Protein AF-A0A819BJD5-F1 (afdb_monomer_lite)

pLDDT: mean 83.32, std 15.78, range [32.0, 98.81]

Radius of gyration: 27.19 Å; chains: 1; bounding box: 68×78×70 Å

Structure (mmCIF, N/CA/C/O backbone):
data_AF-A0A819BJD5-F1
#
_entry.id   AF-A0A819BJD5-F1
#
loop_
_atom_site.group_PDB
_atom_site.id
_atom_site.type_symbol
_atom_site.label_atom_id
_atom_site.label_alt_id
_atom_site.label_comp_id
_atom_site.label_asym_id
_atom_site.label_entity_id
_atom_site.label_seq_id
_atom_site.pdbx_PDB_ins_code
_atom_site.Cartn_x
_atom_site.Cartn_y
_atom_site.Cartn_z
_atom_site.occupancy
_atom_site.B_iso_or_equiv
_atom_site.auth_seq_id
_atom_site.auth_comp_id
_atom_site.auth_asym_id
_atom_site.auth_atom_id
_atom_site.pdbx_PDB_model_num
ATOM 1 N N . MET A 1 1 ? -13.909 -29.939 -13.833 1.00 50.56 1 MET A N 1
ATOM 2 C CA . MET A 1 1 ? -13.548 -28.593 -14.316 1.00 50.56 1 MET A CA 1
ATOM 3 C C . MET A 1 1 ? -14.455 -27.613 -13.600 1.00 50.56 1 MET A C 1
ATOM 5 O O . MET A 1 1 ? -15.598 -27.983 -13.357 1.00 50.56 1 MET A O 1
ATOM 9 N N . VAL A 1 2 ? -13.935 -26.456 -13.192 1.00 56.41 2 VAL A N 1
ATOM 10 C CA . VAL A 1 2 ? -14.743 -25.381 -12.593 1.00 56.41 2 VAL A CA 1
ATOM 11 C C . VAL A 1 2 ? -15.746 -24.888 -13.643 1.00 56.41 2 VAL A C 1
ATOM 13 O O . VAL A 1 2 ? -15.393 -24.809 -14.820 1.00 56.41 2 VAL A O 1
ATOM 16 N N . SER A 1 3 ? -16.997 -24.640 -13.252 1.00 65.62 3 SER A N 1
ATOM 17 C CA . SER A 1 3 ? -18.040 -24.171 -14.176 1.00 65.62 3 SER A CA 1
ATOM 18 C C . SER A 1 3 ? -17.685 -22.806 -14.790 1.00 65.62 3 SER A C 1
ATOM 20 O O . SER A 1 3 ? -17.221 -21.911 -14.091 1.00 65.62 3 SER A O 1
ATOM 22 N N . ASN A 1 4 ? -17.943 -22.619 -16.091 1.00 54.97 4 ASN A N 1
ATOM 23 C CA . ASN A 1 4 ? -17.633 -21.371 -16.809 1.00 54.97 4 ASN A CA 1
ATOM 24 C C . ASN A 1 4 ? -18.598 -20.211 -16.488 1.00 54.97 4 ASN A C 1
ATOM 26 O O . ASN A 1 4 ? -18.321 -19.085 -16.882 1.00 54.97 4 ASN A O 1
ATOM 30 N N . ASN A 1 5 ? -19.714 -20.473 -15.793 1.00 66.56 5 ASN A N 1
ATOM 31 C CA . ASN A 1 5 ? -20.688 -19.469 -15.347 1.00 66.56 5 ASN A CA 1
ATOM 32 C C . ASN A 1 5 ? -21.156 -19.806 -13.924 1.00 66.56 5 ASN A C 1
ATOM 34 O O . ASN A 1 5 ? -22.139 -20.524 -13.738 1.00 66.56 5 ASN A O 1
ATOM 38 N N . ILE A 1 6 ? -20.436 -19.307 -12.919 1.00 82.38 6 ILE A N 1
ATOM 39 C CA . ILE A 1 6 ? -20.780 -19.506 -11.507 1.00 82.38 6 ILE A CA 1
ATOM 40 C C . ILE A 1 6 ? -21.779 -18.426 -11.085 1.00 82.38 6 ILE A C 1
ATOM 42 O O . ILE A 1 6 ? -21.514 -17.233 -11.238 1.00 82.38 6 ILE A O 1
ATOM 46 N N . LYS A 1 7 ? -22.929 -18.834 -10.540 1.00 89.44 7 LYS A N 1
ATOM 47 C CA . LYS A 1 7 ? -23.886 -17.900 -9.932 1.00 89.44 7 LYS A CA 1
ATOM 48 C C . LYS A 1 7 ? -23.416 -17.570 -8.516 1.00 89.44 7 LYS A C 1
ATOM 50 O O . LYS A 1 7 ? -23.157 -18.479 -7.732 1.00 89.44 7 LYS A O 1
ATOM 55 N N . ILE A 1 8 ? -23.338 -16.283 -8.198 1.00 90.69 8 ILE A N 1
ATOM 56 C CA . ILE A 1 8 ? -22.900 -15.783 -6.892 1.00 90.69 8 ILE A CA 1
ATOM 57 C C . ILE A 1 8 ? -24.101 -15.167 -6.172 1.00 90.69 8 ILE A C 1
ATOM 59 O O . ILE A 1 8 ? -24.811 -14.340 -6.744 1.00 90.69 8 ILE A O 1
ATOM 63 N N . GLU A 1 9 ? -24.329 -15.576 -4.929 1.00 91.94 9 GLU A N 1
ATOM 64 C CA . GLU A 1 9 ? -25.330 -15.007 -4.024 1.00 91.94 9 GLU A CA 1
ATOM 65 C C . GLU A 1 9 ? -24.626 -14.364 -2.829 1.00 91.94 9 GLU A C 1
ATOM 67 O O . GLU A 1 9 ? -23.659 -14.915 -2.305 1.00 91.94 9 GLU A O 1
ATOM 72 N N . THR A 1 10 ? -25.098 -13.196 -2.397 1.00 86.19 10 THR A N 1
ATOM 73 C CA . THR A 1 10 ? -24.519 -12.450 -1.274 1.00 86.19 10 THR A CA 1
ATOM 74 C C . THR A 1 10 ? -25.557 -12.232 -0.182 1.00 86.19 10 THR A C 1
ATOM 76 O O . THR A 1 10 ? -26.691 -11.825 -0.444 1.00 86.19 10 THR A O 1
ATOM 79 N N . PHE A 1 11 ? -25.167 -12.496 1.063 1.00 86.25 11 PHE A N 1
ATOM 80 C CA . PHE A 1 11 ? -26.022 -12.364 2.238 1.00 86.25 11 PHE A CA 1
ATOM 81 C C . PHE A 1 11 ? -25.348 -11.454 3.261 1.00 86.25 11 PHE A C 1
ATOM 83 O O . PHE A 1 11 ? -24.333 -11.808 3.858 1.00 86.25 11 PHE A O 1
ATOM 90 N N . PHE A 1 12 ? -25.922 -10.271 3.473 1.00 84.00 12 PHE A N 1
ATOM 91 C CA . PHE A 1 12 ? -25.528 -9.397 4.573 1.00 84.00 12 PHE A CA 1
ATOM 92 C C . PHE A 1 12 ? -26.233 -9.847 5.851 1.00 84.00 12 PHE A C 1
ATOM 94 O O . PHE A 1 12 ? -27.464 -9.953 5.888 1.00 84.00 12 PHE A O 1
ATOM 101 N N . VAL A 1 13 ? -25.433 -10.138 6.875 1.00 85.50 13 VAL A N 1
ATOM 102 C CA . VAL A 1 13 ? -25.892 -10.600 8.184 1.00 85.50 13 VAL A CA 1
ATOM 103 C C . VAL A 1 13 ? -25.481 -9.550 9.200 1.00 85.50 13 VAL A C 1
ATOM 105 O O . VAL A 1 13 ? -24.300 -9.398 9.504 1.00 85.50 13 VAL A O 1
ATOM 108 N N . HIS A 1 14 ? -26.466 -8.803 9.685 1.00 84.00 14 HIS A N 1
ATOM 109 C CA . HIS A 1 14 ? -26.224 -7.717 10.623 1.00 84.00 14 HIS A CA 1
ATOM 110 C C . HIS A 1 14 ? -26.006 -8.237 12.041 1.00 84.00 14 HIS A C 1
ATOM 112 O O . HIS A 1 14 ? -26.479 -9.316 12.406 1.00 84.00 14 HIS A O 1
ATOM 118 N N . ASP A 1 15 ? -25.298 -7.446 12.835 1.00 84.69 15 ASP A N 1
ATOM 119 C CA . ASP A 1 15 ? -25.156 -7.628 14.275 1.00 84.69 15 ASP A CA 1
ATOM 120 C C . ASP A 1 15 ? -26.517 -7.888 14.943 1.00 84.69 15 ASP A C 1
ATOM 122 O O . ASP A 1 15 ? -27.504 -7.198 14.675 1.00 84.69 15 ASP A O 1
ATOM 126 N N . ASP A 1 16 ? -26.577 -8.905 15.801 1.00 83.19 16 ASP A N 1
ATOM 127 C CA . ASP A 1 16 ? -27.804 -9.263 16.513 1.00 83.19 16 ASP A CA 1
ATOM 128 C C . ASP A 1 16 ? -28.069 -8.406 17.764 1.00 83.19 16 ASP A C 1
ATOM 130 O O . ASP A 1 16 ? -29.133 -8.526 18.374 1.00 83.19 16 ASP A O 1
ATOM 134 N N . GLY A 1 17 ? -27.113 -7.548 18.135 1.00 78.44 17 GLY A N 1
ATOM 135 C CA . GLY A 1 17 ? -27.157 -6.653 19.287 1.00 78.44 17 GLY A CA 1
ATOM 136 C C . GLY A 1 17 ? -26.978 -7.340 20.643 1.00 78.44 17 GLY A C 1
ATOM 137 O O . GLY A 1 17 ? -27.110 -6.675 21.671 1.00 78.44 17 GLY A O 1
ATOM 138 N N . GLN A 1 18 ? -26.702 -8.649 20.680 1.00 80.81 18 GLN A N 1
ATOM 139 C CA . GLN A 1 18 ? -26.704 -9.423 21.919 1.00 80.81 18 GLN A CA 1
ATOM 140 C C . GLN A 1 18 ? -25.548 -10.424 22.031 1.00 80.81 18 GLN A C 1
ATOM 142 O O . GLN A 1 18 ? -24.710 -10.282 22.922 1.00 80.81 18 GLN A O 1
ATOM 147 N N . TYR A 1 19 ? -25.482 -11.429 21.157 1.00 82.81 19 TYR A N 1
ATOM 148 C CA . TYR A 1 19 ? -24.595 -12.588 21.326 1.00 82.81 19 TYR A CA 1
ATOM 149 C C . TYR A 1 19 ? -23.618 -12.759 20.170 1.00 82.81 19 TYR A C 1
ATOM 151 O O . TYR A 1 19 ? -22.461 -13.114 20.396 1.00 82.81 19 TYR A O 1
ATOM 159 N N . PHE A 1 20 ? -24.060 -12.470 18.950 1.00 90.62 20 PHE A N 1
ATOM 160 C CA . PHE A 1 20 ? -23.298 -12.704 17.735 1.00 90.62 20 PHE A CA 1
ATOM 161 C C . PHE A 1 20 ? -22.984 -11.371 17.052 1.00 90.62 20 PHE A C 1
ATOM 163 O O . PHE A 1 20 ? -23.898 -10.715 16.546 1.00 90.62 20 PHE A O 1
ATOM 170 N N . PRO A 1 21 ? -21.701 -10.958 17.015 1.00 84.00 21 PRO A N 1
ATOM 171 C CA . PRO A 1 21 ? -21.326 -9.681 16.414 1.00 84.00 21 PRO A CA 1
ATOM 172 C C . PRO A 1 21 ? -21.642 -9.642 14.914 1.00 84.00 21 PRO A C 1
ATOM 174 O O . PRO A 1 21 ? -21.921 -8.573 14.375 1.00 84.00 21 PRO A O 1
ATOM 177 N N . ASN A 1 22 ? -21.636 -10.807 14.251 1.00 87.75 22 ASN A N 1
ATOM 178 C CA . ASN A 1 22 ? -21.737 -10.936 12.801 1.00 87.75 22 ASN A CA 1
ATOM 179 C C . ASN A 1 22 ? -20.709 -10.046 12.088 1.00 87.75 22 ASN A C 1
ATOM 181 O O . ASN A 1 22 ? -19.709 -9.634 12.683 1.00 87.75 22 ASN A O 1
ATOM 185 N N . ASN A 1 23 ? -20.895 -9.809 10.792 1.00 74.38 23 ASN A N 1
ATOM 186 C CA . ASN A 1 23 ? -20.025 -8.922 10.037 1.00 74.38 23 ASN A CA 1
ATOM 187 C C . ASN A 1 23 ? -20.874 -7.915 9.271 1.00 74.38 23 ASN A C 1
ATOM 189 O O . ASN A 1 23 ? -21.482 -8.232 8.251 1.00 74.38 23 ASN A O 1
ATOM 193 N N . ASN A 1 24 ? -20.909 -6.684 9.776 1.00 67.50 24 ASN A N 1
ATOM 194 C CA . ASN A 1 24 ? -21.681 -5.605 9.164 1.00 67.50 24 ASN A CA 1
ATOM 195 C C . ASN A 1 24 ? -21.049 -5.074 7.864 1.00 67.50 24 ASN A C 1
ATOM 197 O O . ASN A 1 24 ? -21.679 -4.266 7.185 1.00 67.50 24 ASN A O 1
ATOM 201 N N . HIS A 1 25 ? -19.826 -5.496 7.521 1.00 65.62 25 HIS A N 1
ATOM 202 C CA . HIS A 1 25 ? -19.046 -4.944 6.405 1.00 65.62 25 HIS A CA 1
ATOM 203 C C . HIS A 1 25 ? -18.894 -5.929 5.245 1.00 65.62 25 HIS A C 1
ATOM 205 O O . HIS A 1 25 ? -18.937 -5.531 4.084 1.00 65.62 25 HIS A O 1
ATOM 211 N N . LEU A 1 26 ? -18.732 -7.217 5.548 1.00 67.38 26 LEU A N 1
ATOM 212 C CA . LEU A 1 26 ? -18.540 -8.275 4.566 1.00 67.38 26 LEU A CA 1
ATOM 213 C C . LEU A 1 26 ? -19.775 -9.173 4.518 1.00 67.38 26 LEU A C 1
ATOM 215 O O . LEU A 1 26 ? -20.210 -9.713 5.533 1.00 67.38 26 LEU A O 1
ATOM 219 N N . SER A 1 27 ? -20.322 -9.367 3.320 1.00 81.00 27 SER A N 1
ATOM 220 C CA . SER A 1 27 ? -21.387 -10.341 3.098 1.00 81.00 27 SER A CA 1
ATOM 221 C C . SER A 1 27 ? -20.839 -11.764 3.108 1.00 81.00 27 SER A C 1
ATOM 223 O O . SER A 1 27 ? -19.762 -12.015 2.568 1.00 81.00 27 SER A O 1
ATOM 225 N N . VAL A 1 28 ? -21.634 -12.712 3.594 1.00 88.06 28 VAL A N 1
ATOM 226 C CA . VAL A 1 28 ? -21.446 -14.127 3.265 1.00 88.06 28 VAL A CA 1
ATOM 227 C C . VAL A 1 28 ? -21.664 -14.304 1.767 1.00 88.06 28 VAL A C 1
ATOM 229 O O . VAL A 1 28 ? -22.640 -13.786 1.220 1.00 88.06 28 VAL A O 1
ATOM 232 N N . ILE A 1 29 ? -20.761 -15.021 1.102 1.00 91.50 29 ILE A N 1
ATOM 233 C CA . ILE A 1 29 ? -20.824 -15.252 -0.344 1.00 91.50 29 ILE A CA 1
ATOM 234 C C . ILE A 1 29 ? -21.063 -16.734 -0.592 1.00 91.50 29 ILE A C 1
ATOM 236 O O . ILE A 1 29 ? -20.312 -17.569 -0.101 1.00 91.50 29 ILE A O 1
ATOM 240 N N . VAL A 1 30 ? -22.078 -17.060 -1.385 1.00 95.94 30 VAL A N 1
ATOM 241 C CA . VAL A 1 30 ? -22.347 -18.426 -1.837 1.00 95.94 30 VAL A CA 1
ATOM 242 C C . VAL A 1 30 ? -22.113 -18.507 -3.340 1.00 95.94 30 VAL A C 1
ATOM 244 O O . VAL A 1 30 ? -22.808 -17.873 -4.133 1.00 95.94 30 VAL A O 1
ATOM 247 N N . TYR A 1 31 ? -21.137 -19.315 -3.734 1.00 93.44 31 TYR A N 1
ATOM 248 C CA . TYR A 1 31 ? -20.880 -19.695 -5.114 1.00 93.44 31 TYR A CA 1
ATOM 249 C C . TYR A 1 31 ? -21.651 -20.974 -5.420 1.00 93.44 31 TYR A C 1
ATOM 251 O O . TYR A 1 31 ? -21.348 -22.044 -4.888 1.00 93.44 31 TYR A O 1
ATOM 259 N N . ARG A 1 32 ? -22.652 -20.873 -6.289 1.00 95.75 32 ARG A N 1
ATOM 260 C CA . ARG A 1 32 ? -23.489 -22.009 -6.672 1.00 95.75 32 ARG A CA 1
ATOM 261 C C . ARG A 1 32 ? -22.814 -22.838 -7.753 1.00 95.75 32 ARG A C 1
ATOM 263 O O . ARG A 1 32 ? -22.398 -22.289 -8.775 1.00 95.75 32 ARG A O 1
ATOM 270 N N . GLN A 1 33 ? -22.788 -24.154 -7.554 1.00 94.12 33 GLN A N 1
ATOM 271 C CA . GLN A 1 33 ? -22.354 -25.141 -8.545 1.00 94.12 33 GLN A CA 1
ATOM 272 C C . GLN A 1 33 ? -20.971 -24.825 -9.142 1.00 94.12 33 GLN A C 1
ATOM 274 O O . GLN A 1 33 ? -20.768 -24.855 -10.359 1.00 94.12 33 GLN A O 1
ATOM 279 N N . VAL A 1 34 ? -20.003 -24.514 -8.271 1.00 93.12 34 VAL A N 1
ATOM 280 C CA . VAL A 1 34 ? -18.584 -24.357 -8.643 1.00 93.12 34 VAL A CA 1
ATOM 281 C C . VAL A 1 34 ? -18.085 -25.633 -9.319 1.00 93.12 34 VAL A C 1
ATOM 283 O O . VAL A 1 34 ? -17.403 -25.582 -10.348 1.00 93.12 34 VAL A O 1
ATOM 286 N N . PHE A 1 35 ? -18.484 -26.778 -8.762 1.00 92.75 35 PHE A N 1
ATOM 287 C CA . PHE A 1 35 ? -18.320 -28.091 -9.362 1.00 92.75 35 PHE A CA 1
ATOM 288 C C . PHE A 1 35 ? -19.679 -28.722 -9.663 1.00 92.75 35 PHE A C 1
ATOM 290 O O . PHE A 1 35 ? -20.647 -28.522 -8.937 1.00 92.75 35 PHE A O 1
ATOM 297 N N . ASP A 1 36 ? -19.726 -29.531 -10.721 1.00 89.12 36 ASP A N 1
ATOM 298 C CA . ASP A 1 36 ? -20.869 -30.399 -11.006 1.00 89.12 36 ASP A CA 1
ATOM 299 C C . ASP A 1 36 ? -21.015 -31.438 -9.881 1.00 89.12 36 ASP A C 1
ATOM 301 O O . ASP A 1 36 ? -20.068 -32.192 -9.619 1.00 89.12 36 ASP A O 1
ATOM 305 N N . SER A 1 37 ? -22.199 -31.488 -9.260 1.00 85.19 37 SER A N 1
ATOM 306 C CA . SER A 1 37 ? -22.569 -32.404 -8.168 1.00 85.19 37 SER A CA 1
ATOM 307 C C . SER A 1 37 ? -22.276 -33.883 -8.452 1.00 85.19 37 SER A C 1
ATOM 309 O O . SER A 1 37 ? -22.005 -34.640 -7.527 1.00 85.19 37 SER A O 1
ATOM 311 N N . LYS A 1 38 ? -22.250 -34.317 -9.719 1.00 84.94 38 LYS A N 1
ATOM 312 C CA . LYS A 1 38 ? -21.917 -35.706 -10.092 1.00 84.94 38 LYS A CA 1
ATOM 313 C C . LYS A 1 38 ? -20.422 -36.000 -10.113 1.00 84.94 38 LYS A C 1
ATOM 315 O O . LYS A 1 38 ? -20.022 -37.158 -10.196 1.00 84.94 38 LYS A O 1
ATOM 320 N N . THR A 1 39 ? -19.590 -34.963 -10.143 1.00 87.12 39 THR A N 1
ATOM 321 C CA . THR A 1 39 ? -18.138 -35.100 -10.326 1.00 87.12 39 THR A CA 1
ATOM 322 C C . THR A 1 39 ? -17.326 -34.482 -9.199 1.00 87.12 39 THR A C 1
ATOM 324 O O . THR A 1 39 ? -16.100 -34.632 -9.193 1.00 87.12 39 THR A O 1
ATOM 327 N N . VAL A 1 40 ? -17.965 -33.744 -8.294 1.00 93.19 40 VAL A N 1
ATOM 328 C CA . VAL A 1 40 ? -17.304 -33.120 -7.152 1.00 93.19 40 VAL A CA 1
ATOM 329 C C . VAL A 1 40 ? -16.770 -34.187 -6.195 1.00 93.19 40 VAL A C 1
ATOM 331 O O . VAL A 1 40 ? -17.271 -35.305 -6.120 1.00 93.19 40 VAL A O 1
ATOM 334 N N . SER A 1 41 ? -15.682 -33.859 -5.511 1.00 95.19 41 SER A N 1
ATOM 335 C CA . SER A 1 41 ? -15.072 -34.706 -4.492 1.00 95.19 41 SER A CA 1
ATOM 336 C C . SER A 1 41 ? -14.363 -33.818 -3.482 1.00 95.19 41 SER A C 1
ATOM 338 O O . SER A 1 41 ? -13.907 -32.726 -3.830 1.00 95.19 41 SER A O 1
ATOM 340 N N . ALA A 1 42 ? -14.201 -34.300 -2.252 1.00 96.44 42 ALA A N 1
ATOM 341 C CA . ALA A 1 42 ? -13.492 -33.556 -1.216 1.00 96.44 42 ALA A CA 1
ATOM 342 C C . ALA A 1 42 ? -12.077 -33.117 -1.655 1.00 96.44 42 ALA A C 1
ATOM 344 O O . ALA A 1 42 ? -11.697 -31.966 -1.474 1.00 96.44 42 ALA A O 1
ATOM 345 N N . SER A 1 43 ? -11.330 -33.982 -2.351 1.00 96.50 43 SE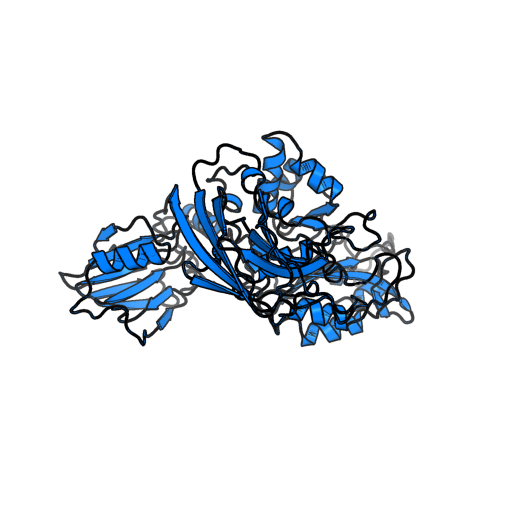R A N 1
ATOM 346 C CA . SER A 1 43 ? -9.989 -33.653 -2.863 1.00 96.50 43 SER A CA 1
ATOM 347 C C . SER A 1 43 ? -9.955 -32.475 -3.845 1.00 96.50 43 SER A C 1
ATOM 349 O O . SER A 1 43 ? -8.967 -31.747 -3.890 1.00 96.50 43 SER A O 1
ATOM 351 N N . LYS A 1 44 ? -11.023 -32.262 -4.628 1.00 95.38 44 LYS A N 1
ATOM 352 C CA . LYS A 1 44 ? -11.111 -31.120 -5.550 1.00 95.38 44 LYS A CA 1
ATOM 353 C C . LYS A 1 44 ? -11.309 -29.810 -4.796 1.00 95.38 44 LYS A C 1
ATOM 355 O O . LYS A 1 44 ? -10.740 -28.803 -5.204 1.00 95.38 44 LYS A O 1
ATOM 360 N N . TRP A 1 45 ? -12.071 -29.831 -3.703 1.00 96.94 45 TRP A N 1
ATOM 361 C CA . TRP A 1 45 ? -12.208 -28.672 -2.823 1.00 96.94 45 TRP A CA 1
ATOM 362 C C . TRP A 1 45 ? -10.914 -28.356 -2.090 1.00 96.94 45 TRP A C 1
ATOM 364 O O . TRP A 1 45 ? -10.500 -27.208 -2.095 1.00 96.94 45 TRP A O 1
ATOM 374 N N . GLU A 1 46 ? -10.233 -29.360 -1.536 1.00 95.75 46 GLU A N 1
ATOM 375 C CA . GLU A 1 46 ? -8.938 -29.163 -0.869 1.00 95.75 46 GLU A CA 1
ATOM 376 C C . GLU A 1 46 ? -7.904 -28.540 -1.812 1.00 95.75 46 GLU A C 1
ATOM 378 O O . GLU A 1 46 ? -7.189 -27.615 -1.427 1.00 95.75 46 GLU A O 1
ATOM 383 N N . GLN A 1 47 ? -7.847 -29.010 -3.064 1.00 90.81 47 GLN A N 1
ATOM 384 C CA . GLN A 1 47 ? -6.981 -28.425 -4.082 1.00 90.81 47 GLN A CA 1
ATOM 385 C C . GLN A 1 47 ? -7.388 -26.982 -4.409 1.00 90.81 47 GLN A C 1
ATOM 387 O O . GLN A 1 47 ? -6.529 -26.104 -4.396 1.00 90.81 47 GLN A O 1
ATOM 392 N N . LEU A 1 48 ? -8.677 -26.727 -4.664 1.00 90.50 48 LEU A N 1
ATOM 393 C CA . LEU A 1 48 ? -9.167 -25.387 -4.995 1.00 90.50 48 LEU A CA 1
ATOM 394 C C . LEU A 1 48 ? -8.916 -24.397 -3.850 1.00 90.50 48 LEU A C 1
ATOM 396 O O . LEU A 1 48 ? -8.453 -23.287 -4.091 1.00 90.50 48 LEU A O 1
ATOM 400 N N . PHE A 1 49 ? -9.178 -24.793 -2.606 1.00 90.44 49 PHE A N 1
ATOM 401 C CA . PHE A 1 49 ? -8.892 -23.981 -1.428 1.00 90.44 49 PHE A CA 1
ATOM 402 C C . PHE A 1 49 ? -7.402 -23.702 -1.295 1.00 90.44 49 PHE A C 1
ATOM 404 O O . PHE A 1 49 ? -7.022 -22.541 -1.174 1.00 90.44 49 PHE A O 1
ATOM 411 N N . LYS A 1 50 ? -6.547 -24.718 -1.448 1.00 84.62 50 LYS A N 1
ATOM 412 C CA . LYS A 1 50 ? -5.093 -24.530 -1.423 1.00 84.62 50 LYS A CA 1
ATOM 413 C C . LYS A 1 50 ? -4.608 -23.555 -2.503 1.00 84.62 50 LYS A C 1
ATOM 415 O O . LYS A 1 50 ? -3.769 -22.711 -2.213 1.00 84.62 50 LYS A O 1
ATOM 420 N N . GLU A 1 51 ? -5.137 -23.648 -3.723 1.00 81.75 51 GLU A N 1
ATOM 421 C CA . GLU A 1 51 ? -4.821 -22.734 -4.834 1.00 81.75 51 GLU A CA 1
ATOM 422 C C . GLU A 1 51 ? -5.294 -21.291 -4.580 1.00 81.75 51 GLU A C 1
ATOM 424 O O . GLU A 1 51 ? -4.740 -20.360 -5.159 1.00 81.75 51 GLU A O 1
ATOM 429 N N . ASN A 1 52 ? -6.279 -21.098 -3.697 1.00 75.50 52 ASN A N 1
ATOM 430 C CA . ASN A 1 52 ? -6.840 -19.796 -3.327 1.00 75.50 52 ASN A CA 1
ATOM 431 C C . ASN A 1 52 ? -6.443 -19.350 -1.907 1.00 75.50 52 ASN A C 1
ATOM 433 O O . ASN A 1 52 ? -7.126 -18.523 -1.312 1.00 75.50 52 ASN A O 1
ATOM 437 N N . ASN A 1 53 ? -5.341 -19.877 -1.360 1.00 77.06 53 ASN A N 1
ATOM 438 C CA . ASN A 1 53 ? -4.820 -19.524 -0.031 1.00 77.06 53 ASN A CA 1
ATOM 439 C C . ASN A 1 53 ? -5.788 -19.803 1.137 1.00 77.06 53 ASN A C 1
ATOM 441 O O . ASN A 1 53 ? -5.746 -19.126 2.161 1.00 77.06 53 ASN A O 1
ATOM 445 N N . PHE A 1 54 ? -6.621 -20.836 1.017 1.00 78.25 54 PHE A N 1
ATOM 446 C CA . PHE A 1 54 ? -7.363 -21.435 2.124 1.00 78.25 54 PHE A CA 1
ATOM 447 C C . PHE A 1 54 ? -6.698 -22.766 2.512 1.00 78.25 54 PHE A C 1
ATOM 449 O O . PHE A 1 54 ? -6.685 -23.734 1.750 1.00 78.25 54 PHE A O 1
ATOM 456 N N . GLY A 1 55 ? -6.080 -22.802 3.692 1.00 81.25 55 GLY A N 1
ATOM 457 C CA . GLY A 1 55 ? -5.312 -23.929 4.218 1.00 81.25 55 GLY A CA 1
ATOM 458 C C . GLY A 1 55 ? -5.991 -24.660 5.382 1.00 81.25 55 GLY A C 1
ATOM 459 O O . GLY A 1 55 ? -7.093 -24.320 5.805 1.00 81.25 55 GLY A O 1
ATOM 460 N N . LYS A 1 56 ? -5.293 -25.674 5.925 1.00 81.06 56 LYS A N 1
ATOM 461 C CA . LYS A 1 56 ? -5.741 -26.518 7.059 1.00 81.06 56 LYS A CA 1
ATOM 462 C C . LYS A 1 56 ? -7.110 -27.168 6.831 1.00 81.06 56 LYS A C 1
ATOM 464 O O . LYS A 1 56 ? -7.961 -27.169 7.718 1.00 81.06 56 LYS A O 1
ATOM 469 N N . SER A 1 57 ? -7.305 -27.715 5.636 1.00 89.94 57 SER A N 1
ATOM 470 C CA . SER A 1 57 ? -8.582 -28.299 5.261 1.00 89.94 57 SER A CA 1
ATOM 471 C C . SER A 1 57 ? -8.969 -29.482 6.150 1.00 89.94 57 SER A C 1
ATOM 473 O O . SER A 1 57 ? -8.134 -30.331 6.469 1.00 89.94 57 SER A O 1
ATOM 475 N N . TRP A 1 58 ? -10.247 -29.566 6.487 1.00 93.12 58 TRP A N 1
ATOM 476 C CA . TRP A 1 58 ? -10.868 -30.673 7.208 1.00 93.12 58 TRP A CA 1
ATOM 477 C C . TRP A 1 58 ? -12.116 -31.150 6.457 1.00 93.12 58 TRP A C 1
ATOM 479 O O . TRP A 1 58 ? -12.592 -30.475 5.548 1.00 93.12 58 TRP A O 1
ATOM 489 N N . ARG A 1 59 ? -12.629 -32.338 6.796 1.00 97.06 59 ARG A N 1
ATOM 490 C CA . ARG A 1 59 ? -13.818 -32.934 6.165 1.00 97.06 59 ARG A CA 1
ATOM 491 C C . ARG A 1 59 ? -14.802 -33.357 7.245 1.00 97.06 59 ARG A C 1
ATOM 493 O O . ARG A 1 59 ? -14.447 -34.214 8.047 1.00 97.06 59 ARG A O 1
ATOM 500 N N . ASP A 1 60 ? -15.992 -32.774 7.254 1.00 94.75 60 ASP A N 1
ATOM 501 C CA . ASP A 1 60 ? -17.071 -33.108 8.194 1.00 94.75 60 ASP A CA 1
ATOM 502 C C . ASP A 1 60 ? -18.396 -32.477 7.712 1.00 94.75 60 ASP A C 1
ATOM 504 O O . ASP A 1 60 ? -18.483 -32.023 6.573 1.00 94.75 60 ASP A O 1
ATOM 508 N N . GLY A 1 61 ? -19.431 -32.448 8.550 1.00 94.69 61 GLY A N 1
ATOM 509 C CA . GLY A 1 61 ? -20.618 -31.610 8.378 1.00 94.69 61 GLY A CA 1
ATOM 510 C C . GLY A 1 61 ? -20.476 -30.221 9.017 1.00 94.69 61 GLY A C 1
ATOM 511 O O . GLY A 1 61 ? -19.423 -29.835 9.516 1.00 94.69 61 GLY A O 1
ATOM 512 N N . ILE A 1 62 ? -21.576 -29.466 9.029 1.00 96.25 62 ILE A N 1
ATOM 513 C CA . ILE A 1 62 ? -21.684 -28.182 9.744 1.00 96.25 62 ILE A CA 1
ATOM 514 C C . ILE A 1 62 ? -22.321 -28.440 11.115 1.00 96.25 62 ILE A C 1
ATOM 516 O O . ILE A 1 62 ? -23.329 -29.148 11.195 1.00 96.25 62 ILE A O 1
ATOM 520 N N . PHE A 1 63 ? -21.777 -27.855 12.190 1.00 96.00 63 PHE A N 1
ATOM 521 C CA . PHE A 1 63 ? -22.312 -28.028 13.546 1.00 96.00 63 PHE A CA 1
ATOM 522 C C . PHE A 1 63 ? -23.774 -27.582 13.670 1.00 96.00 63 PHE A C 1
ATOM 524 O O . PHE A 1 63 ? -24.185 -26.566 13.115 1.00 96.00 63 PHE A O 1
ATOM 531 N N . SER A 1 64 ? -24.558 -28.302 14.477 1.00 95.94 64 SER A N 1
ATOM 532 C CA . SER A 1 64 ? -25.972 -27.992 14.746 1.00 95.94 64 SER A CA 1
ATOM 533 C C . SER A 1 64 ? -26.189 -26.880 15.784 1.00 95.94 64 SER A C 1
ATOM 535 O O . SER A 1 64 ? -27.327 -26.533 16.103 1.00 95.94 64 SER A O 1
ATOM 537 N N . PHE A 1 65 ? -25.113 -26.339 16.356 1.00 95.56 65 PHE A N 1
ATOM 538 C CA . PHE A 1 65 ? -25.134 -25.218 17.294 1.00 95.56 65 PHE A CA 1
ATOM 539 C C . PHE A 1 65 ? -24.464 -23.989 16.672 1.00 95.56 65 PHE A C 1
ATOM 541 O O . PHE A 1 65 ? -23.616 -24.111 15.789 1.00 95.56 65 PHE A O 1
ATOM 548 N N . HIS A 1 66 ? -24.848 -22.801 17.145 1.00 95.00 66 HIS A N 1
ATOM 549 C CA . HIS A 1 66 ? -24.260 -21.541 16.685 1.00 95.00 66 HIS A CA 1
ATOM 550 C C . HIS A 1 66 ? -22.780 -21.471 17.037 1.00 95.00 66 HIS A C 1
ATOM 552 O O . HIS A 1 66 ? -22.407 -21.643 18.200 1.00 95.00 66 HIS A O 1
ATOM 558 N N . HIS A 1 67 ? -21.964 -21.176 16.036 1.00 95.06 67 HIS A N 1
ATOM 559 C CA . HIS A 1 67 ? -20.551 -20.889 16.212 1.00 95.06 67 HIS A CA 1
ATOM 560 C C . HIS A 1 67 ? -20.075 -19.853 15.196 1.00 95.06 67 HIS A C 1
ATOM 562 O O . HIS A 1 67 ? -20.743 -19.602 14.192 1.00 95.06 67 HIS A O 1
ATOM 568 N N . TYR A 1 68 ? -18.941 -19.223 15.489 1.00 92.75 68 TYR A N 1
ATOM 569 C CA . TYR A 1 68 ? -18.245 -18.329 14.570 1.00 92.75 68 TYR A CA 1
ATOM 570 C C . TYR A 1 68 ? -16.759 -18.221 14.907 1.00 92.75 68 TYR A C 1
ATOM 572 O O . TYR A 1 68 ? -16.328 -18.461 16.040 1.00 92.75 68 TYR A O 1
ATOM 580 N N . HIS A 1 69 ? -15.999 -17.759 13.922 1.00 87.50 69 HIS A N 1
ATOM 581 C CA . HIS A 1 69 ? -14.581 -17.446 14.035 1.00 87.50 69 HIS A CA 1
ATOM 582 C C . HIS A 1 69 ? -14.410 -15.929 14.068 1.00 87.50 69 HIS A C 1
ATOM 584 O O . HIS A 1 69 ? -14.948 -15.235 13.211 1.00 87.50 69 HIS A O 1
ATOM 590 N N . SER A 1 70 ? -13.706 -15.383 15.058 1.00 79.12 70 SER A N 1
ATOM 591 C CA . SER A 1 70 ? -13.405 -13.945 15.130 1.00 79.12 70 SER A CA 1
ATOM 592 C C . SER A 1 70 ? -12.045 -13.590 14.528 1.00 79.12 70 SER A C 1
ATOM 594 O O . SER A 1 70 ? -11.774 -12.416 14.292 1.00 79.12 70 SER A O 1
ATOM 596 N N . THR A 1 71 ? -11.207 -14.597 14.256 1.00 73.69 71 THR A N 1
ATOM 597 C CA . THR A 1 71 ? -9.818 -14.420 13.804 1.00 73.69 71 THR A CA 1
ATOM 598 C C . THR A 1 71 ? -9.515 -14.955 12.403 1.00 73.69 71 THR A C 1
ATOM 600 O O . THR A 1 71 ? -8.395 -14.759 11.936 1.00 73.69 71 THR A O 1
ATOM 603 N N . ALA A 1 72 ? -10.456 -15.642 11.744 1.00 77.75 72 ALA A N 1
ATOM 604 C CA . ALA A 1 72 ? -10.249 -16.236 10.419 1.00 77.75 72 ALA A CA 1
ATOM 605 C C . ALA A 1 72 ? -11.534 -16.289 9.579 1.00 77.75 72 ALA A C 1
ATOM 607 O O . ALA A 1 72 ? -12.630 -16.486 10.113 1.00 77.75 72 ALA A O 1
ATOM 608 N N . HIS A 1 73 ? -11.384 -16.149 8.263 1.00 84.69 73 HIS A N 1
ATOM 609 C CA . HIS A 1 73 ? -12.453 -16.415 7.305 1.00 84.69 73 HIS A CA 1
ATOM 610 C C . HIS A 1 73 ? -12.587 -17.919 7.081 1.00 84.69 73 HIS A C 1
ATOM 612 O O . HIS A 1 73 ? -11.587 -18.634 7.033 1.00 84.69 73 HIS A O 1
ATOM 618 N N . GLU A 1 74 ? -13.813 -18.400 6.899 1.00 92.69 74 GLU A N 1
ATOM 619 C CA . GLU A 1 74 ? -14.073 -19.822 6.685 1.00 92.69 74 GLU A CA 1
ATOM 620 C C . GLU A 1 74 ? -14.667 -20.072 5.302 1.00 92.69 74 GLU A C 1
ATOM 622 O O . GLU A 1 74 ? -15.597 -19.392 4.869 1.00 92.69 74 GLU A O 1
ATOM 627 N N . ALA A 1 75 ? -14.121 -21.061 4.602 1.00 95.56 75 ALA A N 1
ATOM 628 C CA . ALA A 1 75 ? -14.637 -21.557 3.339 1.00 95.56 75 ALA A CA 1
ATOM 629 C C . ALA A 1 75 ? -15.162 -22.978 3.526 1.00 95.56 75 ALA A C 1
ATOM 631 O O . ALA A 1 75 ? -14.419 -23.838 3.999 1.00 95.56 75 ALA A O 1
ATOM 632 N N . LEU A 1 76 ? -16.402 -23.245 3.111 1.00 97.88 76 LEU A N 1
ATOM 633 C CA . LEU A 1 76 ? -16.982 -24.589 3.124 1.00 97.88 76 LEU A CA 1
ATOM 634 C C . LEU A 1 76 ? -17.389 -25.003 1.707 1.00 97.88 76 LEU A C 1
ATOM 636 O O . LEU A 1 76 ? -18.240 -24.374 1.078 1.00 97.88 76 LEU A O 1
ATOM 640 N N . GLY A 1 77 ? -16.777 -26.071 1.204 1.00 97.75 77 GLY A N 1
ATOM 641 C CA . GLY A 1 77 ? -17.052 -26.659 -0.102 1.00 97.75 77 GLY A CA 1
ATOM 642 C C . GLY A 1 77 ? -17.893 -27.918 0.047 1.00 97.75 77 GLY A C 1
ATOM 643 O O . GLY A 1 77 ? -17.410 -28.926 0.565 1.00 97.75 77 GLY A O 1
ATOM 644 N N . CYS A 1 78 ? -19.140 -27.884 -0.416 1.00 97.62 78 CYS A N 1
ATOM 645 C CA . CYS A 1 78 ? -20.063 -29.012 -0.320 1.00 97.62 78 CYS A CA 1
ATOM 646 C C . CYS A 1 78 ? -19.702 -30.060 -1.375 1.00 97.62 78 CYS A C 1
ATOM 648 O O . CYS A 1 78 ? -19.678 -29.759 -2.573 1.00 97.62 78 CYS A O 1
ATOM 650 N N . TYR A 1 79 ? -19.402 -31.289 -0.955 1.00 96.69 79 TYR A N 1
ATOM 651 C CA . TYR A 1 79 ? -19.106 -32.385 -1.887 1.00 96.69 79 TYR A CA 1
ATOM 652 C C . TYR A 1 79 ? -20.114 -33.524 -1.840 1.00 96.69 79 TYR A C 1
ATOM 654 O O . TYR A 1 79 ? -20.037 -34.397 -2.701 1.00 96.69 79 TYR A O 1
ATOM 662 N N . ASP A 1 80 ? -21.050 -33.513 -0.890 1.00 96.31 80 ASP A N 1
ATOM 663 C CA . ASP A 1 80 ? -22.117 -34.505 -0.831 1.00 96.31 80 ASP A CA 1
ATOM 664 C C . ASP A 1 80 ? -23.365 -33.966 -0.114 1.00 96.31 80 ASP A C 1
ATOM 666 O O . ASP A 1 80 ? -23.268 -33.038 0.696 1.00 96.31 80 ASP A O 1
ATOM 670 N N . GLY A 1 81 ? -24.530 -34.518 -0.456 1.00 96.12 81 GLY A N 1
ATOM 671 C CA . GLY A 1 81 ? -25.837 -34.181 0.114 1.00 96.12 81 GLY A CA 1
ATOM 672 C C . GLY A 1 81 ? -26.263 -32.706 0.005 1.00 96.12 81 GLY A C 1
ATOM 673 O O . GLY A 1 81 ? -25.848 -31.953 -0.887 1.00 96.12 81 GLY A O 1
ATOM 674 N N . ARG A 1 82 ? -27.133 -32.293 0.936 1.00 97.25 82 ARG A N 1
ATOM 675 C CA . ARG A 1 82 ? -27.582 -30.902 1.135 1.00 97.25 82 ARG A CA 1
ATOM 676 C C . ARG A 1 82 ? -27.814 -30.578 2.610 1.00 97.25 82 ARG A C 1
ATOM 678 O O . ARG A 1 82 ? -28.159 -31.467 3.391 1.00 97.25 82 ARG A O 1
ATOM 685 N N . ALA A 1 83 ? -27.719 -29.300 2.960 1.00 97.88 83 ALA A N 1
ATOM 686 C CA . ALA A 1 83 ? -28.060 -28.789 4.282 1.00 97.88 83 ALA A CA 1
ATOM 687 C C . ALA A 1 83 ? -28.744 -27.421 4.224 1.00 97.88 83 ALA A C 1
ATOM 689 O O . ALA A 1 83 ? -28.461 -26.590 3.366 1.00 97.88 83 ALA A O 1
ATOM 690 N N . GLN A 1 84 ? -29.620 -27.183 5.190 1.00 98.19 84 GLN A N 1
ATOM 691 C CA . GLN A 1 84 ? -30.158 -25.881 5.542 1.00 98.19 84 GLN A CA 1
ATOM 692 C C . GLN A 1 84 ? -29.250 -25.275 6.615 1.00 98.19 84 GLN A C 1
ATOM 694 O O . GLN A 1 84 ? -29.056 -25.852 7.689 1.00 98.19 84 GLN A O 1
ATOM 699 N N . VAL A 1 85 ? -28.680 -24.112 6.322 1.00 97.94 85 VAL A N 1
ATOM 700 C CA . VAL A 1 85 ? -27.725 -23.407 7.177 1.00 97.94 85 VAL A CA 1
ATOM 701 C C . VAL A 1 85 ? -28.319 -22.065 7.570 1.00 97.94 85 VAL A C 1
ATOM 703 O O . VAL A 1 85 ? -28.705 -21.266 6.719 1.00 97.94 85 VAL A O 1
ATOM 706 N N . ARG A 1 86 ? -28.376 -21.804 8.874 1.00 97.69 86 ARG A N 1
ATOM 707 C CA . ARG A 1 86 ? -28.692 -20.483 9.411 1.00 97.69 86 ARG A CA 1
ATOM 708 C C . ARG A 1 86 ? -27.419 -19.666 9.511 1.00 97.69 86 ARG A C 1
ATOM 710 O O . ARG A 1 86 ? -26.448 -20.142 10.087 1.00 97.69 86 ARG A O 1
ATOM 717 N N . LEU A 1 87 ? -27.469 -18.440 9.013 1.00 96.88 87 LEU A N 1
ATOM 718 C CA . LEU A 1 87 ? -26.471 -17.394 9.186 1.00 96.88 87 LEU A CA 1
ATOM 719 C C . LEU A 1 87 ? -27.016 -16.330 10.149 1.00 96.88 87 LEU A C 1
ATOM 721 O O . LEU A 1 87 ? -28.178 -15.923 10.050 1.00 96.88 87 LEU A O 1
ATOM 725 N N . GLY A 1 88 ? -26.167 -15.854 11.051 1.00 92.94 88 GLY A N 1
ATOM 726 C CA . GLY A 1 88 ? -26.515 -14.969 12.156 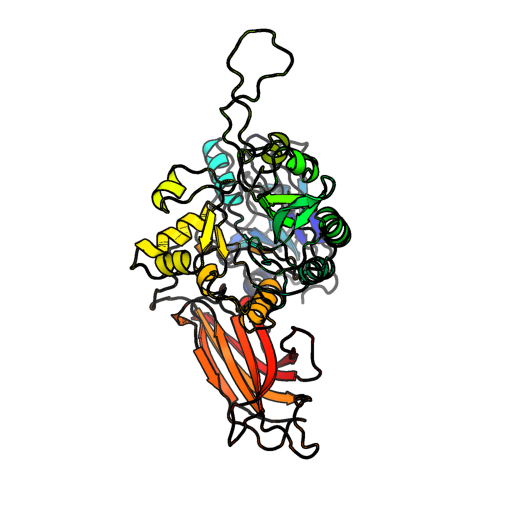1.00 92.94 88 GLY A CA 1
ATOM 727 C C . GLY A 1 88 ? -27.105 -15.699 13.363 1.00 92.94 88 GLY A C 1
ATOM 728 O O . GLY A 1 88 ? -27.198 -16.925 13.403 1.00 92.94 88 GLY A O 1
ATOM 729 N N . GLY A 1 89 ? -27.518 -14.915 14.362 1.00 88.75 89 GLY A N 1
ATOM 730 C CA . GLY A 1 89 ? -28.208 -15.412 15.552 1.00 88.75 89 GLY A CA 1
ATOM 731 C C . GLY A 1 89 ? -29.642 -15.878 15.277 1.00 88.75 89 GLY A C 1
ATOM 732 O O . GLY A 1 89 ? -30.095 -15.969 14.139 1.00 88.75 89 GLY A O 1
ATOM 733 N N . ASP A 1 90 ? -30.406 -16.161 16.334 1.00 88.50 90 ASP A N 1
ATOM 734 C CA . ASP A 1 90 ? -31.808 -16.588 16.183 1.00 88.50 90 ASP A CA 1
ATOM 735 C C . ASP A 1 90 ? -32.796 -15.424 15.970 1.00 88.50 90 ASP A C 1
ATOM 737 O O . ASP A 1 90 ? -33.966 -15.672 15.663 1.00 88.50 90 ASP A O 1
ATOM 741 N N . ASN A 1 91 ? -32.325 -14.173 16.056 1.00 86.75 91 ASN A N 1
ATOM 742 C CA . ASN A 1 91 ? -33.118 -12.972 15.793 1.00 86.75 91 ASN A CA 1
ATOM 743 C C . ASN A 1 91 ? -33.623 -12.954 14.337 1.00 86.75 91 ASN A C 1
ATOM 745 O O . ASN A 1 91 ? -32.853 -12.827 13.383 1.00 86.75 91 ASN A O 1
ATOM 749 N N . GLU A 1 92 ? -34.943 -13.053 14.176 1.00 84.75 92 GLU A N 1
ATOM 750 C CA . GLU A 1 92 ? -35.606 -13.204 12.875 1.00 84.75 92 GLU A CA 1
ATOM 751 C C . GLU A 1 92 ? -35.421 -12.000 11.946 1.00 84.75 92 GLU A C 1
ATOM 753 O O . GLU A 1 92 ? -35.550 -12.146 10.733 1.00 84.75 92 GLU A O 1
ATOM 758 N N . GLN A 1 93 ? -35.109 -10.822 12.494 1.00 80.44 93 GLN A N 1
ATOM 759 C CA . GLN A 1 93 ? -34.922 -9.604 11.704 1.00 80.44 93 GLN A CA 1
ATOM 760 C C . GLN A 1 93 ? -33.585 -9.587 10.955 1.00 80.44 93 GLN A C 1
ATOM 762 O O . GLN A 1 93 ? -33.479 -8.951 9.906 1.00 80.44 93 GLN A O 1
ATOM 767 N N . VAL A 1 94 ? -32.573 -10.282 11.481 1.00 81.81 94 VAL A N 1
ATOM 768 C CA . VAL A 1 94 ? -31.196 -10.233 10.959 1.00 81.81 94 VAL A CA 1
ATOM 769 C C . VAL A 1 94 ? -30.712 -11.570 10.406 1.00 81.81 94 VAL A C 1
ATOM 771 O O . VAL A 1 94 ? -29.842 -11.578 9.535 1.00 81.81 94 VAL A O 1
ATOM 774 N N . ARG A 1 95 ? -31.288 -12.695 10.853 1.00 91.44 95 ARG A N 1
ATOM 775 C CA . ARG A 1 95 ? -30.878 -14.030 10.402 1.00 91.44 95 ARG A CA 1
ATOM 776 C C . ARG A 1 95 ? -31.166 -14.257 8.918 1.00 91.44 95 ARG A C 1
ATOM 778 O O . ARG A 1 95 ? -32.128 -13.717 8.363 1.00 91.44 95 ARG A O 1
ATOM 785 N N . LYS A 1 96 ? -30.368 -15.117 8.287 1.00 95.06 96 LYS A N 1
ATOM 786 C CA . LYS A 1 96 ? -30.588 -15.611 6.921 1.00 95.06 96 LYS A CA 1
ATOM 787 C C . LYS A 1 96 ? -30.497 -17.128 6.925 1.00 95.06 96 LYS A C 1
ATOM 789 O O . LYS A 1 96 ? -29.456 -17.666 7.273 1.00 95.06 96 LYS A O 1
ATOM 794 N N . ASP A 1 97 ? -31.566 -17.801 6.522 1.00 96.75 97 ASP A N 1
ATOM 795 C CA . ASP A 1 97 ? -31.557 -19.252 6.341 1.00 96.75 97 ASP A CA 1
ATOM 796 C C . ASP A 1 97 ? -31.326 -19.538 4.848 1.00 96.75 97 ASP A C 1
ATOM 798 O O . ASP A 1 97 ? -32.022 -18.985 3.991 1.00 96.75 97 ASP A O 1
ATOM 802 N N . ILE A 1 98 ? -30.310 -20.342 4.539 1.00 97.25 98 ILE A N 1
ATOM 803 C CA . ILE A 1 98 ? -29.902 -20.687 3.174 1.00 97.25 98 ILE A CA 1
ATOM 804 C C . ILE A 1 98 ? -29.818 -22.202 3.006 1.00 97.25 98 ILE A C 1
ATOM 806 O O . ILE A 1 98 ? -29.489 -22.925 3.941 1.00 97.25 98 ILE A O 1
ATOM 810 N N . GLU A 1 99 ? -30.054 -22.683 1.791 1.00 97.75 99 GLU A N 1
ATOM 811 C CA . GLU A 1 99 ? -29.746 -24.065 1.422 1.00 97.75 99 GLU A CA 1
ATOM 812 C C . GLU A 1 99 ? -28.357 -24.126 0.785 1.00 97.75 99 GLU A C 1
ATOM 814 O O . GLU A 1 99 ? -28.036 -23.277 -0.047 1.00 97.75 99 GLU A O 1
ATOM 819 N N . LEU A 1 100 ? -27.559 -25.130 1.141 1.00 97.62 100 LEU A N 1
ATOM 820 C CA . LEU A 1 100 ? -26.327 -25.521 0.463 1.00 97.62 100 LEU A CA 1
ATOM 821 C C . LEU A 1 100 ? -26.492 -26.934 -0.091 1.00 97.62 100 LEU A C 1
ATOM 823 O O . LEU A 1 100 ? -26.973 -27.822 0.613 1.00 97.62 100 LEU A O 1
ATOM 827 N N . VAL A 1 101 ? -26.077 -27.148 -1.337 1.00 97.06 101 VAL A N 1
ATOM 828 C CA . VAL A 1 101 ? -26.119 -28.459 -2.000 1.00 97.06 101 VAL A CA 1
ATOM 829 C C . VAL A 1 101 ? -24.735 -28.850 -2.514 1.00 97.06 101 VAL A C 1
ATOM 831 O O . VAL A 1 101 ? -23.870 -27.994 -2.712 1.00 97.06 101 VAL A O 1
ATOM 834 N N . SER A 1 102 ? -24.521 -30.142 -2.767 1.00 97.19 102 SER A N 1
ATOM 835 C CA . SER A 1 102 ? -23.293 -30.644 -3.391 1.00 97.19 102 SER A CA 1
ATOM 836 C C . SER A 1 102 ? -22.902 -29.834 -4.642 1.00 97.19 102 SER A C 1
ATOM 838 O O . SER A 1 102 ? -23.723 -29.583 -5.531 1.00 97.19 102 SER A O 1
ATOM 840 N N . GLY A 1 103 ? -21.639 -29.399 -4.689 1.00 95.75 103 GLY A N 1
ATOM 841 C CA . GLY A 1 103 ? -21.091 -28.517 -5.723 1.00 95.75 103 GLY A CA 1
ATOM 842 C C . GLY A 1 103 ? -21.044 -27.029 -5.354 1.00 95.75 103 GLY A C 1
ATOM 843 O O . GLY A 1 103 ? -20.336 -26.273 -6.025 1.00 95.75 103 GLY A O 1
ATOM 844 N N . ASP A 1 104 ? -21.730 -26.600 -4.292 1.00 97.81 104 ASP A N 1
ATOM 845 C CA . ASP A 1 104 ? -21.702 -25.213 -3.812 1.00 97.81 104 ASP A CA 1
ATOM 846 C C . ASP A 1 104 ? -20.495 -24.933 -2.897 1.00 97.81 104 ASP A C 1
ATOM 848 O O . ASP A 1 104 ? -20.019 -25.812 -2.176 1.00 97.81 104 ASP A O 1
ATOM 852 N N . CYS A 1 105 ? -20.026 -23.683 -2.895 1.00 97.00 105 CYS A N 1
ATOM 853 C CA . CYS A 1 105 ? -19.057 -23.160 -1.929 1.00 97.00 105 CYS A CA 1
ATOM 854 C C . CYS A 1 105 ? -19.653 -21.971 -1.184 1.00 97.00 105 CYS A C 1
ATOM 856 O O . CYS A 1 105 ? -20.238 -21.089 -1.811 1.00 97.00 105 CYS A O 1
ATOM 858 N N . ILE A 1 106 ? -19.449 -21.905 0.125 1.00 97.88 106 ILE A N 1
ATOM 859 C CA . ILE A 1 106 ? -19.774 -20.737 0.941 1.00 97.88 106 ILE A CA 1
ATOM 860 C C . ILE A 1 106 ? -18.499 -20.153 1.547 1.00 97.88 106 ILE A C 1
ATOM 862 O O . ILE A 1 106 ? -17.664 -20.886 2.068 1.00 97.88 106 ILE A O 1
ATOM 866 N N . LEU A 1 107 ? -18.361 -18.830 1.474 1.00 94.06 107 LEU A N 1
ATOM 867 C CA . LEU A 1 107 ? -17.349 -18.051 2.180 1.00 94.06 107 LEU A CA 1
ATOM 868 C C . LEU A 1 107 ? -18.023 -17.253 3.292 1.00 94.06 107 LEU A C 1
ATOM 870 O O . LEU A 1 107 ? -18.906 -16.431 3.029 1.00 94.06 107 LEU A O 1
ATOM 874 N N . ILE A 1 108 ? -17.589 -17.496 4.522 1.00 93.56 108 ILE A N 1
ATOM 875 C CA . ILE A 1 108 ? -18.149 -16.948 5.751 1.00 93.56 108 ILE A CA 1
ATOM 876 C C . ILE A 1 108 ? -17.130 -15.969 6.349 1.00 93.56 108 ILE A C 1
ATOM 878 O O . ILE A 1 108 ? -16.037 -16.372 6.763 1.00 93.56 108 ILE A O 1
ATOM 882 N N . PRO A 1 109 ? -17.448 -14.663 6.382 1.00 85.94 109 PRO A N 1
ATOM 883 C CA . PRO A 1 109 ? -16.588 -13.678 7.008 1.00 85.94 109 PRO A CA 1
ATOM 884 C C . PRO A 1 109 ? -16.428 -13.893 8.515 1.00 85.94 109 PRO A C 1
ATOM 886 O O . PRO A 1 109 ? -17.332 -14.407 9.178 1.00 85.94 109 PRO A O 1
ATOM 889 N N . VAL A 1 110 ? -15.309 -13.410 9.067 1.00 84.25 110 VAL A N 1
ATOM 890 C CA . VAL A 1 110 ? -15.098 -13.350 10.520 1.00 84.25 110 VAL A CA 1
ATOM 891 C C . VAL A 1 110 ? -16.301 -12.722 11.219 1.00 84.25 110 VAL A C 1
ATOM 893 O O . VAL A 1 110 ? -16.873 -11.746 10.733 1.00 84.25 110 VAL A O 1
ATOM 896 N N . GLY A 1 111 ? -16.681 -13.276 12.362 1.00 85.38 111 GLY A N 1
ATOM 897 C CA . GLY A 1 111 ? -17.780 -12.806 13.196 1.00 85.38 111 GLY A CA 1
ATOM 898 C C . GLY A 1 111 ? -19.148 -13.372 12.839 1.00 85.38 111 GLY A C 1
ATOM 899 O O . GLY A 1 111 ? -20.021 -13.361 13.706 1.00 85.38 111 GLY A O 1
ATOM 900 N N . VAL A 1 112 ? -19.357 -13.880 11.617 1.00 93.00 112 VAL A N 1
ATOM 901 C CA . VAL A 1 112 ? -20.672 -14.378 11.186 1.00 93.00 112 VAL A CA 1
ATOM 902 C C . VAL A 1 112 ? -20.990 -15.715 11.846 1.00 93.00 112 VAL A C 1
ATOM 904 O O . VAL A 1 112 ? -20.394 -16.748 11.535 1.00 93.00 112 VAL A O 1
ATOM 907 N N . ALA A 1 113 ? -21.976 -15.687 12.744 1.00 95.69 113 ALA A N 1
ATOM 908 C CA . ALA A 1 113 ? -22.526 -16.892 13.344 1.00 95.69 113 ALA A CA 1
ATOM 909 C C . ALA A 1 113 ? -23.187 -17.771 12.297 1.00 95.69 113 ALA A C 1
ATOM 911 O O . ALA A 1 113 ? -23.861 -17.272 11.396 1.00 95.69 113 ALA A O 1
ATOM 912 N N . HIS A 1 114 ? -23.014 -19.080 12.420 1.00 97.31 114 HIS A N 1
ATOM 913 C CA . HIS A 1 114 ? -23.742 -20.018 11.592 1.00 97.31 114 HIS A CA 1
ATOM 914 C C . HIS A 1 114 ? -23.972 -21.361 12.288 1.00 97.31 114 HIS A C 1
ATOM 916 O O . HIS A 1 114 ? -23.272 -21.732 13.235 1.00 97.31 114 HIS A O 1
ATOM 922 N N . LYS A 1 115 ? -25.010 -22.075 11.840 1.00 97.38 115 LYS A N 1
ATOM 923 C CA . LYS A 1 115 ? -25.322 -23.443 12.273 1.00 97.38 115 LYS A CA 1
ATOM 924 C C . LYS A 1 115 ? -26.125 -24.202 11.230 1.00 97.38 115 LYS A C 1
ATOM 926 O O . LYS A 1 115 ? -26.885 -23.623 10.457 1.00 97.38 115 LYS A O 1
ATOM 931 N N . ASN A 1 116 ? -26.031 -25.516 11.290 1.00 97.19 116 ASN A N 1
ATOM 932 C CA . ASN A 1 116 ? -26.897 -26.437 10.581 1.00 97.19 116 ASN A CA 1
ATOM 933 C C . ASN A 1 116 ? -28.260 -26.539 11.278 1.00 97.19 116 ASN A C 1
ATOM 935 O O . ASN A 1 116 ? -28.329 -26.781 12.485 1.00 97.19 116 ASN A O 1
ATOM 939 N N . ILE A 1 117 ? -29.342 -26.354 10.522 1.00 97.38 117 ILE A N 1
ATOM 940 C CA . ILE A 1 117 ? -30.726 -26.465 11.009 1.00 97.38 117 ILE A CA 1
ATOM 941 C C . ILE A 1 117 ? -31.493 -27.639 10.378 1.00 97.38 117 ILE A C 1
ATOM 943 O O . ILE A 1 117 ? -32.663 -27.848 10.693 1.00 97.38 117 ILE A O 1
ATOM 947 N N . GLY A 1 118 ? -30.838 -28.422 9.521 1.00 96.56 118 GLY A N 1
ATOM 948 C CA . GLY A 1 118 ? -31.366 -29.633 8.899 1.00 96.56 118 GLY A CA 1
ATOM 949 C C . GLY A 1 118 ? -30.492 -30.069 7.725 1.00 96.56 118 GLY A C 1
ATOM 950 O O . GLY A 1 118 ? -30.005 -29.228 6.981 1.00 96.56 118 GLY A O 1
ATOM 951 N N . GLN A 1 119 ? -30.301 -31.372 7.529 1.00 95.81 119 GLN A N 1
ATOM 952 C CA . GLN A 1 119 ? -29.487 -31.904 6.431 1.00 95.81 119 GLN A CA 1
ATOM 953 C C . GLN A 1 119 ? -29.973 -33.279 5.967 1.00 95.81 119 GLN A C 1
ATOM 955 O O . GLN A 1 119 ? -30.679 -33.967 6.708 1.00 95.81 119 GLN A O 1
ATOM 960 N N . ASP A 1 120 ? -29.554 -33.680 4.767 1.00 93.94 120 ASP A N 1
ATOM 961 C CA . ASP A 1 120 ? -29.641 -35.073 4.322 1.00 93.94 120 ASP A CA 1
ATOM 962 C C . ASP A 1 120 ? -28.588 -35.942 5.053 1.00 93.94 120 ASP A C 1
ATOM 964 O O . ASP A 1 120 ? -27.627 -35.438 5.641 1.00 93.94 120 ASP A O 1
ATOM 968 N N . ASN A 1 121 ? -28.776 -37.267 5.047 1.00 88.94 121 ASN A N 1
ATOM 969 C CA . ASN A 1 121 ? -27.929 -38.211 5.798 1.00 88.94 121 ASN A CA 1
ATOM 970 C C . ASN A 1 121 ? -26.469 -38.260 5.317 1.00 88.94 121 ASN A C 1
ATOM 972 O O . ASN A 1 121 ? -25.594 -38.703 6.056 1.00 88.94 121 ASN A O 1
ATOM 976 N N . ASP A 1 122 ? -26.234 -37.860 4.075 1.00 90.81 122 ASP A N 1
ATOM 977 C CA . ASP A 1 122 ? -24.967 -37.901 3.352 1.00 90.81 122 ASP A CA 1
ATOM 978 C C . ASP A 1 122 ? -24.299 -36.524 3.236 1.00 90.81 122 ASP A C 1
ATOM 980 O O . ASP A 1 122 ? -23.251 -36.413 2.611 1.00 90.81 122 ASP A O 1
ATOM 984 N N . PHE A 1 123 ? -24.862 -35.471 3.842 1.00 96.81 123 PHE A N 1
ATOM 985 C CA . PHE A 1 123 ? -24.292 -34.131 3.726 1.00 96.81 123 PHE A CA 1
ATOM 986 C C . PHE A 1 123 ? -22.870 -34.051 4.286 1.00 96.81 123 PHE A C 1
ATOM 988 O O . PHE A 1 123 ? -22.629 -34.366 5.455 1.00 96.81 123 PHE A O 1
ATOM 995 N N . ALA A 1 124 ? -21.945 -33.559 3.460 1.00 96.56 124 ALA A N 1
ATOM 996 C CA . ALA A 1 124 ? -20.556 -33.382 3.847 1.00 96.56 124 ALA A CA 1
ATOM 997 C C . ALA A 1 124 ? -19.889 -32.197 3.134 1.00 96.56 124 ALA A C 1
ATOM 999 O O . ALA A 1 124 ? -20.106 -31.928 1.944 1.00 96.56 124 ALA A O 1
ATOM 1000 N N . VAL A 1 125 ? -19.017 -31.514 3.875 1.00 97.75 125 VAL A N 1
ATOM 1001 C CA . VAL A 1 125 ? -18.244 -30.359 3.422 1.00 97.75 125 VAL A CA 1
ATOM 1002 C C . VAL A 1 125 ? -16.752 -30.563 3.649 1.00 97.75 125 VAL A C 1
ATOM 1004 O O . VAL A 1 125 ? -16.315 -31.275 4.556 1.00 97.75 125 VAL A O 1
ATOM 1007 N N . VAL A 1 126 ? -15.950 -29.933 2.798 1.00 97.94 126 VAL A N 1
ATOM 1008 C CA . VAL A 1 126 ? -14.565 -29.602 3.129 1.00 97.94 126 VAL A CA 1
ATOM 1009 C C . VAL A 1 126 ? -14.581 -28.208 3.722 1.00 97.94 126 VAL A C 1
ATOM 1011 O O . VAL A 1 126 ? -15.044 -27.296 3.046 1.00 97.94 126 VAL A O 1
ATOM 1014 N N . GLY A 1 127 ? -14.086 -28.036 4.941 1.00 95.38 127 GLY A N 1
ATOM 1015 C CA . GLY A 1 127 ? -13.855 -26.715 5.517 1.00 95.38 127 GLY A CA 1
ATOM 1016 C C . GLY A 1 127 ? -12.391 -26.317 5.419 1.00 95.38 127 GLY A C 1
ATOM 1017 O O . GLY A 1 127 ? -11.518 -27.181 5.491 1.00 95.38 127 GLY A O 1
ATOM 1018 N N . ALA A 1 128 ? -12.104 -25.034 5.226 1.00 92.56 128 ALA A N 1
ATOM 1019 C CA . ALA A 1 128 ? -10.753 -24.479 5.206 1.00 92.56 128 ALA A CA 1
ATOM 1020 C C . ALA A 1 128 ? -10.757 -23.016 5.672 1.00 92.56 128 ALA A C 1
ATOM 1022 O O . ALA A 1 128 ? -11.786 -22.345 5.621 1.00 92.56 128 ALA A O 1
ATOM 1023 N N . TYR A 1 129 ? -9.592 -22.517 6.085 1.00 84.56 129 TYR A N 1
ATOM 1024 C CA . TYR A 1 129 ? -9.422 -21.155 6.604 1.00 84.56 129 TYR A CA 1
ATOM 1025 C C . TYR A 1 129 ? -8.337 -20.410 5.832 1.00 84.56 129 TYR A C 1
ATOM 1027 O O . TYR A 1 129 ? -7.403 -21.038 5.332 1.00 84.56 129 TYR A O 1
ATOM 1035 N N . ASP A 1 130 ? -8.427 -19.089 5.745 1.00 77.31 130 ASP A N 1
ATOM 1036 C CA . ASP A 1 130 ? -7.422 -18.261 5.079 1.00 77.31 130 ASP A CA 1
ATOM 1037 C C . ASP A 1 130 ? -6.019 -18.397 5.719 1.00 77.31 130 ASP A C 1
ATOM 1039 O O . ASP A 1 130 ? -5.863 -18.628 6.925 1.00 77.31 130 ASP A O 1
ATOM 1043 N N . ILE A 1 131 ? -4.969 -18.358 4.885 1.00 50.53 131 ILE A N 1
ATOM 1044 C CA . ILE A 1 131 ? -3.651 -18.950 5.200 1.00 50.53 131 ILE A CA 1
ATOM 1045 C C . ILE A 1 131 ? -2.820 -18.238 6.289 1.00 50.53 131 ILE A C 1
ATOM 1047 O O . ILE A 1 131 ? -1.779 -18.764 6.687 1.00 50.53 131 ILE A O 1
ATOM 1051 N N . ASP A 1 132 ? -3.315 -17.150 6.881 1.00 52.34 132 ASP A N 1
ATOM 1052 C CA . ASP A 1 132 ? -2.670 -16.440 7.998 1.00 52.34 132 ASP A CA 1
ATOM 1053 C C . ASP A 1 132 ? -3.305 -16.698 9.379 1.00 52.34 132 ASP A C 1
ATOM 1055 O O . ASP A 1 132 ? -2.762 -16.285 10.414 1.00 52.34 132 ASP A O 1
ATOM 1059 N N . GLY A 1 133 ? -4.386 -17.488 9.435 1.00 46.78 133 GLY A N 1
ATOM 1060 C CA . GLY A 1 133 ? -5.078 -17.919 10.654 1.00 46.78 133 GLY A CA 1
ATOM 1061 C C . GLY A 1 133 ? -4.268 -18.909 11.504 1.00 46.78 133 GLY A C 1
ATOM 1062 O O . GLY A 1 133 ? -4.578 -20.107 11.621 1.00 46.78 133 GLY A O 1
ATOM 1063 N N . LYS A 1 134 ? -3.182 -18.449 12.134 1.00 48.53 134 LYS A N 1
ATOM 1064 C CA . LYS A 1 134 ? -2.558 -19.163 13.259 1.00 48.53 134 LYS A CA 1
ATOM 1065 C C . LYS A 1 134 ? -3.504 -19.082 14.464 1.00 48.53 134 LYS A C 1
ATOM 1067 O O . LYS A 1 134 ? -3.385 -18.181 15.283 1.00 48.53 134 LYS A O 1
ATOM 1072 N N . ASN A 1 135 ? -4.387 -20.081 14.535 1.00 60.66 135 ASN A N 1
ATOM 1073 C CA . ASN A 1 135 ? -5.451 -20.324 15.518 1.00 60.66 135 ASN A CA 1
ATOM 1074 C C . ASN A 1 135 ? -6.769 -19.633 15.135 1.00 60.66 135 ASN A C 1
ATOM 1076 O O . ASN A 1 135 ? -7.047 -18.519 15.575 1.00 60.66 135 ASN A O 1
ATOM 1080 N N . TYR A 1 136 ? -7.576 -20.326 14.321 1.00 66.00 136 TYR A N 1
ATOM 1081 C CA . TYR A 1 136 ? -9.007 -20.041 14.253 1.00 66.00 136 TYR A CA 1
ATOM 1082 C C . TYR A 1 136 ? -9.582 -20.317 15.644 1.00 66.00 136 TYR A C 1
ATOM 1084 O O . TYR A 1 136 ? -9.344 -21.371 16.241 1.00 66.00 136 TYR A O 1
ATOM 1092 N N . ASP A 1 137 ? -10.256 -19.329 16.207 1.00 79.62 137 ASP A N 1
ATOM 1093 C CA . ASP A 1 137 ? -10.954 -19.473 17.472 1.00 79.62 137 ASP A CA 1
ATOM 1094 C C . ASP A 1 137 ? -12.364 -19.995 17.221 1.00 79.62 137 ASP A C 1
ATOM 1096 O O . ASP A 1 137 ? -12.956 -19.730 16.188 1.00 79.62 137 ASP A O 1
ATOM 1100 N N . MET A 1 138 ? -12.922 -20.757 18.152 1.00 86.38 138 MET A N 1
ATOM 1101 C CA . MET A 1 138 ? -14.326 -21.154 18.087 1.00 86.38 138 MET A CA 1
ATOM 1102 C C . MET A 1 138 ? -15.071 -20.401 19.173 1.00 86.38 138 MET A C 1
ATOM 1104 O O . MET A 1 138 ? -14.866 -20.660 20.363 1.00 86.38 138 MET A O 1
ATOM 1108 N N . ASN A 1 139 ? -15.915 -19.470 18.745 1.00 89.19 139 ASN A N 1
ATOM 1109 C CA . ASN A 1 139 ? -16.803 -18.715 19.611 1.00 89.19 139 ASN A CA 1
ATOM 1110 C C . ASN A 1 139 ? -18.234 -19.220 19.456 1.00 89.19 139 ASN A C 1
ATOM 1112 O O . ASN A 1 139 ? -18.625 -19.694 18.395 1.00 89.19 139 ASN A O 1
ATOM 1116 N N . TYR A 1 140 ? -19.020 -19.096 20.518 1.00 92.44 140 TYR A N 1
ATOM 1117 C CA . TYR A 1 140 ? -20.370 -19.649 20.632 1.00 92.44 140 TYR A CA 1
ATOM 1118 C C . TYR A 1 140 ? -21.389 -18.607 21.114 1.00 92.44 140 TYR A C 1
ATOM 1120 O O . TYR A 1 140 ? -22.535 -18.955 21.390 1.00 92.44 140 TYR A O 1
ATOM 1128 N N . GLY A 1 141 ? -20.975 -17.342 21.265 1.00 87.81 141 GLY A N 1
ATOM 1129 C CA . GLY A 1 141 ? -21.844 -16.254 21.722 1.00 87.81 141 GLY A CA 1
ATOM 1130 C C . GLY A 1 141 ? -22.299 -16.416 23.178 1.00 87.81 141 GLY A C 1
ATOM 1131 O O . GLY A 1 141 ? -23.459 -16.164 23.493 1.00 87.81 141 GLY A O 1
ATOM 1132 N N . LYS A 1 142 ? -21.421 -16.874 24.087 1.00 85.19 142 LYS A N 1
ATOM 1133 C CA . LYS A 1 142 ? -21.822 -17.242 25.461 1.00 85.19 142 LYS A CA 1
ATOM 1134 C C . LYS A 1 142 ? -22.077 -16.034 26.352 1.00 85.19 142 LYS A C 1
ATOM 1136 O O . LYS A 1 142 ? -22.911 -16.103 27.252 1.00 85.19 142 LYS A O 1
ATOM 1141 N N . ASN A 1 143 ? -21.296 -14.967 26.190 1.00 81.88 143 ASN A N 1
ATOM 1142 C CA . ASN A 1 143 ? -21.367 -13.785 27.045 1.00 81.88 143 ASN A CA 1
ATOM 1143 C C . ASN A 1 143 ? -20.768 -12.536 26.378 1.00 81.88 143 ASN A C 1
ATOM 114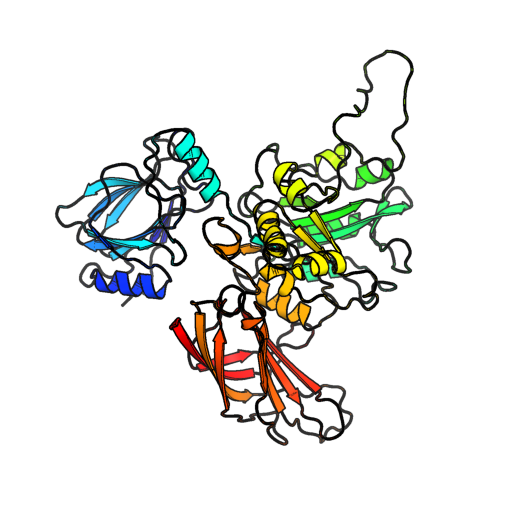5 O O . ASN A 1 143 ? -20.080 -12.611 25.360 1.00 81.88 143 ASN A O 1
ATOM 1149 N N . ALA A 1 144 ? -21.009 -11.382 27.005 1.00 78.88 144 ALA A N 1
ATOM 1150 C CA . ALA A 1 144 ? -20.551 -10.081 26.527 1.00 78.88 144 ALA A CA 1
ATOM 1151 C C . ALA A 1 144 ? -19.019 -9.952 26.435 1.00 78.88 144 ALA A C 1
ATOM 1153 O O . ALA A 1 144 ? -18.531 -9.188 25.610 1.00 78.88 144 ALA A O 1
ATOM 1154 N N . GLU A 1 145 ? -18.250 -10.691 27.241 1.00 78.69 145 GLU A N 1
ATOM 1155 C CA . GLU A 1 145 ? -16.783 -10.624 27.213 1.00 78.69 145 GLU A CA 1
ATOM 1156 C C . GLU A 1 145 ? -16.198 -11.389 26.016 1.00 78.69 145 GLU A C 1
ATOM 1158 O O . GLU A 1 145 ? -15.279 -10.898 25.364 1.00 78.69 145 GLU A O 1
ATOM 1163 N N . GLU A 1 146 ? -16.755 -12.556 25.681 1.00 80.44 146 GLU A N 1
ATOM 1164 C CA . GLU A 1 146 ? -16.440 -13.282 24.440 1.00 80.44 146 GLU A CA 1
ATOM 1165 C C . GLU A 1 146 ? -16.782 -12.428 23.216 1.00 80.44 146 GLU A C 1
ATOM 1167 O O . GLU A 1 146 ? -15.957 -12.262 22.319 1.00 80.44 146 GLU A O 1
ATOM 1172 N N . ARG A 1 147 ? -17.961 -11.796 23.234 1.00 81.81 147 ARG A N 1
ATOM 1173 C CA . ARG A 1 147 ? -18.383 -10.866 22.187 1.00 81.81 147 ARG A CA 1
ATOM 1174 C C . ARG A 1 147 ? -17.443 -9.663 22.067 1.00 81.81 147 ARG A C 1
ATOM 1176 O O . ARG A 1 147 ? -17.035 -9.339 20.960 1.00 81.81 147 ARG A O 1
ATOM 1183 N N . ARG A 1 148 ? -17.058 -9.018 23.173 1.00 77.00 148 ARG A N 1
ATOM 1184 C CA . ARG A 1 148 ? -16.147 -7.858 23.164 1.00 77.00 148 ARG A CA 1
ATOM 1185 C C . ARG A 1 148 ? -14.788 -8.212 22.559 1.00 77.00 148 ARG A C 1
ATOM 1187 O O . ARG A 1 148 ? -14.289 -7.463 21.726 1.00 77.00 148 ARG A O 1
ATOM 1194 N N . LYS A 1 149 ? -14.216 -9.361 22.934 1.00 73.69 149 LYS A N 1
ATOM 1195 C CA . LYS A 1 149 ? -12.956 -9.860 22.354 1.00 73.69 149 LYS A CA 1
ATOM 1196 C C . LYS A 1 149 ? -13.098 -10.181 20.872 1.00 73.69 149 LYS A C 1
ATOM 1198 O O . LYS A 1 149 ? -12.238 -9.807 20.085 1.00 73.69 149 LYS A O 1
ATOM 1203 N N . ALA A 1 150 ? -14.194 -10.834 20.493 1.00 70.81 150 ALA A N 1
ATOM 1204 C CA . ALA A 1 150 ? -14.485 -11.106 19.096 1.00 70.81 150 ALA A CA 1
ATOM 1205 C C . ALA A 1 150 ? -14.612 -9.813 18.284 1.00 70.81 150 ALA A C 1
ATOM 1207 O O . ALA A 1 150 ? -14.028 -9.707 17.215 1.00 70.81 150 ALA A O 1
ATOM 1208 N N . GLU A 1 151 ? -15.317 -8.810 18.804 1.00 73.38 151 GLU A N 1
ATOM 1209 C CA . GLU A 1 151 ? -15.400 -7.494 18.182 1.00 73.38 151 GLU A CA 1
ATOM 1210 C C . GLU A 1 151 ? -14.026 -6.831 18.065 1.00 73.38 151 GLU A C 1
ATOM 1212 O O . GLU A 1 151 ? -13.746 -6.248 17.029 1.00 73.38 151 GLU A O 1
ATOM 1217 N N . GLU A 1 152 ? -13.167 -6.906 19.084 1.00 65.06 152 GLU A N 1
ATOM 1218 C CA . GLU A 1 152 ? -11.793 -6.386 19.013 1.00 65.06 152 GLU A CA 1
ATOM 1219 C C . GLU A 1 152 ? -10.979 -7.070 17.913 1.00 65.06 152 GLU A C 1
ATOM 1221 O O . GLU A 1 152 ? -10.312 -6.380 17.147 1.00 65.06 152 GLU A O 1
ATOM 1226 N N . ASN A 1 153 ? -11.091 -8.393 17.779 1.00 63.53 153 ASN A N 1
ATOM 1227 C CA . ASN A 1 153 ? -10.426 -9.153 16.722 1.00 63.53 153 ASN A CA 1
ATOM 1228 C C . ASN A 1 153 ? -10.962 -8.785 15.329 1.00 63.53 153 ASN A C 1
ATOM 1230 O O . ASN A 1 153 ? -10.177 -8.515 14.423 1.00 63.53 153 ASN A O 1
ATOM 1234 N N . ILE A 1 154 ? -12.288 -8.688 15.177 1.00 63.22 154 ILE A N 1
ATOM 1235 C CA . ILE A 1 154 ? -12.953 -8.283 13.926 1.00 63.22 154 ILE A CA 1
ATOM 1236 C C . ILE A 1 154 ? -12.582 -6.836 13.549 1.00 63.22 154 ILE A C 1
ATOM 1238 O O . ILE A 1 154 ? -12.458 -6.514 12.370 1.00 63.22 154 ILE A O 1
ATOM 1242 N N . LYS A 1 155 ? -12.384 -5.959 14.544 1.00 55.97 155 LYS A N 1
ATOM 1243 C CA . LYS A 1 155 ? -12.089 -4.522 14.378 1.00 55.97 155 LYS A CA 1
ATOM 1244 C C . LYS A 1 155 ? -10.632 -4.204 14.060 1.00 55.97 155 LYS A C 1
ATOM 1246 O O . LYS A 1 155 ? -10.334 -3.044 13.781 1.00 55.97 155 LYS A O 1
ATOM 1251 N N . GLN A 1 156 ? -9.717 -5.173 14.075 1.00 49.31 156 GLN A N 1
ATOM 1252 C CA . GLN A 1 156 ? -8.331 -4.949 13.649 1.00 49.31 156 GLN A CA 1
ATOM 1253 C C . GLN A 1 156 ? -8.220 -4.867 12.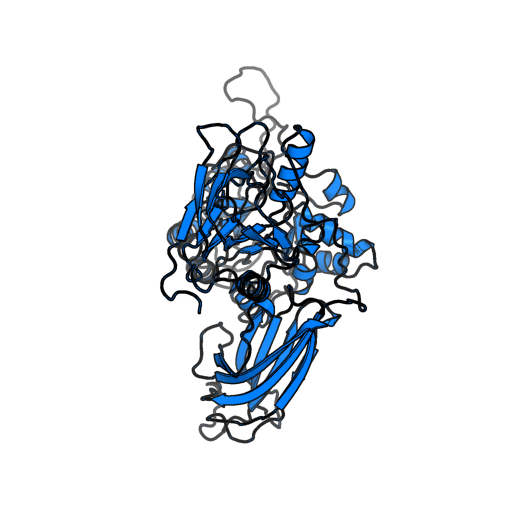120 1.00 49.31 156 GLN A C 1
ATOM 1255 O O . GLN A 1 156 ? -7.526 -5.647 11.477 1.00 49.31 156 GLN A O 1
ATOM 1260 N N . THR A 1 157 ? -8.876 -3.876 11.520 1.00 37.94 157 THR A N 1
ATOM 1261 C CA . THR A 1 157 ? -8.664 -3.495 10.126 1.00 37.94 157 THR A CA 1
ATOM 1262 C C . THR A 1 157 ? -7.724 -2.294 10.087 1.00 37.94 157 THR A C 1
ATOM 1264 O O . THR A 1 157 ? -8.162 -1.144 10.038 1.00 37.94 157 THR A O 1
ATOM 1267 N N . SER A 1 158 ? -6.416 -2.540 10.148 1.00 52.88 158 SER A N 1
ATOM 1268 C CA . SER A 1 158 ? -5.428 -1.479 9.936 1.00 52.88 158 SER A CA 1
ATOM 1269 C C . SER A 1 158 ? -4.897 -1.574 8.509 1.00 52.88 158 SER A C 1
ATOM 1271 O O . SER A 1 158 ? -4.273 -2.561 8.127 1.00 52.88 158 SER A O 1
ATOM 1273 N N . PHE A 1 159 ? -5.154 -0.536 7.722 1.00 44.47 159 PHE A N 1
ATOM 1274 C CA . PHE A 1 159 ? -4.746 -0.437 6.322 1.00 44.47 159 PHE A CA 1
ATOM 1275 C C . PHE A 1 159 ? -3.513 0.464 6.183 1.00 44.47 159 PHE A C 1
ATOM 1277 O O . PHE A 1 159 ? -3.348 1.409 6.955 1.00 44.47 159 PHE A O 1
ATOM 1284 N N . PHE A 1 160 ? -2.670 0.217 5.186 1.00 48.88 160 PHE A N 1
ATOM 1285 C CA . PHE A 1 160 ? -1.854 1.257 4.571 1.00 48.88 160 PHE A CA 1
ATOM 1286 C C . PHE A 1 160 ? -2.764 2.198 3.774 1.00 48.88 160 PHE A C 1
ATOM 1288 O O . PHE A 1 160 ? -3.722 1.747 3.143 1.00 48.88 160 PHE A O 1
ATOM 1295 N N . ILE A 1 161 ? -2.477 3.499 3.814 1.00 53.16 161 ILE A N 1
ATOM 1296 C CA . ILE A 1 161 ? -3.288 4.551 3.194 1.00 53.16 161 ILE A CA 1
ATOM 1297 C C . ILE A 1 161 ? -2.396 5.345 2.249 1.00 53.16 161 ILE A C 1
ATOM 1299 O O . ILE A 1 161 ? -1.376 5.900 2.666 1.00 53.16 161 ILE A O 1
ATOM 1303 N N . ASP A 1 162 ? -2.797 5.433 0.986 1.00 52.88 162 ASP A N 1
ATOM 1304 C CA . ASP A 1 162 ? -2.055 6.199 -0.004 1.00 52.88 162 ASP A CA 1
ATOM 1305 C C . ASP A 1 162 ? -2.169 7.704 0.282 1.00 52.88 162 ASP A C 1
ATOM 1307 O O . ASP A 1 162 ? -3.264 8.278 0.236 1.00 52.88 162 ASP A O 1
ATOM 1311 N N . LEU A 1 163 ? -1.041 8.341 0.610 1.00 49.59 163 LEU A N 1
ATOM 1312 C CA . LEU A 1 163 ? -0.967 9.734 1.042 1.00 49.59 163 LEU A CA 1
ATOM 1313 C C . LEU A 1 163 ? -0.027 10.554 0.154 1.00 49.59 163 LEU A C 1
ATOM 1315 O O . LEU A 1 163 ? 1.181 10.325 0.098 1.00 49.59 163 LEU A O 1
ATOM 1319 N N . THR A 1 164 ? -0.580 11.614 -0.428 1.00 48.50 164 THR A N 1
ATOM 1320 C CA . THR A 1 164 ? 0.183 12.702 -1.053 1.00 48.50 164 THR A CA 1
ATOM 1321 C C . THR A 1 164 ? 0.573 13.772 -0.041 1.00 48.50 164 THR A C 1
ATOM 1323 O O . THR A 1 164 ? -0.216 14.157 0.823 1.00 48.50 164 THR A O 1
ATOM 1326 N N . ARG A 1 165 ? 1.778 14.318 -0.194 1.00 41.44 165 ARG A N 1
ATOM 1327 C CA . ARG A 1 165 ? 2.157 15.651 0.293 1.00 41.44 165 ARG A CA 1
ATOM 1328 C C . ARG A 1 165 ? 1.920 16.659 -0.834 1.00 41.44 165 ARG A C 1
ATOM 1330 O O . ARG A 1 165 ? 1.990 16.270 -1.998 1.00 41.44 165 ARG A O 1
ATOM 1337 N N . TYR A 1 166 ? 1.629 17.921 -0.496 1.00 50.72 166 TYR A N 1
ATOM 1338 C CA . TYR A 1 166 ? 1.395 19.022 -1.449 1.00 50.72 166 TYR A CA 1
ATOM 1339 C C . TYR A 1 166 ? 2.198 18.904 -2.738 1.00 50.72 166 TYR A C 1
ATOM 1341 O O . TYR A 1 166 ? 3.426 18.779 -2.721 1.00 50.72 166 TYR A O 1
ATOM 1349 N N . ILE A 1 167 ? 1.493 18.987 -3.855 1.00 44.78 167 ILE A N 1
ATOM 1350 C CA . ILE A 1 167 ? 2.034 18.630 -5.155 1.00 44.78 167 ILE A CA 1
ATOM 1351 C C . ILE A 1 167 ? 2.616 19.897 -5.792 1.00 44.78 167 ILE A C 1
ATOM 1353 O O . ILE A 1 167 ? 1.871 20.808 -6.147 1.00 44.78 167 ILE A O 1
ATOM 1357 N N . ARG A 1 168 ? 3.953 19.995 -5.858 1.00 52.22 168 ARG A N 1
ATOM 1358 C CA . ARG A 1 168 ? 4.700 21.163 -6.377 1.00 52.22 168 ARG A CA 1
ATOM 1359 C C . ARG A 1 168 ? 6.059 20.806 -6.955 1.00 52.22 168 ARG A C 1
ATOM 1361 O O . ARG A 1 168 ? 6.830 20.157 -6.260 1.00 52.22 168 ARG A O 1
ATOM 1368 N N . ASP A 1 169 ? 6.451 21.363 -8.095 1.00 48.88 169 ASP A N 1
ATOM 1369 C CA . ASP A 1 169 ? 7.791 21.146 -8.673 1.00 48.88 169 ASP A CA 1
ATOM 1370 C C . ASP A 1 169 ? 8.955 21.341 -7.670 1.00 48.88 169 ASP A C 1
ATOM 1372 O O . ASP A 1 169 ? 9.868 20.521 -7.626 1.00 48.88 169 ASP A O 1
ATOM 1376 N N . ASN A 1 170 ? 8.911 22.355 -6.792 1.00 49.00 170 ASN A N 1
ATOM 1377 C CA . ASN A 1 170 ? 9.924 22.602 -5.754 1.00 49.00 170 ASN A CA 1
ATOM 1378 C C . ASN A 1 170 ? 9.273 23.107 -4.439 1.00 49.00 170 ASN A C 1
ATOM 1380 O O . ASN A 1 170 ? 8.228 23.760 -4.449 1.00 49.00 170 ASN A O 1
ATOM 1384 N N . GLN A 1 171 ? 9.862 22.781 -3.277 1.00 54.12 171 GLN A N 1
ATOM 1385 C CA . GLN A 1 171 ? 9.327 23.175 -1.961 1.00 54.12 171 GLN A CA 1
ATOM 1386 C C . GLN A 1 171 ? 9.473 24.681 -1.667 1.00 54.12 171 GLN A C 1
ATOM 1388 O O . GLN A 1 171 ? 8.841 25.175 -0.735 1.00 54.12 171 GLN A O 1
ATOM 1393 N N . VAL A 1 172 ? 10.298 25.408 -2.428 1.00 46.72 172 VAL A N 1
ATOM 1394 C CA . VAL A 1 172 ? 10.649 26.826 -2.226 1.00 46.72 172 VAL A CA 1
ATOM 1395 C C . VAL A 1 172 ? 9.962 27.753 -3.241 1.00 46.72 172 VAL A C 1
ATOM 1397 O O . VAL A 1 172 ? 9.623 28.887 -2.902 1.00 46.72 172 VAL A O 1
ATOM 1400 N N . TYR A 1 173 ? 9.748 27.281 -4.472 1.00 40.91 173 TYR A N 1
ATOM 1401 C CA . TYR A 1 173 ? 9.097 28.002 -5.572 1.00 40.91 173 TYR A CA 1
ATOM 1402 C C . TYR A 1 173 ? 8.346 27.010 -6.472 1.00 40.91 173 TYR A C 1
ATOM 1404 O O . TYR A 1 173 ? 8.748 25.861 -6.594 1.00 40.91 173 TYR A O 1
ATOM 1412 N N . GLY A 1 174 ? 7.253 27.429 -7.105 1.00 52.78 174 GLY A N 1
ATOM 1413 C CA . GLY A 1 174 ? 6.451 26.557 -7.969 1.00 52.78 174 GLY A CA 1
ATOM 1414 C C . GLY A 1 174 ? 4.974 26.926 -7.938 1.00 52.78 174 GLY A C 1
ATOM 1415 O O . GLY A 1 174 ? 4.498 27.525 -6.967 1.00 52.78 174 GLY A O 1
ATOM 1416 N N . ASP A 1 175 ? 4.265 26.586 -9.012 1.00 57.97 175 ASP A N 1
ATOM 1417 C CA . ASP A 1 175 ? 2.829 26.812 -9.109 1.00 57.97 175 ASP A CA 1
ATOM 1418 C C . ASP A 1 175 ? 2.097 25.702 -8.345 1.00 57.97 175 ASP A C 1
ATOM 1420 O O . ASP A 1 175 ? 2.230 24.515 -8.635 1.00 57.97 175 ASP A O 1
ATOM 1424 N N . CYS A 1 176 ? 1.344 26.097 -7.323 1.00 64.38 176 CYS A N 1
ATOM 1425 C CA . CYS A 1 176 ? 0.330 25.249 -6.723 1.00 64.38 176 CYS A CA 1
ATOM 1426 C C . CYS A 1 176 ? -0.914 25.440 -7.604 1.00 64.38 176 CYS A C 1
ATOM 1428 O O . CYS A 1 176 ? -1.342 26.580 -7.784 1.00 64.38 176 CYS A O 1
ATOM 1430 N N . THR A 1 177 ? -1.496 24.370 -8.154 1.00 77.56 177 THR A N 1
ATOM 1431 C CA . THR A 1 177 ? -2.741 24.474 -8.939 1.00 77.56 177 THR A CA 1
ATOM 1432 C C . THR A 1 177 ? -3.762 23.404 -8.539 1.00 77.56 177 THR A C 1
ATOM 1434 O O . THR A 1 177 ? -3.365 22.327 -8.073 1.00 77.56 177 THR A O 1
ATOM 1437 N N . PRO A 1 178 ? -5.076 23.643 -8.716 1.00 82.31 178 PRO A N 1
ATOM 1438 C CA . PRO A 1 178 ? -6.100 22.632 -8.449 1.00 82.31 178 PRO A CA 1
ATOM 1439 C C . PRO A 1 178 ? -5.908 21.328 -9.245 1.00 82.31 178 PRO A C 1
ATOM 1441 O O . PRO A 1 178 ? -6.215 20.248 -8.741 1.00 82.31 178 PRO A O 1
ATOM 1444 N N . GLU A 1 179 ? -5.337 21.392 -10.452 1.00 82.75 179 GLU A N 1
ATOM 1445 C CA . GLU A 1 179 ? -5.058 20.231 -11.313 1.00 82.75 179 GLU A CA 1
ATOM 1446 C C . GLU A 1 179 ? -4.135 19.215 -10.646 1.00 82.75 179 GLU A C 1
ATOM 1448 O O . GLU A 1 179 ? -4.238 18.016 -10.908 1.00 82.75 179 GLU A O 1
ATOM 1453 N N . THR A 1 180 ? -3.255 19.670 -9.758 1.00 79.31 180 THR A N 1
ATOM 1454 C CA . THR A 1 180 ? -2.356 18.773 -9.041 1.00 79.31 180 THR A CA 1
ATOM 1455 C C . THR A 1 180 ? -3.123 17.843 -8.095 1.00 79.31 180 THR A C 1
ATOM 1457 O O . THR A 1 180 ? -2.912 16.628 -8.120 1.00 79.31 180 THR A O 1
ATOM 1460 N N . TYR A 1 181 ? -4.095 18.374 -7.344 1.00 84.56 181 TYR A N 1
ATOM 1461 C CA . TYR A 1 181 ? -4.999 17.586 -6.503 1.00 84.56 181 TYR A CA 1
ATOM 1462 C C . TYR A 1 181 ? -5.826 16.606 -7.344 1.00 84.56 181 TYR A C 1
ATOM 1464 O O . TYR A 1 181 ? -5.964 15.440 -6.976 1.00 84.56 181 TYR A O 1
ATOM 1472 N N . ILE A 1 182 ? -6.324 17.053 -8.502 1.00 86.56 182 ILE A N 1
ATOM 1473 C CA . ILE A 1 182 ? -7.051 16.201 -9.455 1.00 86.56 182 ILE A CA 1
ATOM 1474 C C . ILE A 1 182 ? -6.171 15.034 -9.913 1.00 86.56 182 ILE A C 1
ATOM 1476 O O . ILE A 1 182 ? -6.611 13.884 -9.885 1.00 86.56 182 ILE A O 1
ATOM 1480 N N . HIS A 1 183 ? -4.928 15.310 -10.313 1.00 85.44 183 HIS A N 1
ATOM 1481 C CA . HIS A 1 183 ? -3.994 14.286 -10.774 1.00 85.44 183 HIS A CA 1
ATOM 1482 C C . HIS A 1 183 ? -3.745 13.227 -9.694 1.00 85.44 183 HIS A C 1
ATOM 1484 O O . HIS A 1 183 ? -3.911 12.040 -9.963 1.00 85.44 183 HIS A O 1
ATOM 1490 N N . ALA A 1 184 ? -3.445 13.643 -8.462 1.00 85.81 184 ALA A N 1
ATOM 1491 C CA . ALA A 1 184 ? -3.257 12.727 -7.340 1.00 85.81 184 ALA A CA 1
ATOM 1492 C C . ALA A 1 184 ? -4.479 11.839 -7.064 1.00 85.81 184 ALA A C 1
ATOM 1494 O O . ALA A 1 184 ? -4.347 10.628 -6.873 1.00 85.81 184 ALA A O 1
ATOM 1495 N N . LEU A 1 185 ? -5.682 12.421 -7.050 1.00 87.44 185 LEU A N 1
ATOM 1496 C CA . LEU A 1 185 ? -6.912 11.659 -6.828 1.00 87.44 185 LEU A CA 1
ATOM 1497 C C . LEU A 1 185 ? -7.147 10.643 -7.952 1.00 87.44 185 LEU A C 1
ATOM 1499 O O . LEU A 1 185 ? -7.506 9.495 -7.685 1.00 87.44 185 LEU A O 1
ATOM 1503 N N . ARG A 1 186 ? -6.865 11.024 -9.203 1.00 87.44 186 ARG A N 1
ATOM 1504 C CA . ARG A 1 186 ? -6.953 10.132 -10.369 1.00 87.44 186 ARG A CA 1
ATOM 1505 C C . ARG A 1 186 ? -5.916 9.009 -10.367 1.00 87.44 186 ARG A C 1
ATOM 1507 O O . ARG A 1 186 ? -6.134 7.996 -11.023 1.00 87.44 186 ARG A O 1
ATOM 1514 N N . THR A 1 187 ? -4.826 9.146 -9.617 1.00 83.31 187 THR A N 1
ATOM 1515 C CA . THR A 1 187 ? -3.861 8.057 -9.401 1.00 83.31 187 THR A CA 1
ATOM 1516 C C . THR A 1 187 ? -4.194 7.173 -8.197 1.00 83.31 187 THR A C 1
ATOM 1518 O O . THR A 1 187 ? -3.413 6.285 -7.884 1.00 83.31 187 THR A O 1
ATOM 1521 N N . GLY A 1 188 ? -5.335 7.392 -7.533 1.00 85.56 188 GLY A N 1
ATOM 1522 C CA . GLY A 1 188 ? -5.802 6.570 -6.412 1.00 85.56 188 GLY A CA 1
ATOM 1523 C C . GLY A 1 188 ? -5.468 7.124 -5.025 1.00 85.56 188 GLY A C 1
ATOM 1524 O O . GLY A 1 188 ? -5.910 6.544 -4.039 1.00 85.56 188 GLY A O 1
ATOM 1525 N N . CYS A 1 189 ? -4.787 8.273 -4.918 1.00 90.38 189 CYS A N 1
ATOM 1526 C CA . CYS A 1 189 ? -4.427 8.868 -3.628 1.00 90.38 189 CYS A CA 1
ATOM 1527 C C . CYS A 1 189 ? -5.662 9.098 -2.745 1.00 90.38 189 CYS A C 1
ATOM 1529 O O . CYS A 1 189 ? -6.679 9.609 -3.229 1.00 90.38 189 CYS A O 1
ATOM 1531 N N . ARG A 1 190 ? -5.576 8.750 -1.453 1.00 92.50 190 ARG A N 1
ATOM 1532 C CA . ARG A 1 190 ? -6.666 8.834 -0.460 1.00 92.50 190 ARG A CA 1
ATOM 1533 C C . ARG A 1 190 ? -6.388 9.794 0.683 1.00 92.50 190 ARG A C 1
ATOM 1535 O O . ARG A 1 190 ? -7.193 9.893 1.608 1.00 92.50 190 ARG A O 1
ATOM 1542 N N . ALA A 1 191 ? -5.299 10.547 0.617 1.00 90.19 191 ALA A N 1
ATOM 1543 C CA . ALA A 1 191 ? -5.033 11.605 1.569 1.00 90.19 191 ALA A CA 1
ATOM 1544 C C . ALA A 1 191 ? -4.264 12.764 0.923 1.00 90.19 191 ALA A C 1
ATOM 1546 O O . ALA A 1 191 ? -3.258 12.567 0.243 1.00 90.19 191 ALA A O 1
ATOM 1547 N N . VAL A 1 192 ? -4.743 13.985 1.141 1.00 88.75 192 VAL A N 1
ATOM 1548 C CA . VAL A 1 192 ? -4.176 15.215 0.576 1.00 88.75 192 VAL A CA 1
ATOM 1549 C C . VAL A 1 192 ? -3.845 16.193 1.692 1.00 88.75 192 VAL A C 1
ATOM 1551 O O . VAL A 1 192 ? -4.547 16.265 2.699 1.00 88.75 192 VAL A O 1
ATOM 1554 N N . GLU A 1 193 ? -2.760 16.936 1.527 1.00 87.88 193 GLU A N 1
ATOM 1555 C CA . GLU A 1 193 ? -2.308 17.945 2.487 1.00 87.88 193 GLU A CA 1
ATOM 1556 C C . GLU A 1 193 ? -2.844 19.338 2.070 1.00 87.88 193 GLU A C 1
ATOM 1558 O O . GLU A 1 193 ? -2.880 19.654 0.873 1.00 87.88 193 GLU A O 1
ATOM 1563 N N . MET A 1 194 ? -3.320 20.142 3.039 1.00 87.31 194 MET A N 1
ATOM 1564 C CA . MET A 1 194 ? -3.798 21.543 2.895 1.00 87.31 194 MET A CA 1
ATOM 1565 C C . MET A 1 194 ? -3.231 22.503 3.977 1.00 87.31 194 MET A C 1
ATOM 1567 O O . MET A 1 194 ? -3.622 22.419 5.140 1.00 87.31 194 MET A O 1
ATOM 1571 N N . ASP A 1 195 ? -2.299 23.397 3.607 1.00 88.00 195 ASP A N 1
ATOM 1572 C CA . ASP A 1 195 ? -1.530 24.266 4.514 1.00 88.00 195 ASP A CA 1
ATOM 1573 C C . ASP A 1 195 ? -2.259 25.597 4.445 1.00 88.00 195 ASP A C 1
ATOM 1575 O O . ASP A 1 195 ? -2.030 26.390 3.530 1.00 88.00 195 ASP A O 1
ATOM 1579 N N . CYS A 1 196 ? -3.241 25.763 5.322 1.00 89.44 196 CYS A N 1
ATOM 1580 C CA . CYS A 1 196 ? -4.240 26.814 5.210 1.00 89.44 196 CYS A CA 1
ATOM 1581 C C . CYS A 1 196 ? -3.770 28.051 5.969 1.00 89.44 196 CYS A C 1
ATOM 1583 O O . CYS A 1 196 ? -3.427 27.953 7.143 1.00 89.44 196 CYS A O 1
ATOM 1585 N N . TYR A 1 197 ? -3.783 29.202 5.310 1.00 89.38 197 TYR A N 1
ATOM 1586 C CA . TYR A 1 197 ? -3.411 30.503 5.856 1.00 89.38 197 TYR A CA 1
ATOM 1587 C C . TYR A 1 197 ? -4.505 31.529 5.567 1.00 89.38 197 TYR A C 1
ATOM 1589 O O . TYR A 1 197 ? -5.359 31.315 4.703 1.00 89.38 197 TYR A O 1
ATOM 1597 N N . ASP A 1 198 ? -4.455 32.655 6.275 1.00 89.19 198 ASP A N 1
ATOM 1598 C CA . ASP A 1 198 ? -5.322 33.790 5.979 1.00 89.19 198 ASP A CA 1
ATOM 1599 C C . ASP A 1 198 ? -5.037 34.351 4.584 1.00 89.19 198 ASP A C 1
ATOM 1601 O O . ASP A 1 198 ? -3.880 34.592 4.228 1.00 89.19 198 ASP A O 1
ATOM 1605 N N . GLY A 1 199 ? -6.094 34.575 3.809 1.00 88.56 199 GLY A N 1
ATOM 1606 C CA . GLY A 1 199 ? -6.030 35.313 2.554 1.00 88.56 199 GLY A CA 1
ATOM 1607 C C . GLY A 1 199 ? -6.801 36.625 2.614 1.00 88.56 199 GLY A C 1
ATOM 1608 O O . GLY A 1 199 ? -7.440 36.969 3.615 1.00 88.56 199 GLY A O 1
ATOM 1609 N N . ASP A 1 200 ? -6.727 37.379 1.522 1.00 87.62 200 ASP A N 1
ATOM 1610 C CA . ASP A 1 200 ? -7.466 38.628 1.374 1.00 87.62 200 ASP A CA 1
ATOM 1611 C C . ASP A 1 200 ? -8.981 38.365 1.301 1.00 87.62 200 ASP A C 1
ATOM 1613 O O . ASP A 1 200 ? -9.433 37.288 0.919 1.00 87.62 200 ASP A O 1
ATOM 1617 N N . ASN A 1 201 ? -9.789 39.375 1.637 1.00 86.19 201 ASN A N 1
ATOM 1618 C CA . ASN A 1 201 ? -11.256 39.323 1.539 1.00 86.19 201 ASN A CA 1
ATOM 1619 C C . ASN A 1 201 ? -11.921 38.153 2.298 1.00 86.19 201 ASN A C 1
ATOM 1621 O O . ASN A 1 201 ? -12.986 37.696 1.885 1.00 86.19 201 ASN A O 1
ATOM 1625 N N . MET A 1 202 ? -11.325 37.694 3.405 1.00 84.69 202 MET A N 1
ATOM 1626 C CA . MET A 1 202 ? -11.815 36.558 4.203 1.00 84.69 202 MET A CA 1
ATOM 1627 C C . MET A 1 202 ? -11.825 35.218 3.453 1.00 84.69 202 MET A C 1
ATOM 1629 O O . MET A 1 202 ? -12.558 34.305 3.829 1.00 84.69 202 MET A O 1
ATOM 1633 N N . GLU A 1 203 ? -11.020 35.075 2.399 1.00 86.75 203 GLU A N 1
ATOM 1634 C CA . GLU A 1 203 ? -10.887 33.822 1.658 1.00 86.75 203 GLU A CA 1
ATOM 1635 C C . GLU A 1 203 ? -9.598 33.090 2.069 1.00 86.75 203 GLU A C 1
ATOM 1637 O O . GLU A 1 203 ? -8.510 33.553 1.723 1.00 86.75 203 GLU A O 1
ATOM 1642 N N . PRO A 1 204 ? -9.683 31.938 2.770 1.00 90.62 204 PRO A N 1
ATOM 1643 C CA . PRO A 1 204 ? -8.501 31.164 3.125 1.00 90.62 204 PRO A CA 1
ATOM 1644 C C . PRO A 1 204 ? -7.723 30.729 1.888 1.00 90.62 204 PRO A C 1
ATOM 1646 O O . PRO A 1 204 ? -8.302 30.346 0.866 1.00 90.62 204 PRO A O 1
ATOM 1649 N N . ILE A 1 205 ? -6.401 30.707 2.007 1.00 90.25 205 ILE A N 1
ATOM 1650 C CA . ILE A 1 205 ? -5.484 30.308 0.939 1.00 90.25 205 ILE A CA 1
ATOM 1651 C C . ILE A 1 205 ? -4.623 29.123 1.362 1.00 90.25 205 ILE A C 1
ATOM 1653 O O . ILE A 1 205 ? -4.360 28.913 2.543 1.00 90.25 205 ILE A O 1
ATOM 1657 N N . VAL A 1 206 ? -4.146 28.360 0.381 1.00 87.19 206 VAL A N 1
ATOM 1658 C CA . VAL A 1 206 ? -3.227 27.237 0.578 1.00 87.19 206 VAL A CA 1
ATOM 1659 C C . VAL A 1 206 ? -1.893 27.521 -0.102 1.00 87.19 206 VAL A C 1
ATOM 1661 O O . VAL A 1 206 ? -1.847 27.743 -1.315 1.00 87.19 206 VAL A O 1
ATOM 1664 N N . TYR A 1 207 ? -0.802 27.504 0.671 1.00 82.94 207 TYR A N 1
ATOM 1665 C CA . TYR A 1 207 ? 0.576 27.677 0.182 1.00 82.94 207 TYR A CA 1
ATOM 1666 C C . TYR A 1 207 ? 1.613 27.212 1.222 1.00 82.94 207 TYR A C 1
ATOM 1668 O O . TYR A 1 207 ? 1.244 26.796 2.311 1.00 82.94 207 TYR A O 1
ATOM 1676 N N . HIS A 1 208 ? 2.919 27.235 0.907 1.00 76.25 208 HIS A N 1
ATOM 1677 C CA . HIS A 1 208 ? 3.948 26.991 1.927 1.00 76.25 208 HIS A CA 1
ATOM 1678 C C . HIS A 1 208 ? 4.235 28.302 2.651 1.00 76.25 208 HIS A C 1
ATOM 1680 O O . HIS A 1 208 ? 4.826 29.219 2.059 1.00 76.25 208 HIS A O 1
ATOM 1686 N N . GLY A 1 209 ? 3.935 28.355 3.945 1.00 67.00 209 GLY A N 1
ATOM 1687 C CA . GLY A 1 209 ? 4.390 29.456 4.782 1.00 67.00 209 GLY A CA 1
ATOM 1688 C C . GLY A 1 209 ? 5.902 29.666 4.661 1.00 67.00 209 GLY A C 1
ATOM 1689 O O . GLY A 1 209 ? 6.681 28.714 4.642 1.00 67.00 209 GLY A O 1
ATOM 1690 N N . ASN A 1 210 ? 6.319 30.931 4.606 1.00 67.75 210 ASN A N 1
ATOM 1691 C CA . ASN A 1 210 ? 7.724 31.352 4.516 1.00 67.75 210 ASN A CA 1
ATOM 1692 C C . ASN A 1 210 ? 8.461 30.935 3.225 1.00 67.75 210 ASN A C 1
ATOM 1694 O O . ASN A 1 210 ? 9.683 30.781 3.239 1.00 67.75 210 ASN A O 1
ATOM 1698 N N . THR A 1 211 ? 7.746 30.776 2.107 1.00 66.81 211 THR A N 1
ATOM 1699 C CA . THR A 1 211 ? 8.344 30.497 0.786 1.00 66.81 211 THR A CA 1
ATOM 1700 C C . THR A 1 211 ? 7.774 31.402 -0.311 1.00 66.81 211 THR A C 1
ATOM 1702 O O . THR A 1 211 ? 6.904 32.228 -0.044 1.00 66.81 211 THR A O 1
ATOM 1705 N N . LEU A 1 212 ? 8.262 31.253 -1.549 1.00 65.50 212 LEU A N 1
ATOM 1706 C CA . LEU A 1 212 ? 7.825 32.024 -2.721 1.00 65.50 212 LEU A CA 1
ATOM 1707 C C . LEU A 1 212 ? 6.726 31.312 -3.532 1.00 65.50 212 LEU A C 1
ATOM 1709 O O . LEU A 1 212 ? 6.504 31.639 -4.698 1.00 65.50 212 LEU A O 1
ATOM 1713 N N . THR A 1 213 ? 6.059 30.307 -2.960 1.00 67.19 213 THR A N 1
ATOM 1714 C CA . THR A 1 213 ? 4.983 29.586 -3.653 1.00 67.19 213 THR A CA 1
ATOM 1715 C C . THR A 1 213 ? 3.745 30.455 -3.807 1.00 67.19 213 THR A C 1
ATOM 1717 O O . THR A 1 213 ? 3.340 31.117 -2.850 1.00 67.19 213 THR A O 1
ATOM 1720 N N . LYS A 1 214 ? 3.108 30.408 -4.982 1.00 79.06 214 LYS A N 1
ATOM 1721 C CA . LYS A 1 214 ? 1.865 31.148 -5.213 1.00 79.06 214 LYS A CA 1
ATOM 1722 C C . LYS A 1 214 ? 0.717 30.535 -4.402 1.00 79.06 214 LYS A C 1
ATOM 1724 O O . LYS A 1 214 ? 0.553 29.312 -4.445 1.00 79.06 214 LYS A O 1
ATOM 1729 N N . PRO A 1 215 ? -0.066 31.352 -3.682 1.00 84.56 215 PRO A N 1
ATOM 1730 C CA . PRO A 1 215 ? -1.240 30.869 -2.977 1.00 84.56 215 PRO A CA 1
ATOM 1731 C C . PRO A 1 215 ? -2.379 30.519 -3.930 1.00 84.56 215 PRO A C 1
ATOM 1733 O O . PRO A 1 215 ? -2.585 31.200 -4.934 1.00 84.56 215 PRO A O 1
ATOM 1736 N N . ILE A 1 216 ? -3.132 29.474 -3.582 1.00 87.62 216 ILE A N 1
ATOM 1737 C CA . ILE A 1 216 ? -4.414 29.138 -4.213 1.00 87.62 216 ILE A CA 1
ATOM 1738 C C . ILE A 1 216 ? -5.528 29.384 -3.200 1.00 87.62 216 ILE A C 1
ATOM 1740 O O . ILE A 1 216 ? -5.372 28.963 -2.051 1.00 87.62 216 ILE A O 1
ATOM 1744 N N . PRO A 1 217 ? -6.670 29.962 -3.594 1.00 89.81 217 PRO A N 1
ATOM 1745 C CA . PRO A 1 217 ? -7.860 29.949 -2.757 1.00 89.81 217 PRO A CA 1
ATOM 1746 C C . PRO A 1 217 ? -8.249 28.522 -2.348 1.00 89.81 217 PRO A C 1
ATOM 1748 O O . PRO A 1 217 ? -8.414 27.631 -3.186 1.00 89.81 217 PRO A O 1
ATOM 1751 N N . PHE A 1 218 ? -8.452 28.297 -1.050 1.00 88.81 218 PHE A N 1
ATOM 1752 C CA . PHE A 1 218 ? -8.883 27.009 -0.498 1.00 88.81 218 PHE A CA 1
ATOM 1753 C C . PHE A 1 218 ? -10.156 26.507 -1.192 1.00 88.81 218 PHE A C 1
ATOM 1755 O O . PHE A 1 218 ? -10.277 25.331 -1.539 1.00 88.81 218 PHE A O 1
ATOM 1762 N N . ARG A 1 219 ? -11.083 27.426 -1.485 1.00 87.44 219 ARG A N 1
ATOM 1763 C CA . ARG A 1 219 ? -12.335 27.144 -2.189 1.00 87.44 219 ARG A CA 1
ATOM 1764 C C . ARG A 1 219 ? -12.118 26.466 -3.544 1.00 87.44 219 ARG A C 1
ATOM 1766 O O . ARG A 1 219 ? -12.855 25.533 -3.864 1.00 87.44 219 ARG A O 1
ATOM 1773 N N . GLU A 1 220 ? -11.130 26.900 -4.326 1.00 87.88 220 GLU A N 1
ATOM 1774 C CA . GLU A 1 220 ? -10.827 26.313 -5.640 1.00 87.88 220 GLU A CA 1
ATOM 1775 C C . GLU A 1 220 ? -10.333 24.869 -5.517 1.00 87.88 220 GLU A C 1
ATOM 1777 O O . GLU A 1 220 ? -10.771 23.998 -6.271 1.00 87.88 220 GLU A O 1
ATOM 1782 N N . ILE A 1 221 ? -9.502 24.589 -4.509 1.00 85.44 221 ILE A N 1
ATOM 1783 C CA . ILE A 1 221 ? -9.034 23.232 -4.201 1.00 85.44 221 ILE A CA 1
ATOM 1784 C C . ILE A 1 221 ? -10.220 22.336 -3.834 1.00 85.44 221 ILE A C 1
ATOM 1786 O O . ILE A 1 221 ? -10.364 21.241 -4.377 1.00 85.44 221 ILE A O 1
ATOM 1790 N N . ILE A 1 222 ? -11.114 22.803 -2.958 1.00 86.69 222 ILE A N 1
ATOM 1791 C CA . ILE A 1 222 ? -12.292 22.026 -2.551 1.00 86.69 222 ILE A CA 1
ATOM 1792 C C . ILE A 1 222 ? -13.233 21.760 -3.730 1.00 86.69 222 ILE A C 1
ATOM 1794 O O . ILE A 1 222 ? -13.764 20.655 -3.845 1.00 86.69 222 ILE A O 1
ATOM 1798 N N . LEU A 1 223 ? -13.429 22.732 -4.626 1.00 85.19 223 LEU A N 1
ATOM 1799 C CA . LEU A 1 223 ? -14.219 22.556 -5.849 1.00 85.19 223 LEU A CA 1
ATOM 1800 C C . LEU A 1 223 ? -13.626 21.470 -6.756 1.00 85.19 223 LEU A C 1
ATOM 1802 O O . LEU A 1 223 ? -14.368 20.593 -7.200 1.00 85.19 223 LEU A O 1
ATOM 1806 N N . ALA A 1 224 ? -12.310 21.493 -6.974 1.00 84.69 224 ALA A N 1
ATOM 1807 C CA . ALA A 1 224 ? -11.604 20.496 -7.777 1.00 84.69 224 ALA A CA 1
ATOM 1808 C C . ALA A 1 224 ? -11.640 19.095 -7.147 1.00 84.69 224 ALA A C 1
ATOM 1810 O O . ALA A 1 224 ? -11.871 18.095 -7.828 1.00 84.69 224 ALA A O 1
ATOM 1811 N N . ILE A 1 225 ? -11.472 19.007 -5.826 1.00 85.88 225 ILE A N 1
ATOM 1812 C CA . ILE A 1 225 ? -11.548 17.734 -5.109 1.00 85.88 225 ILE A CA 1
ATOM 1813 C C . ILE A 1 225 ? -12.972 17.189 -5.130 1.00 85.88 225 ILE A C 1
ATOM 1815 O O . ILE A 1 225 ? -13.157 15.996 -5.341 1.00 85.88 225 ILE A O 1
ATOM 1819 N N . LYS A 1 226 ? -13.995 18.029 -4.954 1.00 85.69 226 LYS A N 1
ATOM 1820 C CA . LYS A 1 226 ? -15.395 17.586 -4.909 1.00 85.69 226 LYS A CA 1
ATOM 1821 C C . LYS A 1 226 ? -15.805 16.791 -6.153 1.00 85.69 226 LYS A C 1
ATOM 1823 O O . LYS A 1 226 ? -16.607 15.868 -6.031 1.00 85.69 226 LYS A O 1
ATOM 1828 N N . THR A 1 227 ? -15.278 17.135 -7.327 1.00 83.25 227 THR A N 1
ATOM 1829 C CA . THR A 1 227 ? -15.583 16.429 -8.580 1.00 83.25 227 THR A CA 1
ATOM 1830 C C . THR A 1 227 ? -14.802 15.130 -8.752 1.00 83.25 227 THR A C 1
ATOM 1832 O O . THR A 1 227 ? -15.278 14.229 -9.433 1.00 83.25 227 THR A O 1
ATOM 1835 N N . GLU A 1 228 ? -13.630 15.009 -8.129 1.00 86.69 228 GLU A N 1
ATOM 1836 C CA . GLU A 1 228 ? -12.677 13.923 -8.400 1.00 86.69 228 GLU A CA 1
ATOM 1837 C C . GLU A 1 228 ? -12.505 12.948 -7.227 1.00 86.69 228 GLU A C 1
ATOM 1839 O O . GLU A 1 228 ? -12.053 11.822 -7.435 1.00 86.69 228 GLU A O 1
ATOM 1844 N N . ALA A 1 229 ? -12.903 13.344 -6.011 1.00 85.50 229 ALA A N 1
ATOM 1845 C CA . ALA A 1 229 ? -12.604 12.670 -4.746 1.00 85.50 229 ALA A CA 1
ATOM 1846 C C . ALA A 1 229 ? -12.883 11.170 -4.776 1.00 85.50 229 ALA A C 1
ATOM 1848 O O . ALA A 1 229 ? -12.075 10.404 -4.263 1.00 85.50 229 ALA A O 1
ATOM 1849 N N . PHE A 1 230 ? -13.984 10.744 -5.397 1.00 89.56 230 PHE A N 1
ATOM 1850 C CA . PHE A 1 230 ? -14.424 9.347 -5.383 1.00 89.56 230 PHE A CA 1
ATOM 1851 C C . PHE A 1 230 ? -14.579 8.726 -6.778 1.00 89.56 230 PHE A C 1
ATOM 1853 O O . PHE A 1 230 ? -15.315 7.757 -6.946 1.00 89.56 230 PHE A O 1
ATOM 1860 N N . THR A 1 231 ? -13.912 9.291 -7.789 1.00 90.38 231 THR A N 1
ATOM 1861 C CA . THR A 1 231 ? -13.986 8.792 -9.176 1.00 90.38 231 THR A CA 1
ATOM 1862 C C . THR A 1 231 ? -13.217 7.485 -9.368 1.00 90.38 231 THR A C 1
ATOM 1864 O O . THR A 1 231 ? -13.679 6.594 -10.074 1.00 90.38 231 THR A O 1
ATOM 1867 N N . THR A 1 232 ? -12.063 7.361 -8.716 1.00 86.94 232 THR A N 1
ATOM 1868 C CA . THR A 1 232 ? -11.156 6.205 -8.804 1.00 86.94 232 THR A CA 1
ATOM 1869 C C . THR A 1 232 ? -11.283 5.244 -7.632 1.00 86.94 232 THR A C 1
ATOM 1871 O O . THR A 1 232 ? -10.896 4.086 -7.741 1.00 86.94 232 THR A O 1
ATOM 1874 N N . SER A 1 233 ? -11.838 5.702 -6.509 1.00 89.81 233 SER A N 1
ATOM 1875 C CA . SER A 1 233 ? -12.014 4.893 -5.308 1.00 89.81 233 SER A CA 1
ATOM 1876 C C . SER A 1 233 ? -13.213 5.379 -4.493 1.00 89.81 233 SER A C 1
ATOM 1878 O O . SER A 1 233 ? -13.329 6.581 -4.249 1.00 89.81 233 SER A O 1
ATOM 1880 N N . PRO A 1 234 ? -14.100 4.480 -4.028 1.00 88.00 234 PRO A N 1
ATOM 1881 C CA . PRO A 1 234 ? -15.214 4.849 -3.158 1.00 88.00 234 PRO A CA 1
ATOM 1882 C C . PRO A 1 234 ? -14.774 5.099 -1.711 1.00 88.00 234 PRO A C 1
ATOM 1884 O O . PRO A 1 234 ? -15.569 5.577 -0.909 1.00 88.00 234 PRO A O 1
ATOM 1887 N N . TYR A 1 235 ? -13.541 4.736 -1.354 1.00 87.69 235 TYR A N 1
ATOM 1888 C CA . TYR A 1 235 ? -13.046 4.767 0.017 1.00 87.69 235 TYR A CA 1
ATOM 1889 C C . TYR A 1 235 ? -12.711 6.189 0.493 1.00 87.69 235 TYR A C 1
ATOM 1891 O O . TYR A 1 235 ? -12.585 7.102 -0.334 1.00 87.69 235 TYR A O 1
ATOM 1899 N N . PRO A 1 236 ? -12.579 6.394 1.818 1.00 89.19 236 PRO A N 1
ATOM 1900 C CA . PRO A 1 236 ? -12.539 7.721 2.418 1.00 89.19 236 PRO A CA 1
ATOM 1901 C C . PRO A 1 236 ? -11.359 8.548 1.919 1.00 89.19 236 PRO A C 1
ATOM 1903 O O . PRO A 1 236 ? -10.296 8.006 1.614 1.00 89.19 236 PRO A O 1
ATOM 1906 N N . LEU A 1 237 ? -11.530 9.867 1.893 1.00 88.88 237 LEU A N 1
ATOM 1907 C CA . LEU A 1 237 ? -10.474 10.816 1.549 1.00 88.88 237 LEU A CA 1
ATOM 1908 C C . LEU A 1 237 ? -10.079 11.629 2.785 1.00 88.88 237 LEU A C 1
ATOM 1910 O O . LEU A 1 237 ? -10.918 12.307 3.373 1.00 88.88 237 LEU A O 1
ATOM 1914 N N . PHE A 1 238 ? -8.810 11.592 3.179 1.00 89.31 238 PHE A N 1
ATOM 1915 C CA . PHE A 1 238 ? -8.297 12.401 4.283 1.00 89.31 238 PHE A CA 1
ATOM 1916 C C . PHE A 1 238 ? -7.862 13.786 3.803 1.00 89.31 238 PHE A C 1
ATOM 1918 O O . PHE A 1 238 ? -7.048 13.909 2.888 1.00 89.31 238 PHE A O 1
ATOM 1925 N N . PHE A 1 239 ? -8.355 14.828 4.466 1.00 89.81 239 PHE A N 1
ATOM 1926 C CA . PHE A 1 239 ? -7.809 16.180 4.377 1.00 89.81 239 PHE A CA 1
ATOM 1927 C C . PHE A 1 239 ? -6.888 16.406 5.567 1.00 89.81 239 PHE A C 1
ATOM 1929 O O . PHE A 1 239 ? -7.344 16.608 6.694 1.00 89.81 239 PHE A O 1
ATOM 1936 N N . ASN A 1 240 ? -5.586 16.361 5.315 1.00 89.19 240 ASN A N 1
ATOM 1937 C CA . ASN A 1 240 ? -4.561 16.683 6.295 1.00 89.19 240 ASN A CA 1
ATOM 1938 C C . ASN A 1 240 ? -4.386 18.201 6.328 1.00 89.19 240 ASN A C 1
ATOM 1940 O O . ASN A 1 240 ? -3.589 18.748 5.569 1.00 89.19 240 ASN A O 1
ATOM 1944 N N . ILE A 1 241 ? -5.160 18.869 7.180 1.00 87.62 241 ILE A N 1
ATOM 1945 C CA . ILE A 1 241 ? -5.173 20.329 7.271 1.00 87.62 241 ILE A CA 1
ATOM 1946 C C . ILE A 1 241 ? -4.139 20.782 8.302 1.00 87.62 241 ILE A C 1
ATOM 1948 O O . ILE A 1 241 ? -4.293 20.514 9.500 1.00 87.62 241 ILE A O 1
ATOM 1952 N N . GLU A 1 242 ? -3.115 21.504 7.855 1.00 87.50 242 GLU A N 1
ATOM 1953 C CA . GLU A 1 242 ? -2.268 22.318 8.725 1.00 87.50 242 GLU A CA 1
ATOM 1954 C C . GLU A 1 242 ? -2.863 23.726 8.793 1.00 87.50 242 GLU A C 1
ATOM 1956 O O . GLU A 1 242 ? -2.772 24.508 7.850 1.00 87.50 242 GLU A O 1
ATOM 1961 N N . ASN A 1 243 ? -3.557 24.019 9.891 1.00 87.06 243 ASN A N 1
ATOM 1962 C CA . ASN A 1 243 ? -4.326 25.248 10.030 1.00 87.06 243 ASN A CA 1
ATOM 1963 C C . ASN A 1 243 ? -3.475 26.372 10.643 1.00 87.06 243 ASN A C 1
ATOM 1965 O O . ASN A 1 243 ? -3.087 26.289 11.813 1.00 87.06 243 ASN A O 1
ATOM 1969 N N . HIS A 1 244 ? -3.236 27.418 9.856 1.00 87.12 244 HIS A N 1
ATOM 1970 C CA . HIS A 1 244 ? -2.594 28.678 10.241 1.00 87.12 244 HIS A CA 1
ATOM 1971 C C . HIS A 1 244 ? -3.529 29.885 10.056 1.00 87.12 244 HIS A C 1
ATOM 1973 O O . HIS A 1 244 ? -3.070 31.021 10.161 1.00 87.12 244 HIS A O 1
ATOM 1979 N N . CYS A 1 245 ? -4.814 29.654 9.773 1.00 84.56 245 CYS A N 1
ATOM 1980 C CA . CYS A 1 245 ? -5.816 30.705 9.635 1.00 84.56 245 CYS A CA 1
ATOM 1981 C C . CYS A 1 245 ? -6.164 31.318 10.998 1.00 84.56 245 CYS A C 1
ATOM 1983 O O . CYS A 1 245 ? -6.269 30.623 12.017 1.00 84.56 245 CYS A O 1
ATOM 1985 N N . SER A 1 246 ? -6.421 32.620 10.992 1.00 84.38 246 SER A N 1
ATOM 1986 C CA . SER A 1 246 ? -7.098 33.348 12.057 1.00 84.38 246 SER A CA 1
ATOM 1987 C C . SER A 1 246 ? -8.431 32.701 12.424 1.00 84.38 246 SER A C 1
ATOM 1989 O O . SER A 1 246 ? -9.079 32.046 11.605 1.00 84.38 246 SER A O 1
ATOM 1991 N N . TYR A 1 247 ? -8.865 32.917 13.665 1.00 80.62 247 TYR A N 1
ATOM 1992 C CA . TYR A 1 247 ? -10.142 32.414 14.173 1.00 80.62 247 TYR A CA 1
ATOM 1993 C C . TYR A 1 247 ? -11.330 32.696 13.229 1.00 80.62 247 TYR A C 1
ATOM 1995 O O . TYR A 1 247 ? -12.163 31.818 13.019 1.00 80.62 247 TYR A O 1
ATOM 2003 N N . GLU A 1 248 ? -11.379 33.884 12.619 1.00 80.31 248 GLU A N 1
ATOM 2004 C CA . GLU A 1 248 ? -12.459 34.321 11.724 1.00 80.31 248 GLU A CA 1
ATOM 2005 C C . GLU A 1 248 ? -12.454 33.575 10.379 1.00 80.31 248 GLU A C 1
ATOM 2007 O O . GLU A 1 248 ? -13.506 33.179 9.884 1.00 80.31 248 GLU A O 1
ATOM 2012 N N . GLN A 1 249 ? -11.279 33.323 9.792 1.00 82.12 249 GLN A N 1
ATOM 2013 C CA . GLN A 1 249 ? -11.179 32.623 8.505 1.00 82.12 249 GLN A CA 1
ATOM 2014 C C . GLN A 1 249 ? -11.337 31.099 8.627 1.00 82.12 249 GLN A C 1
ATOM 2016 O O . GLN A 1 249 ? -11.594 30.419 7.632 1.00 82.12 249 GLN A O 1
ATOM 2021 N N . GLN A 1 250 ? -11.257 30.541 9.839 1.00 78.94 250 GLN A N 1
ATOM 2022 C CA . GLN A 1 250 ? -11.509 29.116 10.074 1.00 78.94 250 GLN A CA 1
ATOM 2023 C C . GLN A 1 250 ? -12.972 28.707 9.835 1.00 78.94 250 GLN A C 1
ATOM 2025 O O . GLN A 1 250 ? -13.216 27.551 9.485 1.00 78.94 250 GLN A O 1
ATOM 2030 N N . ASP A 1 251 ? -13.935 29.630 9.954 1.00 70.94 251 ASP A N 1
ATOM 2031 C CA . ASP A 1 251 ? -15.351 29.382 9.622 1.00 70.94 251 ASP A CA 1
ATOM 2032 C C . ASP A 1 251 ? -15.537 29.043 8.127 1.00 70.94 251 ASP A C 1
ATOM 2034 O O . ASP A 1 251 ? -16.383 28.241 7.729 1.00 70.94 251 ASP A O 1
ATOM 2038 N N . HIS A 1 252 ? -14.652 29.561 7.274 1.00 68.56 252 HIS A N 1
ATOM 2039 C CA . HIS A 1 252 ? -14.657 29.282 5.840 1.00 68.56 252 HIS A CA 1
ATOM 2040 C C . HIS A 1 252 ? -13.985 27.950 5.461 1.00 68.56 252 HIS A C 1
ATOM 2042 O O . HIS A 1 252 ? -14.105 27.512 4.315 1.00 68.56 252 HIS A O 1
ATOM 2048 N N . LEU A 1 253 ? -13.342 27.260 6.413 1.00 64.06 253 LEU A N 1
ATOM 2049 C CA . LEU A 1 253 ? -12.818 25.897 6.236 1.00 64.06 253 LEU A CA 1
ATOM 2050 C C . LEU A 1 253 ? -13.883 24.814 6.508 1.00 64.06 253 LEU A C 1
ATOM 2052 O O . LEU A 1 253 ? -13.603 23.620 6.371 1.00 64.06 253 LEU A O 1
ATOM 2056 N N . LEU A 1 254 ? -15.098 25.199 6.918 1.00 62.38 254 LEU A N 1
ATOM 2057 C CA . LEU A 1 254 ? -16.103 24.272 7.430 1.00 62.38 254 LEU A CA 1
ATOM 2058 C C . LEU A 1 254 ? -16.832 23.485 6.331 1.00 62.38 254 LEU A C 1
ATOM 2060 O O . LEU A 1 254 ? -17.601 24.020 5.532 1.00 62.38 254 LEU A O 1
ATOM 2064 N N . SER A 1 255 ? -16.694 22.161 6.369 1.00 54.19 255 SER A N 1
ATOM 2065 C CA . SER A 1 255 ? -17.639 21.219 5.758 1.00 54.19 255 SER A CA 1
ATOM 2066 C C . SER A 1 255 ? -18.474 20.567 6.859 1.00 54.19 255 SER A C 1
ATOM 2068 O O . SER A 1 255 ? -17.894 20.139 7.848 1.00 54.19 255 SER A O 1
ATOM 2070 N N . LYS A 1 256 ? -19.802 20.450 6.711 1.00 50.22 256 LYS A N 1
ATOM 2071 C CA . LYS A 1 256 ? -20.679 19.821 7.726 1.00 50.22 256 LYS A CA 1
ATOM 2072 C C . LYS A 1 256 ? -20.109 18.473 8.226 1.00 50.22 256 LYS A C 1
ATOM 2074 O O . LYS A 1 256 ? -19.732 17.656 7.382 1.00 50.22 256 LYS A O 1
ATOM 2079 N N . PRO A 1 257 ? -20.078 18.215 9.547 1.00 42.00 257 PRO A N 1
ATOM 2080 C CA . PRO A 1 257 ? -19.574 16.956 10.085 1.00 42.00 257 PRO A CA 1
ATOM 2081 C C . PRO A 1 257 ? -20.458 15.784 9.647 1.00 42.00 257 PRO A C 1
ATOM 2083 O O . PRO A 1 257 ? -21.676 15.912 9.507 1.00 42.00 257 PRO A O 1
ATOM 2086 N N . LEU A 1 258 ? -19.830 14.632 9.420 1.00 45.06 258 LEU A N 1
ATOM 2087 C CA . LEU A 1 258 ? -20.499 13.374 9.118 1.00 45.06 258 LEU A CA 1
ATOM 2088 C C . LEU A 1 258 ? -20.164 12.387 10.248 1.00 45.06 258 LEU A C 1
ATOM 2090 O O . LEU A 1 258 ? -19.037 11.905 10.301 1.00 45.06 258 LEU A O 1
ATOM 2094 N N . VAL A 1 259 ? -21.185 12.059 11.054 1.00 44.31 259 VAL A N 1
ATOM 2095 C CA . VAL A 1 259 ? -21.281 10.975 12.067 1.00 44.31 259 VAL A CA 1
ATOM 2096 C C . VAL A 1 259 ? -20.936 11.361 13.525 1.00 44.31 259 VAL A C 1
ATOM 2098 O O . VAL A 1 259 ? -20.007 12.115 13.772 1.00 44.31 259 VAL A O 1
ATOM 2101 N N . ASP A 1 260 ? -21.716 10.836 14.487 1.00 41.59 260 ASP A N 1
ATOM 2102 C CA . ASP A 1 260 ? -21.743 11.211 15.920 1.00 41.59 260 ASP A CA 1
ATOM 2103 C C . ASP A 1 260 ? -21.048 10.219 16.889 1.00 41.59 260 ASP A C 1
ATOM 2105 O O . ASP A 1 260 ? -21.123 10.408 18.104 1.00 41.59 260 ASP A O 1
ATOM 2109 N N . ASP A 1 261 ? -20.372 9.168 16.410 1.00 44.69 261 ASP A N 1
ATOM 2110 C CA . ASP A 1 261 ? -19.756 8.157 17.293 1.00 44.69 261 ASP A CA 1
ATOM 2111 C C . ASP A 1 261 ? -18.229 8.333 17.417 1.00 44.69 261 ASP A C 1
ATOM 2113 O O . ASP A 1 261 ? -17.515 8.408 16.414 1.00 44.69 261 ASP A O 1
ATOM 2117 N N . TYR A 1 262 ? -17.742 8.411 18.661 1.00 51.12 262 TYR A N 1
ATOM 2118 C CA . TYR A 1 262 ? -16.386 8.819 19.057 1.00 51.12 262 TYR A CA 1
ATOM 2119 C C . TYR A 1 262 ? -15.548 7.692 19.687 1.00 51.12 262 TYR A C 1
ATOM 2121 O O . TYR A 1 262 ? -14.400 7.935 20.068 1.00 51.12 262 TYR A O 1
ATOM 2129 N N . GLU A 1 263 ? -16.081 6.477 19.847 1.00 47.28 263 GLU A N 1
ATOM 2130 C CA . GLU A 1 263 ? -15.384 5.448 20.637 1.00 47.28 263 GLU A CA 1
ATOM 2131 C C . GLU A 1 263 ? -14.468 4.521 19.822 1.00 47.28 263 GLU A C 1
ATOM 2133 O O . GLU A 1 263 ? -13.567 3.901 20.395 1.00 47.28 263 GLU A O 1
ATOM 2138 N N . LYS A 1 264 ? -14.652 4.421 18.498 1.00 53.66 264 LYS A N 1
ATOM 2139 C CA . LYS A 1 264 ? -13.910 3.494 17.619 1.00 53.66 264 LYS A CA 1
ATOM 2140 C C . LYS A 1 264 ? -13.578 4.150 16.274 1.00 53.66 264 LYS A C 1
ATOM 2142 O O . LYS A 1 264 ? -14.349 4.964 15.777 1.00 53.66 264 LYS A O 1
ATOM 2147 N N . LEU A 1 265 ? -12.426 3.797 15.691 1.00 63.50 265 LEU A N 1
ATOM 2148 C CA . LEU A 1 265 ? -12.108 4.146 14.302 1.00 63.50 265 LEU A CA 1
ATOM 2149 C C . LEU A 1 265 ? -12.969 3.274 13.374 1.00 63.50 265 LEU A C 1
ATOM 2151 O O . LEU A 1 265 ? -12.855 2.051 13.468 1.00 63.50 265 LEU A O 1
ATOM 2155 N N . PRO A 1 266 ? -13.806 3.855 12.500 1.00 69.00 266 PRO A N 1
ATOM 2156 C CA . PRO A 1 266 ? -14.560 3.073 11.533 1.00 69.00 266 PRO A CA 1
ATOM 2157 C C . PRO A 1 266 ? -13.642 2.520 10.436 1.00 69.00 266 PRO A C 1
ATOM 2159 O O . PRO A 1 266 ? -12.587 3.083 10.127 1.00 69.00 266 PRO A O 1
ATOM 2162 N N . SER A 1 267 ? -14.071 1.432 9.813 1.00 69.62 267 SER A N 1
ATOM 2163 C CA . SER A 1 267 ? -13.431 0.855 8.636 1.00 69.62 267 SER A CA 1
ATOM 2164 C C . SER A 1 267 ? -13.550 1.783 7.410 1.00 69.62 267 SER A C 1
ATOM 2166 O O . SER A 1 267 ? -14.474 2.601 7.322 1.00 69.62 267 SER A O 1
ATOM 2168 N N . PRO A 1 268 ? -12.671 1.643 6.397 1.00 77.06 268 PRO A N 1
ATOM 2169 C CA . PRO A 1 268 ? -12.828 2.341 5.122 1.00 77.06 268 PRO A CA 1
ATOM 2170 C C . PRO A 1 268 ? -14.186 2.082 4.459 1.00 77.06 268 PRO A C 1
ATOM 2172 O O . PRO A 1 268 ? -14.710 2.963 3.783 1.00 77.06 268 PRO A O 1
ATOM 2175 N N . GLU A 1 269 ? -14.766 0.898 4.666 1.00 74.88 269 GLU A N 1
ATOM 2176 C CA . GLU A 1 269 ? -16.076 0.524 4.130 1.00 74.88 269 GLU A CA 1
ATOM 2177 C C . GLU A 1 269 ? -17.201 1.389 4.722 1.00 74.88 269 GLU A C 1
ATOM 2179 O O . GLU A 1 269 ? -18.006 1.950 3.980 1.00 74.88 269 GLU A O 1
ATOM 2184 N N . GLU A 1 270 ? -17.212 1.581 6.045 1.00 71.19 270 GLU A N 1
ATOM 2185 C CA . GLU A 1 270 ? -18.187 2.438 6.746 1.00 71.19 270 GLU A CA 1
ATOM 2186 C C . GLU A 1 270 ? -18.062 3.916 6.370 1.00 71.19 270 GLU A C 1
ATOM 2188 O O . GLU A 1 270 ? -19.028 4.679 6.440 1.00 71.19 270 GLU A O 1
ATOM 2193 N N . LEU A 1 271 ? -16.865 4.323 5.955 1.00 77.19 271 LEU A N 1
ATOM 2194 C CA . LEU A 1 271 ? -16.539 5.698 5.599 1.00 77.19 271 LEU A CA 1
ATOM 2195 C C . LEU A 1 271 ? -16.529 5.922 4.077 1.00 77.19 271 LEU A C 1
ATOM 2197 O O . LEU A 1 271 ? -16.050 6.961 3.610 1.00 77.19 271 LEU A O 1
ATOM 2201 N N . LYS A 1 272 ? -17.079 4.993 3.282 1.00 81.88 272 LYS A N 1
ATOM 2202 C CA . LYS A 1 272 ? -17.213 5.183 1.833 1.00 81.88 272 LYS A CA 1
ATOM 2203 C C . LYS A 1 272 ? -17.890 6.514 1.505 1.00 81.88 272 LYS A C 1
ATOM 2205 O O . LYS A 1 272 ? -18.901 6.898 2.098 1.00 81.88 272 LYS A O 1
ATOM 2210 N N . TYR A 1 273 ? -17.312 7.218 0.536 1.00 83.62 273 TYR A N 1
ATOM 2211 C CA . TYR A 1 273 ? -17.736 8.540 0.071 1.00 83.62 273 TYR A CA 1
ATOM 2212 C C . TYR A 1 273 ? -17.699 9.633 1.152 1.00 83.62 273 TYR A C 1
ATOM 2214 O O . TYR A 1 273 ? -18.394 10.648 1.044 1.00 83.62 273 TYR A O 1
ATOM 2222 N N . LYS A 1 274 ? -16.903 9.441 2.212 1.00 84.75 274 LYS A N 1
ATOM 2223 C CA . LYS A 1 274 ? -16.683 10.432 3.270 1.00 84.75 274 LYS A CA 1
ATOM 2224 C C . LYS A 1 274 ? -15.319 11.093 3.137 1.00 84.75 274 LYS A C 1
ATOM 2226 O O . LYS A 1 274 ? -14.338 10.481 2.717 1.00 84.75 274 LYS A O 1
ATOM 2231 N N . VAL A 1 275 ? -15.276 12.359 3.537 1.00 85.88 275 VAL A N 1
ATOM 2232 C CA . VAL A 1 275 ? -14.037 13.107 3.741 1.00 85.88 275 VAL A CA 1
ATOM 2233 C C . VAL A 1 275 ? -13.760 13.159 5.239 1.00 85.88 275 VAL A C 1
ATOM 2235 O O . VAL A 1 275 ? -14.658 13.469 6.020 1.00 85.88 275 VAL A O 1
ATOM 2238 N N . ILE A 1 276 ? -12.529 12.847 5.635 1.00 85.50 276 ILE A N 1
ATOM 2239 C CA . ILE A 1 276 ? -12.085 12.839 7.030 1.00 85.50 276 ILE A CA 1
ATOM 2240 C C . ILE A 1 276 ? -11.122 14.003 7.232 1.00 85.50 276 ILE A C 1
ATOM 2242 O O . ILE A 1 276 ? -10.091 14.079 6.566 1.00 85.50 276 ILE A O 1
ATOM 2246 N N . ILE A 1 277 ? -11.424 14.893 8.176 1.00 86.56 277 ILE A N 1
ATOM 2247 C CA . ILE A 1 277 ? -10.516 15.986 8.523 1.00 86.56 277 ILE A CA 1
ATOM 2248 C C . ILE A 1 277 ? -9.495 15.492 9.545 1.00 86.56 277 ILE A C 1
ATOM 2250 O O . ILE A 1 277 ? -9.836 15.109 10.668 1.00 86.56 277 ILE A O 1
ATOM 2254 N N . ARG A 1 278 ? -8.224 15.529 9.149 1.00 89.38 278 ARG A N 1
ATOM 2255 C CA . ARG A 1 278 ? -7.066 15.260 9.993 1.00 89.38 278 ARG A CA 1
ATOM 2256 C C . ARG A 1 278 ? -6.396 16.586 10.344 1.00 89.38 278 ARG A C 1
ATOM 2258 O O . ARG A 1 278 ? -5.708 17.173 9.517 1.00 89.38 278 ARG A O 1
ATOM 2265 N N . SER A 1 279 ? -6.583 17.059 11.576 1.00 89.56 279 SER A N 1
ATOM 2266 C CA . SER A 1 279 ? -5.958 18.300 12.064 1.00 89.56 279 SER A CA 1
ATOM 2267 C C . SER A 1 279 ? -5.832 18.316 13.594 1.00 89.56 279 SER A C 1
ATOM 2269 O O . SER A 1 279 ? -6.157 17.333 14.264 1.00 89.56 279 SER A O 1
ATOM 2271 N N . ARG A 1 280 ? -5.319 19.405 14.175 1.00 86.94 280 ARG A N 1
ATOM 2272 C CA . ARG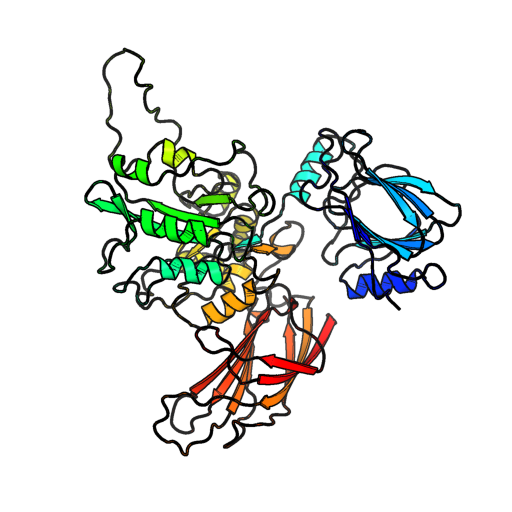 A 1 280 ? -5.317 19.612 15.635 1.00 86.94 280 ARG A CA 1
ATOM 2273 C C . ARG A 1 280 ? -6.667 20.179 16.082 1.00 86.94 280 ARG A C 1
ATOM 2275 O O . ARG A 1 280 ? -7.312 20.900 15.338 1.00 86.94 280 ARG A O 1
ATOM 2282 N N . ARG A 1 281 ? -7.079 19.862 17.310 1.00 79.06 281 ARG A N 1
ATOM 2283 C CA . ARG A 1 281 ? -8.287 20.413 17.950 1.00 79.06 281 ARG A CA 1
ATOM 2284 C C . ARG A 1 281 ? -7.934 21.435 19.021 1.00 79.06 281 ARG A C 1
ATOM 2286 O O . ARG A 1 281 ? -6.880 21.326 19.652 1.00 79.06 281 ARG A O 1
ATOM 2293 N N . TYR A 1 282 ? -8.880 22.326 19.310 1.00 64.56 282 TYR A N 1
ATOM 2294 C CA . TYR A 1 282 ? -8.897 23.050 20.577 1.00 64.56 282 TYR A CA 1
ATOM 2295 C C . TYR A 1 282 ? -9.163 22.087 21.755 1.00 64.56 282 TYR A C 1
ATOM 2297 O O . TYR A 1 282 ? -9.975 21.165 21.615 1.00 64.56 282 TYR A O 1
ATOM 2305 N N . PRO A 1 283 ? -8.522 22.251 22.926 1.00 55.56 283 PRO A N 1
ATOM 2306 C CA . PRO A 1 283 ? -8.824 21.428 24.095 1.00 55.56 283 PRO A CA 1
ATOM 2307 C C . PRO A 1 283 ? -10.269 21.646 24.575 1.00 55.56 283 PRO A C 1
ATOM 2309 O O . PRO A 1 283 ? -10.636 22.752 24.976 1.00 55.56 283 PRO A O 1
ATOM 2312 N N . LYS A 1 284 ? -11.092 20.586 24.602 1.00 45.66 284 LYS A N 1
ATOM 2313 C CA . LYS A 1 284 ? -12.401 20.617 25.283 1.00 45.66 284 LYS A CA 1
ATOM 2314 C C . LYS A 1 284 ? -12.170 20.876 26.781 1.00 45.66 284 LYS A C 1
ATOM 2316 O O . LYS A 1 284 ? -11.562 20.046 27.450 1.00 45.66 284 LYS A O 1
ATOM 2321 N N . GLY A 1 285 ? -12.628 22.023 27.291 1.00 42.66 285 GLY A N 1
ATOM 2322 C CA . GLY A 1 285 ? -12.491 22.405 28.708 1.00 42.66 285 GLY A CA 1
ATOM 2323 C C . GLY A 1 285 ? -12.271 23.899 28.967 1.00 42.66 285 GLY A C 1
ATOM 2324 O O . GLY A 1 285 ? -12.506 24.359 30.079 1.00 42.66 285 GLY A O 1
ATOM 2325 N N . LYS A 1 286 ? -11.895 24.677 27.946 1.00 41.75 286 LYS A N 1
ATOM 2326 C CA . LYS A 1 286 ? -12.091 26.131 27.939 1.00 41.75 286 LYS A CA 1
ATOM 2327 C C . LYS A 1 286 ? -13.422 26.395 27.242 1.00 41.75 286 LYS A C 1
ATOM 2329 O O . LYS A 1 286 ? -13.510 26.315 26.022 1.00 41.75 286 LYS A O 1
ATOM 2334 N N . ILE A 1 287 ? -14.484 26.530 28.029 1.00 38.28 287 ILE A N 1
ATOM 2335 C CA . ILE A 1 287 ? -15.843 26.761 27.533 1.00 38.28 287 ILE A CA 1
ATOM 2336 C C . ILE A 1 287 ? -15.834 28.074 26.739 1.00 38.28 287 ILE A C 1
ATOM 2338 O O . ILE A 1 287 ? -15.538 29.120 27.309 1.00 38.28 287 ILE A O 1
ATOM 2342 N N . ALA A 1 288 ? -16.164 28.018 25.445 1.00 39.38 288 ALA A N 1
ATOM 2343 C CA . ALA A 1 288 ? -16.735 29.174 24.765 1.00 39.38 288 ALA A CA 1
ATOM 2344 C C . ALA A 1 288 ? -18.058 29.450 25.481 1.00 39.38 288 ALA A C 1
ATOM 2346 O O . ALA A 1 288 ? -18.958 28.606 25.454 1.00 39.38 288 ALA A O 1
ATOM 2347 N N . ALA A 1 289 ? -18.113 30.545 26.239 1.00 33.56 289 ALA A N 1
ATOM 2348 C CA . ALA A 1 289 ? -19.311 30.932 26.960 1.00 33.56 289 ALA A CA 1
ATOM 2349 C C . ALA A 1 289 ? -20.492 30.982 25.980 1.00 33.56 289 ALA A C 1
ATOM 2351 O O . ALA A 1 289 ? -20.390 31.551 24.893 1.00 33.56 289 ALA A O 1
ATOM 2352 N N . ASP A 1 290 ? -21.596 30.345 26.364 1.00 33.56 290 ASP A N 1
ATOM 2353 C CA . ASP A 1 290 ? -22.886 30.500 25.703 1.00 33.56 290 ASP A CA 1
ATOM 2354 C C . ASP A 1 290 ? -23.209 32.009 25.650 1.00 33.56 290 ASP A C 1
ATOM 2356 O O . ASP A 1 290 ? -23.263 32.634 26.716 1.00 33.56 290 ASP A O 1
ATOM 2360 N N . PRO A 1 291 ? -23.427 32.632 24.473 1.00 40.47 291 PRO A N 1
ATOM 2361 C CA . PRO A 1 291 ? -23.642 34.080 24.365 1.00 40.47 291 PRO A CA 1
ATOM 2362 C C . PRO A 1 291 ? -24.933 34.580 25.040 1.00 40.47 291 PRO A C 1
ATOM 2364 O O . PRO A 1 291 ? -25.320 35.732 24.854 1.00 40.47 291 PRO A O 1
ATOM 2367 N N . LYS A 1 292 ? -25.660 33.719 25.765 1.00 36.72 292 LYS A N 1
ATOM 2368 C CA . LYS A 1 292 ? -26.975 34.012 26.348 1.00 36.72 292 LYS A CA 1
ATOM 2369 C C . LYS A 1 292 ? -27.076 33.866 27.865 1.00 36.72 292 LYS A C 1
ATOM 2371 O O . LYS A 1 292 ? -28.188 33.942 28.386 1.00 36.72 292 LYS A O 1
ATOM 2376 N N . SER A 1 293 ? -25.971 33.729 28.598 1.00 32.00 293 SER A N 1
ATOM 2377 C CA . SER A 1 293 ? -26.009 33.862 30.060 1.00 32.00 293 SER A CA 1
ATOM 2378 C C . SER A 1 293 ? -25.394 35.183 30.516 1.00 32.00 293 SER A C 1
ATOM 2380 O O . SER A 1 293 ? -24.178 35.315 30.618 1.00 32.00 293 SER A O 1
ATOM 2382 N N . ASP A 1 294 ? -26.258 36.146 30.835 1.00 40.56 294 ASP A N 1
ATOM 2383 C CA . ASP A 1 294 ? -25.928 37.325 31.636 1.00 40.56 294 ASP A CA 1
ATOM 2384 C C . ASP A 1 294 ? -25.262 36.884 32.951 1.00 40.56 294 ASP A C 1
ATOM 2386 O O . ASP A 1 294 ? -25.950 36.341 33.824 1.00 40.56 294 ASP A O 1
ATOM 2390 N N . ARG A 1 295 ? -23.941 37.094 33.088 1.00 32.97 295 ARG A N 1
ATOM 2391 C CA . ARG A 1 295 ? -23.224 37.355 34.357 1.00 32.97 295 ARG A CA 1
ATOM 2392 C C . ARG A 1 295 ? -21.715 37.587 34.151 1.00 32.97 295 ARG A C 1
ATOM 2394 O O . ARG A 1 295 ? -20.946 36.653 33.982 1.00 32.97 295 ARG A O 1
ATOM 2401 N N . SER A 1 296 ? -21.341 38.861 34.282 1.00 33.81 296 SER A N 1
ATOM 2402 C CA . SER A 1 296 ? -20.128 39.414 34.917 1.00 33.81 296 SER A CA 1
ATOM 2403 C C . SER A 1 296 ? -18.743 38.806 34.618 1.00 33.81 296 SER A C 1
ATOM 2405 O O . SER A 1 296 ? -18.355 37.814 35.227 1.00 33.81 296 SER A O 1
ATOM 2407 N N . ASN A 1 297 ? -17.965 39.579 33.848 1.00 36.31 297 ASN A N 1
ATOM 2408 C CA . ASN A 1 297 ? -16.546 39.925 34.037 1.00 36.31 297 ASN A CA 1
ATOM 2409 C C . ASN A 1 297 ? -15.540 38.788 34.298 1.00 36.31 297 ASN A C 1
ATOM 2411 O O . ASN A 1 297 ? -15.036 38.661 35.411 1.00 36.31 297 ASN A O 1
ATOM 2415 N N . ASP A 1 298 ? -15.195 38.051 33.240 1.00 34.50 298 ASP A N 1
ATOM 2416 C CA . ASP A 1 298 ? -13.800 37.752 32.858 1.00 34.50 298 ASP A CA 1
ATOM 2417 C C . ASP A 1 298 ? -13.809 37.163 31.429 1.00 34.50 298 ASP A C 1
ATOM 2419 O O . ASP A 1 298 ? -13.657 35.961 31.201 1.00 34.50 298 ASP A O 1
ATOM 2423 N N . GLU A 1 299 ? -14.080 38.015 30.434 1.00 36.34 299 GLU A N 1
ATOM 2424 C CA . GLU A 1 299 ? -13.945 37.652 29.020 1.00 36.34 299 GLU A CA 1
ATOM 2425 C C . GLU A 1 299 ? -12.453 37.610 28.672 1.00 36.34 299 GLU A C 1
ATOM 2427 O O . GLU A 1 299 ? -11.827 38.624 28.373 1.00 36.34 299 GLU A O 1
ATOM 2432 N N . THR A 1 300 ? -11.850 36.423 28.739 1.00 41.59 300 THR A N 1
ATOM 2433 C CA . THR A 1 300 ? -10.588 36.198 28.029 1.00 41.59 300 THR A CA 1
ATOM 2434 C C . THR A 1 300 ? -10.934 36.009 26.559 1.00 41.59 300 THR A C 1
ATOM 2436 O O . THR A 1 300 ? -11.461 34.963 26.183 1.00 41.59 300 THR A O 1
ATOM 2439 N N . GLU A 1 301 ? -10.693 37.036 25.737 1.00 42.62 301 GLU A N 1
ATOM 2440 C CA . GLU A 1 301 ? -10.806 36.917 24.281 1.00 42.62 301 GLU A CA 1
ATOM 2441 C C . GLU A 1 301 ? -10.048 35.658 23.808 1.00 42.62 301 GLU A C 1
ATOM 2443 O O . GLU A 1 301 ? -8.922 35.414 24.272 1.00 42.62 301 GLU A O 1
ATOM 2448 N N . PRO A 1 302 ? -10.643 34.826 22.928 1.00 45.66 302 PRO A N 1
ATOM 2449 C CA . PRO A 1 302 ? -9.945 33.678 22.368 1.00 45.66 302 PRO A CA 1
ATOM 2450 C C . PRO A 1 302 ? -8.662 34.158 21.688 1.00 45.66 302 PRO A C 1
ATOM 2452 O O . PRO A 1 302 ? -8.648 35.179 21.000 1.00 45.66 302 PRO A O 1
ATOM 2455 N N . ASN A 1 303 ? -7.557 33.438 21.892 1.00 52.69 303 ASN A N 1
ATOM 2456 C CA . ASN A 1 303 ? -6.303 33.802 21.245 1.00 52.69 303 ASN A CA 1
ATOM 2457 C C . ASN A 1 303 ? -6.536 33.738 19.722 1.00 52.69 303 ASN A C 1
ATOM 2459 O O . ASN A 1 303 ? -7.103 32.749 19.265 1.00 52.69 303 ASN A O 1
ATOM 2463 N N . PRO A 1 304 ? -6.085 34.712 18.912 1.00 47.44 304 PRO A N 1
ATOM 2464 C CA . PRO A 1 304 ? -6.260 34.694 17.453 1.00 47.44 304 PRO A CA 1
ATOM 2465 C C . PRO A 1 304 ? -5.769 33.412 16.754 1.00 47.44 304 PRO A C 1
ATOM 2467 O O . PRO A 1 304 ? -6.129 33.159 15.607 1.00 47.44 304 PRO A O 1
ATOM 2470 N N . LYS A 1 305 ? -4.942 32.611 17.444 1.00 52.62 305 LYS A N 1
ATOM 2471 C CA . LYS A 1 305 ? -4.422 31.301 17.014 1.00 52.62 305 LYS A CA 1
ATOM 2472 C C . LYS A 1 305 ? -5.199 30.089 17.551 1.00 52.62 305 LYS A C 1
ATOM 2474 O O . LYS A 1 305 ? -4.764 28.955 17.347 1.00 52.62 305 LYS A O 1
ATOM 2479 N N . ASP A 1 306 ? -6.285 30.300 18.286 1.00 66.44 306 ASP A N 1
ATOM 2480 C CA . ASP A 1 306 ? -7.127 29.225 18.801 1.00 66.44 306 ASP A CA 1
ATOM 2481 C C . ASP A 1 306 ? -7.950 28.598 17.663 1.00 66.44 306 ASP A C 1
ATOM 2483 O O . ASP A 1 306 ? -8.309 29.248 16.679 1.00 66.44 306 ASP A O 1
ATOM 2487 N N . TYR A 1 307 ? -8.223 27.298 17.779 1.00 71.38 307 TYR A N 1
ATOM 2488 C CA . TYR A 1 307 ? -9.015 26.570 16.790 1.00 71.38 307 TYR A CA 1
ATOM 2489 C C . TYR A 1 307 ? -10.505 26.855 17.010 1.00 71.38 307 TYR A C 1
ATOM 2491 O O . TYR A 1 307 ? -11.012 26.642 18.113 1.00 71.38 307 TYR A O 1
ATOM 2499 N N . HIS A 1 308 ? -11.213 27.266 15.957 1.00 76.69 308 HIS A N 1
ATOM 2500 C CA . HIS A 1 308 ? -12.650 27.520 15.984 1.00 76.69 308 HIS A CA 1
ATOM 2501 C C . HIS A 1 308 ? -13.403 26.264 16.465 1.00 76.69 308 HIS A C 1
ATOM 2503 O O . HIS A 1 308 ? -13.070 25.152 16.021 1.00 76.69 308 HIS A O 1
ATOM 2509 N N . PRO A 1 309 ? -14.407 26.382 17.358 1.00 76.56 309 PRO A N 1
ATOM 2510 C CA . PRO A 1 309 ? -15.169 25.237 17.854 1.00 76.56 309 PRO A CA 1
ATOM 2511 C C . PRO A 1 309 ? -15.786 24.408 16.728 1.00 76.56 309 PRO A C 1
ATOM 2513 O O . PRO A 1 309 ? -15.668 23.183 16.740 1.00 76.56 309 PRO A O 1
ATOM 2516 N N . ASP A 1 310 ? -16.355 25.062 15.714 1.00 76.19 310 ASP A N 1
ATOM 2517 C CA . ASP A 1 310 ? -16.980 24.358 14.592 1.00 76.19 310 ASP A CA 1
ATOM 2518 C C . ASP A 1 310 ? -15.964 23.589 13.751 1.00 76.19 310 ASP A C 1
ATOM 2520 O O . ASP A 1 310 ? -16.229 22.444 13.393 1.00 76.19 310 ASP A O 1
ATOM 2524 N N . PHE A 1 311 ? -14.765 24.138 13.528 1.00 80.50 311 PHE A N 1
ATOM 2525 C CA . PHE A 1 311 ? -13.694 23.421 12.831 1.00 80.50 311 PHE A CA 1
ATOM 2526 C C . PHE A 1 311 ? -13.194 22.248 13.681 1.00 80.50 311 PHE A C 1
ATOM 2528 O O . PHE A 1 311 ? -13.027 21.132 13.188 1.00 80.50 311 PHE A O 1
ATOM 2535 N N . SER A 1 312 ? -13.039 22.459 14.991 1.00 82.00 312 SER A N 1
ATOM 2536 C CA . SER A 1 312 ? -12.664 21.406 15.940 1.00 82.00 312 SER A CA 1
ATOM 2537 C C . SER A 1 312 ? -13.685 20.260 15.976 1.00 82.00 312 SER A C 1
ATOM 2539 O O . SER A 1 312 ? -13.295 19.093 16.110 1.00 82.00 312 SER A O 1
ATOM 2541 N N . ASN A 1 313 ? -14.976 20.560 15.814 1.00 78.69 313 ASN A N 1
ATOM 2542 C CA . ASN A 1 313 ? -16.047 19.565 15.760 1.00 78.69 313 ASN A CA 1
ATOM 2543 C C . ASN A 1 313 ? -15.951 18.660 14.518 1.00 78.69 313 ASN A C 1
ATOM 2545 O O . ASN A 1 313 ? -16.402 17.519 14.581 1.00 78.69 313 ASN A O 1
ATOM 2549 N N . LEU A 1 314 ? -15.280 19.090 13.442 1.00 78.88 314 LEU A N 1
ATOM 2550 C CA . LEU A 1 314 ? -15.069 18.271 12.237 1.00 78.88 314 LEU A CA 1
ATOM 2551 C C . LEU A 1 314 ? -13.998 17.182 12.399 1.00 78.88 314 LEU A C 1
ATOM 2553 O O . LEU A 1 314 ? -13.957 16.228 11.623 1.00 78.88 314 LEU A O 1
ATOM 2557 N N . ILE A 1 315 ? -13.111 17.303 13.390 1.00 82.62 315 ILE A N 1
ATOM 2558 C CA . ILE A 1 315 ? -11.906 16.461 13.515 1.00 82.62 315 ILE A CA 1
ATOM 2559 C C . ILE A 1 315 ? -12.218 15.176 14.290 1.00 82.62 315 ILE A C 1
ATOM 2561 O O . ILE A 1 315 ? -11.715 14.948 15.383 1.00 82.62 315 ILE A O 1
ATOM 2565 N N . ILE A 1 316 ? -13.112 14.343 13.772 1.00 75.88 316 ILE A N 1
ATOM 2566 C CA . ILE A 1 316 ? -13.716 13.244 14.541 1.00 75.88 316 ILE A CA 1
ATOM 2567 C C . ILE A 1 316 ? -12.742 12.076 14.716 1.00 75.88 316 ILE A C 1
ATOM 2569 O O . ILE A 1 316 ? -12.375 11.738 15.841 1.00 75.88 316 ILE A O 1
ATOM 2573 N N . TYR A 1 317 ? -12.277 11.514 13.599 1.00 75.31 317 TYR A N 1
ATOM 2574 C CA . TYR A 1 317 ? -11.543 10.245 13.574 1.00 75.31 317 TYR A CA 1
ATOM 2575 C C . TYR A 1 317 ? -10.019 10.386 13.476 1.00 75.31 317 TYR A C 1
ATOM 2577 O O . TYR A 1 317 ? -9.309 9.391 13.562 1.00 75.31 317 TYR A O 1
ATOM 2585 N N . SER A 1 318 ? -9.480 11.597 13.294 1.00 84.00 318 SER A N 1
ATOM 2586 C CA . SER A 1 318 ? -8.028 11.786 13.157 1.00 84.00 318 SER A CA 1
ATOM 2587 C C . SER A 1 318 ? -7.531 13.086 13.784 1.00 84.00 318 SER A C 1
ATOM 2589 O O . SER A 1 318 ? -7.072 14.016 13.116 1.00 84.00 318 SER A O 1
ATOM 2591 N N . GLN A 1 319 ? -7.581 13.143 15.111 1.00 87.62 319 GLN A N 1
ATOM 2592 C CA . GLN A 1 319 ? -7.035 14.266 15.864 1.00 87.62 319 GLN A CA 1
ATOM 2593 C C . GLN A 1 319 ? -5.507 14.168 15.950 1.00 87.62 319 GLN A C 1
ATOM 2595 O O . GLN A 1 319 ? -4.953 13.200 16.470 1.00 87.62 319 GLN A O 1
ATOM 2600 N N . ILE A 1 320 ? -4.804 15.196 15.478 1.00 89.12 320 ILE A N 1
ATOM 2601 C CA . ILE A 1 320 ? -3.356 15.333 15.655 1.00 89.12 320 ILE A CA 1
ATOM 2602 C C . ILE A 1 320 ? -3.060 15.686 17.113 1.00 89.12 320 ILE A C 1
ATOM 2604 O O . ILE A 1 320 ? -3.525 16.709 17.622 1.00 89.12 320 ILE A O 1
ATOM 2608 N N . VAL A 1 321 ? -2.232 14.869 17.763 1.00 87.25 321 VAL A N 1
ATOM 2609 C CA . VAL A 1 321 ? -1.725 15.120 19.119 1.00 87.25 321 VAL A CA 1
ATOM 2610 C C . VAL A 1 321 ? -0.208 15.259 19.121 1.00 87.25 321 VAL A C 1
ATOM 2612 O O . VAL A 1 321 ? 0.490 14.769 18.231 1.00 87.25 321 VAL A O 1
ATOM 2615 N N . SER A 1 322 ? 0.316 15.957 20.125 1.00 86.50 322 SER A N 1
ATOM 2616 C CA . SER A 1 322 ? 1.760 16.082 20.310 1.00 86.50 322 SER A CA 1
ATOM 2617 C C . SER A 1 322 ? 2.348 14.759 20.799 1.00 86.50 322 SER A C 1
ATOM 2619 O O . SER A 1 322 ? 1.866 14.170 21.764 1.00 86.50 322 SER A O 1
ATOM 2621 N N . PHE A 1 323 ? 3.407 14.306 20.137 1.00 88.06 323 PHE A N 1
ATOM 2622 C CA . PHE A 1 323 ? 4.112 13.085 20.503 1.00 88.06 323 PHE A CA 1
ATOM 2623 C C . PHE A 1 323 ? 5.113 13.346 21.632 1.00 88.06 323 PHE A C 1
ATOM 2625 O O . PHE A 1 323 ? 5.964 14.225 21.508 1.00 88.06 323 PHE A O 1
ATOM 2632 N N . MET A 1 324 ? 5.034 12.555 22.705 1.00 85.44 324 MET A N 1
ATOM 2633 C CA . MET A 1 324 ? 6.022 12.562 23.791 1.00 85.44 324 MET A CA 1
ATOM 2634 C C . MET A 1 324 ? 7.016 11.408 23.622 1.00 85.44 324 MET A C 1
ATOM 2636 O O . MET A 1 324 ? 8.201 11.621 23.381 1.00 85.44 324 MET A O 1
ATOM 2640 N N . ASN A 1 325 ? 6.521 10.177 23.725 1.00 89.19 325 ASN A N 1
ATOM 2641 C CA . ASN A 1 325 ? 7.231 8.945 23.401 1.00 89.19 325 ASN A CA 1
ATOM 2642 C C . ASN A 1 325 ? 6.205 7.846 23.076 1.00 89.19 325 ASN A C 1
ATOM 2644 O O . ASN A 1 325 ? 5.005 8.026 23.315 1.00 89.19 325 ASN A O 1
ATOM 2648 N N . ILE A 1 326 ? 6.662 6.724 22.515 1.00 85.00 326 ILE A N 1
ATOM 2649 C CA . ILE A 1 326 ? 5.771 5.656 22.044 1.00 85.00 326 ILE A CA 1
ATOM 2650 C C . ILE A 1 326 ? 4.961 5.053 23.195 1.00 85.00 326 ILE A C 1
ATOM 2652 O O . ILE A 1 326 ? 3.737 5.016 23.116 1.00 85.00 326 ILE A O 1
ATOM 2656 N N . ILE A 1 327 ? 5.632 4.658 24.277 1.00 79.12 327 ILE A N 1
ATOM 2657 C CA . ILE A 1 327 ? 5.012 4.030 25.448 1.00 79.12 327 ILE A CA 1
ATOM 2658 C C . ILE A 1 327 ? 3.915 4.922 26.033 1.00 79.12 327 ILE A C 1
ATOM 2660 O O . ILE A 1 327 ? 2.771 4.500 26.171 1.00 79.12 327 ILE A O 1
ATOM 2664 N N . HIS A 1 328 ? 4.226 6.191 26.296 1.00 80.75 328 HIS A N 1
ATOM 2665 C CA . HIS A 1 328 ? 3.244 7.165 26.763 1.00 80.75 328 HIS A CA 1
ATOM 2666 C C . HIS A 1 328 ? 2.062 7.278 25.796 1.00 80.75 328 HIS A C 1
ATOM 2668 O O . HIS A 1 328 ? 0.921 7.369 26.236 1.00 80.75 328 HIS A O 1
ATOM 2674 N N . THR A 1 329 ? 2.313 7.278 24.486 1.00 78.94 329 THR A N 1
ATOM 2675 C CA . THR A 1 329 ? 1.256 7.413 23.477 1.00 78.94 329 THR A CA 1
ATOM 2676 C C . THR A 1 329 ? 0.285 6.236 23.538 1.00 78.94 329 THR A C 1
ATOM 2678 O O . THR A 1 329 ? -0.903 6.461 23.741 1.00 78.94 329 THR A O 1
ATOM 2681 N N . ILE A 1 330 ? 0.812 5.011 23.491 1.00 75.00 330 ILE A N 1
ATOM 2682 C CA . ILE A 1 330 ? 0.056 3.751 23.578 1.00 75.00 330 ILE A CA 1
ATOM 2683 C C . ILE A 1 330 ? -0.841 3.708 24.825 1.00 75.00 330 ILE A C 1
ATOM 2685 O O . ILE A 1 330 ? -1.997 3.307 24.749 1.00 75.00 330 ILE A O 1
ATOM 2689 N N . TYR A 1 331 ? -0.336 4.144 25.985 1.00 72.12 331 TYR A N 1
ATOM 2690 C CA . TYR A 1 331 ? -1.082 4.029 27.245 1.00 72.12 331 TYR A CA 1
ATOM 2691 C C . TYR A 1 331 ? -2.040 5.191 27.539 1.00 72.12 331 TYR A C 1
ATOM 2693 O O . TYR A 1 331 ? -2.948 5.030 28.355 1.00 72.12 331 TYR A O 1
ATOM 2701 N N . THR A 1 332 ? -1.843 6.368 26.938 1.00 73.12 332 THR A N 1
ATOM 2702 C CA . THR A 1 332 ? -2.593 7.585 27.321 1.00 73.12 332 THR A CA 1
ATOM 2703 C C . THR A 1 332 ? -3.484 8.143 26.220 1.00 73.12 332 THR A C 1
ATOM 2705 O O . THR A 1 332 ? -4.433 8.870 26.517 1.00 73.12 332 THR A O 1
ATOM 2708 N N . GLN A 1 333 ? -3.184 7.851 24.955 1.00 79.75 333 GLN A N 1
ATOM 2709 C CA . GLN A 1 333 ? -3.893 8.429 23.819 1.00 79.75 333 GLN A CA 1
ATOM 2710 C C . GLN A 1 333 ? -5.032 7.515 23.362 1.00 79.75 333 GLN A C 1
ATOM 2712 O O . GLN A 1 333 ? -5.037 6.313 23.607 1.00 79.75 333 GLN A O 1
ATOM 2717 N N . LYS A 1 334 ? -6.039 8.101 22.714 1.00 76.38 334 LYS A N 1
ATOM 2718 C CA . LYS A 1 334 ? -7.181 7.363 22.162 1.00 76.38 334 LYS A CA 1
ATOM 2719 C C . LYS A 1 334 ? -6.880 6.898 20.740 1.00 76.38 334 LYS A C 1
ATOM 2721 O O . LYS A 1 334 ? -6.037 7.488 20.073 1.00 76.38 334 LYS A O 1
ATOM 2726 N N . CYS A 1 335 ? -7.589 5.885 20.252 1.00 70.00 335 CYS A N 1
ATOM 2727 C CA . CYS A 1 335 ? -7.386 5.329 18.907 1.00 70.00 335 CYS A CA 1
ATOM 2728 C C . CYS A 1 335 ? -7.536 6.379 17.786 1.00 70.00 335 CYS A C 1
ATOM 2730 O O . CYS A 1 335 ? -6.776 6.367 16.824 1.00 70.00 335 CYS A O 1
ATOM 2732 N N . PHE A 1 336 ? -8.442 7.351 17.945 1.00 74.94 336 PHE A N 1
ATOM 2733 C CA . PHE A 1 336 ? -8.616 8.471 17.009 1.00 74.94 336 PHE A CA 1
ATOM 2734 C C . PHE A 1 336 ? -7.530 9.557 17.126 1.00 74.94 336 PHE A C 1
ATOM 2736 O O . PHE A 1 336 ? -7.476 10.479 16.307 1.00 74.94 336 PHE A O 1
ATOM 2743 N N . HIS A 1 337 ? -6.644 9.475 18.124 1.00 84.19 337 HIS A N 1
ATOM 2744 C CA . HIS A 1 337 ? -5.440 10.295 18.167 1.00 84.19 337 HIS A CA 1
ATOM 2745 C C . HIS A 1 337 ? -4.404 9.725 17.209 1.00 84.19 337 HIS A C 1
ATOM 2747 O O . HIS A 1 337 ? -4.120 8.530 17.180 1.00 84.19 337 HIS A O 1
ATOM 2753 N N . SER A 1 338 ? -3.827 10.612 16.422 1.00 88.44 338 SER A N 1
ATOM 2754 C CA . SER A 1 338 ? -3.017 10.262 15.272 1.00 88.44 338 SER A CA 1
ATOM 2755 C C . SER A 1 338 ? -1.720 11.068 15.297 1.00 88.44 338 SER A C 1
ATOM 2757 O O . SER A 1 338 ? -1.722 12.274 15.563 1.00 88.44 338 SER A O 1
ATOM 2759 N N . ILE A 1 339 ? -0.603 10.423 14.983 1.00 92.06 339 ILE A N 1
ATOM 2760 C CA . ILE A 1 339 ? 0.750 10.925 15.235 1.00 92.06 339 ILE A CA 1
ATOM 2761 C C . ILE A 1 339 ? 1.431 11.261 13.908 1.00 92.06 339 ILE A C 1
ATOM 2763 O O . ILE A 1 339 ? 1.197 10.597 12.904 1.00 92.06 339 ILE A O 1
ATOM 2767 N N . SER A 1 340 ? 2.264 12.301 13.892 1.00 92.69 340 SER A N 1
ATOM 2768 C CA . SER A 1 340 ? 3.063 12.669 12.720 1.00 92.69 340 SER A CA 1
ATOM 2769 C C . SER A 1 340 ? 4.541 12.759 13.095 1.00 92.69 340 SER A C 1
ATOM 2771 O O . SER A 1 340 ? 4.897 13.471 14.036 1.00 92.69 340 SER A O 1
ATOM 2773 N N . PHE A 1 341 ? 5.400 12.085 12.337 1.00 94.62 341 PHE A N 1
ATOM 2774 C CA . PHE A 1 341 ? 6.852 12.121 12.471 1.00 94.62 341 PHE A CA 1
ATOM 2775 C C . PHE A 1 341 ? 7.492 12.760 11.239 1.00 94.62 341 PHE A C 1
ATOM 2777 O O . PHE A 1 341 ? 7.167 12.415 10.106 1.00 94.62 341 PHE A O 1
ATOM 2784 N N . LYS A 1 342 ? 8.448 13.662 11.470 1.00 92.75 342 LYS A N 1
ATOM 2785 C CA . LYS A 1 342 ? 9.433 14.026 10.441 1.00 92.75 342 LYS A CA 1
ATOM 2786 C C . LYS A 1 342 ? 10.300 12.805 10.138 1.00 92.75 342 LYS A C 1
ATOM 2788 O O . LYS A 1 342 ? 10.578 12.053 11.074 1.00 92.75 342 LYS A O 1
ATOM 2793 N N . GLU A 1 343 ? 10.786 12.681 8.902 1.00 92.75 343 GLU A N 1
ATOM 2794 C CA . GLU A 1 343 ? 11.676 11.589 8.464 1.00 92.75 343 GLU A CA 1
ATOM 2795 C C . GLU A 1 343 ? 12.773 11.284 9.495 1.00 92.75 343 GLU A C 1
ATOM 2797 O O . GLU A 1 343 ? 12.839 10.175 10.002 1.00 92.75 343 GLU A O 1
ATOM 2802 N N . SER A 1 344 ? 13.501 12.303 9.970 1.00 94.06 344 SER A N 1
ATOM 2803 C CA . SER A 1 344 ? 14.627 12.114 10.889 1.00 94.06 344 SER A CA 1
ATOM 2804 C C . SER A 1 344 ? 14.209 11.455 12.201 1.00 94.06 344 SER A C 1
ATOM 2806 O O . SER A 1 344 ? 14.941 10.650 12.758 1.00 94.06 344 SER A O 1
ATOM 2808 N N . LYS A 1 345 ? 13.011 11.784 12.702 1.00 95.62 345 LYS A N 1
ATOM 2809 C CA . LYS A 1 345 ? 12.499 11.195 13.939 1.00 95.62 345 LYS A CA 1
ATOM 2810 C C . LYS A 1 345 ? 12.024 9.761 13.716 1.00 95.62 345 LYS A C 1
ATOM 2812 O O . LYS A 1 345 ? 12.174 8.945 14.618 1.00 95.62 345 LYS A O 1
ATOM 2817 N N . ALA A 1 346 ? 11.426 9.472 12.563 1.00 95.94 346 ALA A N 1
ATOM 2818 C CA . ALA A 1 346 ? 11.019 8.119 12.204 1.00 95.94 346 ALA A CA 1
ATOM 2819 C C . ALA A 1 346 ? 12.247 7.217 11.996 1.00 95.94 346 ALA A C 1
ATOM 2821 O O . ALA A 1 346 ? 12.286 6.118 12.542 1.00 95.94 346 ALA A O 1
ATOM 2822 N N . ASP A 1 347 ? 13.281 7.727 11.326 1.00 96.06 347 ASP A N 1
ATOM 2823 C CA . ASP A 1 347 ? 14.559 7.042 11.127 1.00 96.06 347 ASP A CA 1
ATOM 2824 C C . ASP A 1 347 ? 15.245 6.752 12.465 1.00 96.06 347 ASP A C 1
ATOM 2826 O O . ASP A 1 347 ? 15.715 5.638 12.687 1.00 96.06 347 ASP A O 1
ATOM 2830 N N . ASP A 1 348 ? 15.256 7.712 13.397 1.00 96.88 348 ASP A N 1
ATOM 2831 C CA . ASP A 1 348 ? 15.793 7.504 14.747 1.00 96.88 348 ASP A CA 1
ATOM 2832 C C . ASP A 1 348 ? 15.076 6.362 15.484 1.00 96.88 348 ASP A C 1
ATOM 2834 O O . ASP A 1 348 ? 15.721 5.618 16.223 1.00 96.88 348 ASP A O 1
ATOM 2838 N N . LEU A 1 349 ? 13.753 6.230 15.313 1.00 96.69 349 LEU A N 1
ATOM 2839 C CA . LEU A 1 349 ? 12.945 5.170 15.930 1.00 96.69 349 LEU A CA 1
ATOM 2840 C C . LEU A 1 349 ? 13.213 3.810 15.279 1.00 96.69 349 LEU A C 1
ATOM 2842 O O . LEU A 1 349 ? 13.418 2.827 15.989 1.00 96.69 349 LEU A O 1
ATOM 2846 N N . ILE A 1 350 ? 13.259 3.759 13.945 1.00 96.19 350 ILE A N 1
ATOM 2847 C CA . ILE A 1 350 ? 13.578 2.542 13.191 1.00 96.19 350 ILE A CA 1
ATOM 2848 C C . ILE A 1 350 ? 14.987 2.067 13.530 1.00 96.19 350 ILE A C 1
ATOM 2850 O O . ILE A 1 350 ? 15.190 0.872 13.706 1.00 96.19 350 ILE A O 1
ATOM 2854 N N . ASN A 1 351 ? 15.957 2.969 13.686 1.00 95.81 351 ASN A N 1
ATOM 2855 C CA . ASN A 1 351 ? 17.359 2.629 13.932 1.00 95.81 351 ASN A CA 1
ATOM 2856 C C . ASN A 1 351 ? 17.692 2.242 15.381 1.00 95.81 351 ASN A C 1
ATOM 2858 O O . ASN A 1 351 ? 18.813 1.795 15.625 1.00 95.81 351 ASN A O 1
ATOM 2862 N N . GLN A 1 352 ? 16.744 2.325 16.320 1.00 95.75 352 GLN A N 1
ATOM 2863 C CA . GLN A 1 352 ? 16.958 1.822 17.680 1.00 95.75 352 GLN A CA 1
ATOM 2864 C C . GLN A 1 352 ? 17.306 0.315 17.691 1.00 95.75 352 GLN A C 1
ATOM 2866 O O . GLN A 1 352 ? 16.919 -0.423 16.768 1.00 95.75 352 GLN A O 1
ATOM 2871 N N . PRO A 1 353 ? 18.047 -0.161 18.712 1.00 94.12 353 PRO A N 1
ATOM 2872 C CA . PRO A 1 353 ? 18.264 -1.589 18.923 1.00 94.12 353 PRO A CA 1
ATOM 2873 C C . PRO A 1 353 ? 16.948 -2.313 19.240 1.00 94.12 353 PRO A C 1
ATOM 2875 O O . PRO A 1 353 ? 15.918 -1.691 19.503 1.00 94.12 353 PRO A O 1
ATOM 2878 N N . SER A 1 354 ? 16.973 -3.641 19.130 1.00 89.69 354 SER A N 1
ATOM 2879 C CA . SER A 1 354 ? 15.860 -4.488 19.563 1.00 89.69 354 SER A CA 1
ATOM 2880 C C . SER A 1 354 ? 15.891 -4.600 21.095 1.00 89.69 354 SER A C 1
ATOM 2882 O O . SER A 1 354 ? 16.980 -4.811 21.643 1.00 89.69 354 SER A O 1
ATOM 2884 N N . PRO A 1 355 ? 14.741 -4.504 21.791 1.00 90.56 355 PRO A N 1
ATOM 2885 C CA . PRO A 1 355 ? 13.377 -4.495 21.249 1.00 90.56 355 PRO A CA 1
ATOM 2886 C C . PRO A 1 355 ? 12.780 -3.101 20.973 1.00 90.56 355 PRO A C 1
ATOM 2888 O O . PRO A 1 355 ? 11.629 -3.022 20.552 1.00 90.56 355 PRO A O 1
ATOM 2891 N N . GLU A 1 356 ? 13.499 -2.003 21.209 1.00 92.81 356 GLU A N 1
ATOM 2892 C CA . GLU A 1 356 ? 12.941 -0.642 21.215 1.00 92.81 356 GLU A CA 1
ATOM 2893 C C . GLU A 1 356 ? 12.333 -0.221 19.870 1.00 92.81 356 GLU A C 1
ATOM 2895 O O . GLU A 1 356 ? 11.266 0.395 19.841 1.00 92.81 356 GLU A O 1
ATOM 2900 N N . HIS A 1 357 ? 12.951 -0.573 18.738 1.00 94.31 357 HIS A N 1
ATOM 2901 C CA . HIS A 1 357 ? 12.368 -0.231 17.431 1.00 94.31 357 HIS A CA 1
ATOM 2902 C C . HIS A 1 357 ? 11.014 -0.928 17.187 1.00 94.31 357 HIS A C 1
ATOM 2904 O O . HIS A 1 357 ? 10.177 -0.404 16.450 1.00 94.31 357 HIS A O 1
ATOM 2910 N N . LEU A 1 358 ? 10.757 -2.081 17.820 1.00 93.00 358 LEU A N 1
ATOM 2911 C CA . LEU A 1 358 ? 9.498 -2.825 17.678 1.00 93.00 358 LEU A CA 1
ATOM 2912 C C . LEU A 1 358 ? 8.314 -2.098 18.323 1.00 93.00 358 LEU A C 1
ATOM 2914 O O . LEU A 1 358 ? 7.162 -2.364 17.976 1.00 93.00 358 LEU A O 1
ATOM 2918 N N . ASP A 1 359 ? 8.564 -1.142 19.220 1.00 91.50 359 ASP A N 1
ATOM 2919 C CA . ASP A 1 359 ? 7.498 -0.321 19.790 1.00 91.50 359 ASP A CA 1
ATOM 2920 C C . ASP A 1 359 ? 6.796 0.524 18.718 1.00 91.50 359 ASP A C 1
ATOM 2922 O O . ASP A 1 359 ? 5.602 0.798 18.844 1.00 91.50 359 ASP A O 1
ATOM 2926 N N . LEU A 1 360 ? 7.472 0.868 17.613 1.00 95.31 360 LEU A N 1
ATOM 2927 C CA . LEU A 1 360 ? 6.824 1.546 16.488 1.00 95.31 360 LEU A CA 1
ATOM 2928 C C . LEU A 1 360 ? 5.745 0.666 15.834 1.00 95.31 360 LEU A C 1
ATOM 2930 O O . LEU A 1 360 ? 4.679 1.181 15.511 1.00 95.31 360 LEU A O 1
ATOM 2934 N N . ILE A 1 361 ? 5.955 -0.651 15.728 1.00 92.81 361 ILE A N 1
ATOM 2935 C CA . ILE A 1 361 ? 4.921 -1.582 15.237 1.00 92.81 361 ILE A CA 1
ATOM 2936 C C . ILE A 1 361 ? 3.726 -1.605 16.199 1.00 92.81 361 ILE A C 1
ATOM 2938 O O . ILE A 1 361 ? 2.575 -1.579 15.770 1.00 92.81 361 ILE A O 1
ATOM 2942 N N . LYS A 1 362 ? 3.973 -1.599 17.514 1.00 85.69 362 LYS A N 1
ATOM 2943 C CA . LYS A 1 362 ? 2.891 -1.526 18.514 1.00 85.69 362 LYS A CA 1
ATOM 2944 C C . LYS A 1 362 ? 2.097 -0.226 18.382 1.00 85.69 362 LYS A C 1
ATOM 2946 O O . LYS A 1 362 ? 0.871 -0.242 18.445 1.00 85.69 362 LYS A O 1
ATOM 2951 N N . LEU A 1 363 ? 2.784 0.893 18.142 1.00 89.06 363 LEU A N 1
ATOM 2952 C CA . LEU A 1 363 ? 2.144 2.187 17.922 1.00 89.06 363 LEU A CA 1
ATOM 2953 C C . LEU A 1 363 ? 1.241 2.168 16.682 1.00 89.06 363 LEU A C 1
ATOM 2955 O O . LEU A 1 363 ? 0.100 2.620 16.753 1.00 89.06 363 LEU A O 1
ATOM 2959 N N . THR A 1 364 ? 1.727 1.631 15.560 1.00 91.38 364 THR A N 1
ATOM 2960 C CA . THR A 1 364 ? 0.991 1.608 14.283 1.00 91.38 364 THR A CA 1
ATOM 2961 C C . THR A 1 364 ? -0.146 0.582 14.249 1.00 91.38 364 THR A C 1
ATOM 2963 O O . THR A 1 364 ? -0.984 0.609 13.343 1.00 91.38 364 THR A O 1
ATOM 2966 N N . LYS A 1 365 ? -0.223 -0.329 15.223 1.00 82.06 365 LYS A N 1
ATOM 2967 C CA . LYS A 1 365 ? -1.402 -1.182 15.441 1.00 82.06 365 LYS A CA 1
ATOM 2968 C C . LYS A 1 365 ? -2.575 -0.417 16.054 1.00 82.06 365 LYS A C 1
ATOM 2970 O O . LYS A 1 365 ? -3.715 -0.716 15.724 1.00 82.06 365 LYS A O 1
ATOM 2975 N N . GLN A 1 366 ? -2.298 0.560 16.917 1.00 76.62 366 GLN A N 1
ATOM 2976 C CA . GLN A 1 366 ? -3.322 1.263 17.704 1.00 76.62 366 GLN A CA 1
ATOM 2977 C C . GLN A 1 366 ? -3.663 2.658 17.179 1.00 76.62 366 GLN A C 1
ATOM 2979 O O . GLN A 1 366 ? -4.766 3.154 17.407 1.00 76.62 366 GLN A O 1
ATOM 2984 N N . HIS A 1 367 ? -2.714 3.298 16.497 1.00 82.75 367 HIS A N 1
ATOM 2985 C CA . HIS A 1 367 ? -2.835 4.675 16.049 1.00 82.75 367 HIS A CA 1
ATOM 2986 C C . HIS A 1 367 ? -2.469 4.821 14.579 1.00 82.75 367 HIS A C 1
ATOM 2988 O O . HIS A 1 367 ? -1.603 4.122 14.047 1.00 82.75 367 HIS A O 1
ATOM 2994 N N . MET A 1 368 ? -3.082 5.812 13.940 1.00 87.88 368 MET A N 1
ATOM 2995 C CA . MET A 1 368 ? -2.666 6.264 12.621 1.00 87.88 368 MET A CA 1
ATOM 2996 C C . MET A 1 368 ? -1.382 7.080 12.745 1.00 87.88 368 MET A C 1
ATOM 2998 O O . MET A 1 368 ? -1.336 8.096 13.449 1.00 87.88 368 MET A O 1
ATOM 3002 N N . VAL A 1 369 ? -0.337 6.633 12.056 1.00 94.06 369 VAL A N 1
ATOM 3003 C CA . VAL A 1 369 ? 0.973 7.279 12.049 1.00 94.06 369 VAL A CA 1
ATOM 3004 C C . VAL A 1 369 ? 1.266 7.798 10.651 1.00 94.06 369 VAL A C 1
ATOM 3006 O O . VAL A 1 369 ? 1.178 7.063 9.667 1.00 94.06 369 VAL A O 1
ATOM 3009 N N . ARG A 1 370 ? 1.646 9.074 10.584 1.00 94.31 370 ARG A N 1
ATOM 3010 C CA . ARG A 1 370 ? 2.118 9.741 9.375 1.00 94.31 370 ARG A CA 1
ATOM 3011 C C . ARG A 1 370 ? 3.618 9.986 9.443 1.00 94.31 370 ARG A C 1
ATOM 3013 O O . ARG A 1 370 ? 4.095 10.533 10.433 1.00 94.31 370 ARG A O 1
ATOM 3020 N N . VAL A 1 371 ? 4.338 9.674 8.373 1.00 94.62 371 VAL A N 1
ATOM 3021 C CA . VAL A 1 371 ? 5.738 10.077 8.173 1.00 94.62 371 VAL A CA 1
ATOM 3022 C C . VAL A 1 371 ? 5.809 11.021 6.982 1.00 94.62 371 VAL A C 1
ATOM 3024 O O . VAL A 1 371 ? 5.076 10.841 6.012 1.00 94.62 371 VAL A O 1
ATOM 3027 N N . TYR A 1 372 ? 6.638 12.061 7.069 1.00 89.69 372 TYR A N 1
ATOM 3028 C CA . TYR A 1 372 ? 6.788 13.035 5.991 1.00 89.69 372 TYR A CA 1
ATOM 3029 C C . TYR A 1 372 ? 8.237 13.514 5.802 1.00 89.69 372 TYR A C 1
ATOM 3031 O O . TYR A 1 372 ? 8.984 13.586 6.789 1.00 89.69 372 TYR A O 1
ATOM 3039 N N . PRO A 1 373 ? 8.623 13.881 4.561 1.00 87.25 373 PRO A N 1
ATOM 3040 C CA . PRO A 1 373 ? 9.956 14.358 4.223 1.00 87.25 373 PRO A CA 1
ATOM 3041 C C . PRO A 1 373 ? 10.362 15.584 5.043 1.00 87.25 373 PRO A C 1
ATOM 3043 O O . PRO A 1 373 ? 9.551 16.469 5.335 1.00 87.25 373 PRO A O 1
ATOM 3046 N N . GLY A 1 374 ? 11.637 15.642 5.415 1.00 81.94 374 GLY A N 1
ATOM 3047 C CA . GLY A 1 374 ? 12.212 16.762 6.148 1.00 81.94 374 GLY A CA 1
ATOM 3048 C C . GLY A 1 374 ? 12.443 17.992 5.267 1.00 81.94 374 GLY A C 1
ATOM 3049 O O . GLY A 1 374 ? 12.545 17.914 4.046 1.00 81.94 374 GLY A O 1
ATOM 3050 N N . THR A 1 375 ? 12.621 19.156 5.897 1.00 73.62 375 THR A N 1
ATOM 3051 C CA . THR A 1 375 ? 12.840 20.441 5.201 1.00 73.62 375 THR A CA 1
ATOM 3052 C C . THR A 1 375 ? 14.151 20.518 4.411 1.00 73.62 375 THR A C 1
ATOM 3054 O O . THR A 1 375 ? 14.327 21.441 3.620 1.00 73.62 375 THR A O 1
ATOM 3057 N N . LYS A 1 376 ? 15.076 19.566 4.606 1.00 78.81 376 LYS A N 1
ATOM 3058 C CA . LYS A 1 376 ? 16.318 19.462 3.821 1.00 78.81 376 LYS A CA 1
ATOM 3059 C C . LYS A 1 376 ? 16.055 19.077 2.361 1.00 78.81 376 LYS A C 1
ATOM 3061 O O . LYS A 1 376 ? 16.874 19.392 1.505 1.00 78.81 376 LYS A O 1
ATOM 3066 N N . ARG A 1 377 ? 14.914 18.446 2.069 1.00 78.25 377 ARG A N 1
ATOM 3067 C CA . ARG A 1 377 ? 14.497 18.008 0.727 1.00 78.25 377 ARG A CA 1
ATOM 3068 C C . ARG A 1 377 ? 13.790 19.133 -0.024 1.00 78.25 377 ARG A C 1
ATOM 3070 O O . ARG A 1 377 ? 12.624 19.033 -0.396 1.00 78.25 377 ARG A O 1
ATOM 3077 N N . GLN A 1 378 ? 14.494 20.253 -0.178 1.00 75.12 378 GLN A N 1
ATOM 3078 C CA . GLN A 1 378 ? 13.962 21.452 -0.839 1.00 75.12 378 GLN A CA 1
ATOM 3079 C C . GLN A 1 378 ? 13.667 21.214 -2.327 1.00 75.12 378 GLN A C 1
ATOM 3081 O O . GLN A 1 378 ? 12.785 21.850 -2.893 1.00 75.12 378 GLN A O 1
ATOM 3086 N N . ASP A 1 379 ? 14.366 20.255 -2.932 1.00 75.50 379 ASP A N 1
ATOM 3087 C CA . ASP A 1 379 ? 14.182 19.774 -4.301 1.00 75.50 379 ASP A CA 1
ATOM 3088 C C . ASP A 1 379 ? 12.958 18.860 -4.486 1.00 75.50 379 ASP A C 1
ATOM 3090 O O . ASP A 1 379 ? 12.777 18.299 -5.561 1.00 75.50 379 ASP A O 1
ATOM 3094 N N . SER A 1 380 ? 12.130 18.689 -3.448 1.00 78.50 380 SER A N 1
ATOM 3095 C CA . SER A 1 380 ? 10.991 17.765 -3.436 1.00 78.50 380 SER A CA 1
ATOM 3096 C C . SER A 1 380 ? 11.375 16.286 -3.613 1.00 78.50 380 SER A C 1
ATOM 3098 O O . SER A 1 380 ? 10.505 15.473 -3.920 1.00 78.50 380 SER A O 1
ATOM 3100 N N . SER A 1 381 ? 12.632 15.894 -3.370 1.00 84.81 381 SER A N 1
ATOM 3101 C CA . SER A 1 381 ? 13.020 14.475 -3.347 1.00 84.81 381 SER A CA 1
ATOM 3102 C C . SER A 1 381 ? 12.229 13.685 -2.297 1.00 84.81 381 SER A C 1
ATOM 3104 O O . SER A 1 381 ? 11.873 14.213 -1.239 1.00 84.81 381 SER A O 1
ATOM 3106 N N . ASN A 1 382 ? 11.953 12.408 -2.570 1.00 89.12 382 ASN A N 1
ATOM 3107 C CA . ASN A 1 382 ? 11.197 11.558 -1.654 1.00 89.12 382 ASN A CA 1
ATOM 3108 C C . ASN A 1 382 ? 12.058 10.759 -0.671 1.00 89.12 382 ASN A C 1
ATOM 3110 O O . ASN A 1 382 ? 13.238 10.473 -0.899 1.00 89.12 382 ASN A O 1
ATOM 3114 N N . ILE A 1 383 ? 11.418 10.399 0.440 1.00 92.25 383 ILE A N 1
ATOM 3115 C CA . ILE A 1 383 ? 11.860 9.354 1.371 1.00 92.25 383 ILE A CA 1
ATOM 3116 C C . ILE A 1 383 ? 11.603 7.967 0.770 1.00 92.25 383 ILE A C 1
ATOM 3118 O O . ILE A 1 383 ? 10.757 7.839 -0.114 1.00 92.25 383 ILE A O 1
ATOM 3122 N N . ASP A 1 384 ? 12.309 6.937 1.245 1.00 92.50 384 ASP A N 1
ATOM 3123 C CA . ASP A 1 384 ? 11.976 5.552 0.896 1.00 92.50 384 ASP A CA 1
ATOM 3124 C C . ASP A 1 384 ? 10.738 5.126 1.699 1.00 92.50 384 ASP A C 1
ATOM 3126 O O . ASP A 1 384 ? 10.798 5.095 2.931 1.00 92.50 384 ASP A O 1
ATOM 3130 N N . PRO A 1 385 ? 9.592 4.852 1.053 1.00 95.25 385 PRO A N 1
ATOM 3131 C CA . PRO A 1 385 ? 8.391 4.520 1.793 1.00 95.25 385 PRO A CA 1
ATOM 3132 C C . PRO A 1 385 ? 8.421 3.117 2.406 1.00 95.25 385 PRO A C 1
ATOM 3134 O O . PRO A 1 385 ? 7.713 2.872 3.386 1.00 95.25 385 PRO A O 1
ATOM 3137 N N . VAL A 1 386 ? 9.249 2.214 1.870 1.00 96.12 386 VAL A N 1
ATOM 3138 C CA . VAL A 1 386 ? 9.246 0.798 2.245 1.00 96.12 386 VAL A CA 1
ATOM 3139 C C . VAL A 1 386 ? 9.712 0.614 3.683 1.00 96.12 386 VAL A C 1
ATOM 3141 O O . VAL A 1 386 ? 9.034 -0.076 4.441 1.00 96.12 386 VAL A O 1
ATOM 3144 N N . ASP A 1 387 ? 10.768 1.321 4.095 1.00 94.44 387 ASP A N 1
ATOM 3145 C CA . ASP A 1 387 ? 11.297 1.278 5.466 1.00 94.44 387 ASP A CA 1
ATOM 3146 C C . ASP A 1 387 ? 10.222 1.592 6.520 1.00 94.44 387 ASP A C 1
ATOM 3148 O O . ASP A 1 387 ? 10.207 1.016 7.606 1.00 94.44 387 ASP A O 1
ATOM 3152 N N . TYR A 1 388 ? 9.282 2.490 6.218 1.00 97.50 388 TYR A N 1
ATOM 3153 C CA . TYR A 1 388 ? 8.206 2.837 7.148 1.00 97.50 388 TYR A CA 1
ATOM 3154 C C . TYR A 1 388 ? 7.032 1.853 7.065 1.00 97.50 388 TYR A C 1
ATOM 3156 O O . TYR A 1 388 ? 6.426 1.525 8.094 1.00 97.50 388 TYR A O 1
ATOM 3164 N N . TRP A 1 389 ? 6.718 1.339 5.871 1.00 97.31 389 TRP A N 1
ATOM 3165 C CA . TRP A 1 389 ? 5.692 0.307 5.699 1.00 97.31 389 TRP A CA 1
ATOM 3166 C C . TRP A 1 389 ? 6.049 -0.993 6.409 1.00 97.31 389 TRP A C 1
ATOM 3168 O O . TRP A 1 389 ? 5.159 -1.608 6.999 1.00 97.31 389 TRP A O 1
ATOM 3178 N N . THR A 1 390 ? 7.332 -1.372 6.466 1.00 96.31 390 THR A N 1
ATOM 3179 C CA . THR A 1 390 ? 7.749 -2.552 7.239 1.00 96.31 390 THR A CA 1
ATOM 3180 C C . THR A 1 390 ? 7.502 -2.401 8.738 1.00 96.31 390 THR A C 1
ATOM 3182 O O . THR A 1 390 ? 7.412 -3.398 9.439 1.00 96.31 390 THR A O 1
ATOM 3185 N N . TYR A 1 391 ? 7.320 -1.182 9.250 1.00 96.56 391 TYR A N 1
ATOM 3186 C CA . TYR A 1 391 ? 6.910 -0.929 10.637 1.00 96.56 391 TYR A CA 1
ATOM 3187 C C . TYR A 1 391 ? 5.403 -0.653 10.784 1.00 96.56 391 TYR A C 1
ATOM 3189 O O . TYR A 1 391 ? 4.927 -0.281 11.859 1.00 96.56 391 TYR A O 1
ATOM 3197 N N . GLY A 1 392 ? 4.627 -0.835 9.714 1.00 94.62 392 GLY A N 1
ATOM 3198 C CA . GLY A 1 392 ? 3.178 -0.668 9.704 1.00 94.62 392 GLY A CA 1
ATOM 3199 C C . GLY A 1 392 ? 2.694 0.779 9.650 1.00 94.62 392 GLY A C 1
ATOM 3200 O O . GLY A 1 392 ? 1.502 1.001 9.880 1.00 94.62 392 GLY A O 1
ATOM 3201 N N . VAL A 1 393 ? 3.575 1.748 9.365 1.00 96.62 393 VAL A N 1
ATOM 3202 C CA . VAL A 1 393 ? 3.194 3.158 9.184 1.00 96.62 393 VAL A CA 1
ATOM 3203 C C . VAL A 1 393 ? 2.227 3.263 8.012 1.00 96.62 393 VAL A C 1
ATOM 3205 O O . VAL A 1 393 ? 2.540 2.859 6.897 1.00 96.62 393 VAL A O 1
ATOM 3208 N N . GLN A 1 394 ? 1.045 3.815 8.265 1.00 92.81 394 GLN A N 1
ATOM 3209 C CA . GLN A 1 394 ? -0.051 3.815 7.302 1.00 92.81 394 GLN A CA 1
ATOM 3210 C C . GLN A 1 394 ? 0.075 4.947 6.289 1.00 92.81 394 GLN A C 1
ATOM 3212 O O . GLN A 1 394 ? -0.257 4.759 5.129 1.00 92.81 394 GLN A O 1
ATOM 3217 N N . MET A 1 395 ? 0.535 6.116 6.738 1.00 92.31 395 MET A N 1
ATOM 3218 C CA . MET A 1 395 ? 0.518 7.362 5.979 1.00 92.31 395 MET A CA 1
ATOM 3219 C C . MET A 1 395 ? 1.946 7.841 5.694 1.00 92.31 395 MET A C 1
ATOM 3221 O O . MET A 1 395 ? 2.470 8.715 6.386 1.00 92.31 395 MET A O 1
ATOM 3225 N N . VAL A 1 396 ? 2.596 7.285 4.677 1.00 94.81 396 VAL A N 1
ATOM 3226 C CA . VAL A 1 396 ? 3.914 7.767 4.242 1.00 94.81 396 VAL A CA 1
ATOM 3227 C C . VAL A 1 396 ? 3.717 8.817 3.156 1.00 94.81 396 VAL A C 1
ATOM 3229 O O . VAL A 1 396 ? 3.355 8.493 2.031 1.00 94.81 396 VAL A O 1
ATOM 3232 N N . ALA A 1 397 ? 3.884 10.088 3.515 1.00 91.19 397 ALA A N 1
ATOM 3233 C CA . ALA A 1 397 ? 3.604 11.202 2.620 1.00 91.19 397 ALA A CA 1
ATOM 3234 C C . ALA A 1 397 ? 4.739 11.382 1.610 1.00 91.19 397 ALA A C 1
ATOM 3236 O O . ALA A 1 397 ? 5.869 11.652 2.013 1.00 91.19 397 ALA A O 1
ATOM 3237 N N . LEU A 1 398 ? 4.438 11.299 0.316 1.00 89.56 398 LEU A N 1
ATOM 3238 C CA . LEU A 1 398 ? 5.409 11.540 -0.753 1.00 89.56 398 LEU A CA 1
ATOM 3239 C C . LEU A 1 398 ? 5.045 12.774 -1.588 1.00 89.56 398 LEU A C 1
ATOM 3241 O O . LEU A 1 398 ? 3.879 13.139 -1.736 1.00 89.56 398 LEU A O 1
ATOM 3245 N N . ASN A 1 399 ? 6.066 13.397 -2.160 1.00 87.06 399 ASN A N 1
ATOM 3246 C CA . ASN A 1 399 ? 6.004 14.418 -3.194 1.00 87.06 399 ASN A CA 1
ATOM 3247 C C . ASN A 1 399 ? 5.667 13.749 -4.538 1.00 87.06 399 ASN A C 1
ATOM 3249 O O . ASN A 1 399 ? 6.545 13.234 -5.236 1.00 87.06 399 ASN A O 1
ATOM 3253 N N . TYR A 1 400 ? 4.386 13.740 -4.899 1.00 84.94 400 TYR A N 1
ATOM 3254 C CA . TYR A 1 400 ? 3.862 13.014 -6.064 1.00 84.94 400 TYR A CA 1
ATOM 3255 C C . TYR A 1 400 ? 4.392 13.475 -7.424 1.00 84.94 400 TYR A C 1
ATOM 3257 O O . TYR A 1 400 ? 4.428 12.707 -8.383 1.00 84.94 400 TYR A O 1
ATOM 3265 N N . GLN A 1 401 ? 4.835 14.721 -7.488 1.00 80.06 401 GLN A N 1
ATOM 3266 C CA . GLN A 1 401 ? 5.437 15.364 -8.646 1.00 80.06 401 GLN A CA 1
ATOM 3267 C C . GLN A 1 401 ? 6.860 14.883 -8.958 1.00 80.06 401 GLN A C 1
ATOM 3269 O O . GLN A 1 401 ? 7.338 15.087 -10.070 1.00 80.06 401 GLN A O 1
ATOM 3274 N N . ALA A 1 402 ? 7.566 14.283 -7.988 1.00 82.12 402 ALA A N 1
ATOM 3275 C CA . ALA A 1 402 ? 9.011 14.074 -8.092 1.00 82.12 402 ALA A CA 1
ATOM 3276 C C . ALA A 1 402 ? 9.391 13.038 -9.164 1.00 82.12 402 ALA A C 1
ATOM 3278 O O . ALA A 1 402 ? 10.556 12.968 -9.550 1.00 82.12 402 ALA A O 1
ATOM 3279 N N . ASN A 1 403 ? 8.414 12.248 -9.654 1.00 85.56 403 ASN A N 1
ATOM 3280 C CA . ASN A 1 403 ? 8.574 11.216 -10.691 1.00 85.56 403 ASN A CA 1
ATOM 3281 C C . ASN A 1 403 ? 9.836 10.362 -10.489 1.00 85.56 403 ASN A C 1
ATOM 3283 O O . ASN A 1 403 ? 10.539 9.981 -11.429 1.00 85.56 403 ASN A O 1
ATOM 3287 N N . ASP A 1 404 ? 10.132 10.098 -9.220 1.00 88.88 404 ASP A N 1
ATOM 3288 C CA . ASP A 1 404 ? 11.319 9.407 -8.773 1.00 88.88 404 ASP A CA 1
ATOM 3289 C C . ASP A 1 404 ? 11.007 7.944 -8.453 1.00 88.88 404 ASP A C 1
ATOM 3291 O O . ASP A 1 404 ? 9.903 7.420 -8.641 1.00 88.88 404 ASP A O 1
ATOM 3295 N N . LYS A 1 405 ? 12.039 7.248 -7.994 1.00 91.06 405 LYS A N 1
ATOM 3296 C CA . LYS A 1 405 ? 11.971 5.837 -7.641 1.00 91.06 405 LYS A CA 1
ATOM 3297 C C . LYS A 1 405 ? 10.942 5.563 -6.538 1.00 91.06 405 LYS A C 1
ATOM 3299 O O . LYS A 1 405 ? 10.216 4.577 -6.632 1.00 91.06 405 LYS A O 1
ATOM 3304 N N . ALA A 1 406 ? 10.849 6.437 -5.536 1.00 93.00 406 ALA A N 1
ATOM 3305 C CA . ALA A 1 406 ? 9.878 6.297 -4.456 1.00 93.00 406 ALA A CA 1
ATOM 3306 C C . ALA A 1 406 ? 8.443 6.384 -4.991 1.00 93.00 406 ALA A C 1
ATOM 3308 O O . ALA A 1 406 ? 7.619 5.547 -4.641 1.00 93.00 406 ALA A O 1
ATOM 3309 N N . MET A 1 407 ? 8.160 7.304 -5.921 1.00 91.75 407 MET A N 1
ATOM 3310 C CA . MET A 1 407 ? 6.850 7.365 -6.579 1.00 91.75 407 MET A CA 1
ATOM 3311 C C . MET A 1 407 ? 6.551 6.155 -7.464 1.00 91.75 407 MET A C 1
ATOM 3313 O O . MET A 1 407 ? 5.399 5.729 -7.550 1.00 91.75 407 MET A O 1
ATOM 3317 N N . CYS A 1 408 ? 7.562 5.560 -8.104 1.00 94.19 408 CYS A N 1
ATOM 3318 C CA . CYS A 1 408 ? 7.387 4.288 -8.808 1.00 94.19 408 CYS A CA 1
ATOM 3319 C C . CYS A 1 408 ? 6.961 3.166 -7.847 1.00 94.19 408 CYS A C 1
ATOM 3321 O O . CYS A 1 408 ? 6.020 2.429 -8.146 1.00 94.19 408 CYS A O 1
ATOM 3323 N N . ILE A 1 409 ? 7.619 3.074 -6.688 1.00 95.25 409 ILE A N 1
ATOM 3324 C CA . ILE A 1 409 ? 7.312 2.098 -5.637 1.00 95.25 409 ILE A CA 1
ATOM 3325 C C . ILE A 1 409 ? 5.917 2.353 -5.049 1.00 95.25 409 ILE A C 1
ATOM 3327 O O . ILE A 1 409 ? 5.123 1.421 -4.990 1.00 95.25 409 ILE A O 1
ATOM 3331 N N . GLN A 1 410 ? 5.576 3.602 -4.716 1.00 93.88 410 GLN A N 1
ATOM 3332 C CA . GLN A 1 410 ? 4.251 4.017 -4.233 1.00 93.88 410 GLN A CA 1
ATOM 3333 C C . GLN A 1 410 ? 3.133 3.564 -5.169 1.00 93.88 410 GLN A C 1
ATOM 3335 O O . GLN A 1 410 ? 2.213 2.861 -4.756 1.00 93.88 410 GLN A O 1
ATOM 3340 N N . ARG A 1 411 ? 3.242 3.926 -6.452 1.00 92.19 411 ARG A N 1
ATOM 3341 C CA . ARG A 1 411 ? 2.240 3.589 -7.470 1.00 92.19 411 ARG A CA 1
ATOM 3342 C C . ARG A 1 411 ? 2.100 2.080 -7.653 1.00 92.19 411 ARG A C 1
ATOM 3344 O O . ARG A 1 411 ? 1.012 1.618 -7.968 1.00 92.19 411 ARG A O 1
ATOM 3351 N N . ALA A 1 412 ? 3.184 1.319 -7.504 1.00 94.06 412 ALA A N 1
ATOM 3352 C CA . ALA A 1 412 ? 3.140 -0.135 -7.600 1.00 94.06 412 ALA A CA 1
ATOM 3353 C C . ALA A 1 412 ? 2.509 -0.772 -6.363 1.00 94.06 412 ALA A C 1
ATOM 3355 O O . ALA A 1 412 ? 1.627 -1.612 -6.518 1.00 94.06 412 ALA A O 1
ATOM 3356 N N . PHE A 1 413 ? 2.904 -0.339 -5.165 1.00 94.06 413 PHE A N 1
ATOM 3357 C CA . PHE A 1 413 ? 2.342 -0.822 -3.907 1.00 94.06 413 PHE A CA 1
ATOM 3358 C C . PHE A 1 413 ? 0.823 -0.639 -3.904 1.00 94.06 413 PHE A C 1
ATOM 3360 O O . PHE A 1 413 ? 0.082 -1.614 -3.831 1.00 94.06 413 PHE A O 1
ATOM 3367 N N . PHE A 1 414 ? 0.355 0.587 -4.155 1.00 92.62 414 PHE A N 1
ATOM 3368 C CA . PHE A 1 414 ? -1.070 0.920 -4.198 1.00 92.62 414 PHE A CA 1
ATOM 3369 C C . PHE A 1 414 ? -1.783 0.548 -5.500 1.00 92.62 414 PHE A C 1
ATOM 3371 O O . PHE A 1 414 ? -2.968 0.836 -5.618 1.00 92.62 414 PHE A O 1
ATOM 3378 N N . SER A 1 415 ? -1.117 -0.111 -6.459 1.00 89.50 415 SER A N 1
ATOM 3379 C CA . SER A 1 415 ? -1.816 -0.698 -7.615 1.00 89.50 415 SER A CA 1
ATOM 3380 C C . SER A 1 415 ? -2.588 -1.969 -7.258 1.00 89.50 415 SER A C 1
ATOM 3382 O O . SER A 1 415 ? -3.506 -2.351 -7.988 1.00 89.50 415 SER A O 1
ATOM 3384 N N . ASP A 1 416 ? -2.231 -2.605 -6.139 1.00 84.81 416 ASP A N 1
ATOM 3385 C CA . ASP A 1 416 ? -2.970 -3.732 -5.583 1.00 84.81 416 ASP A CA 1
ATOM 3386 C C . ASP A 1 416 ? -4.333 -3.276 -5.019 1.00 84.81 416 ASP A C 1
ATOM 3388 O O . ASP A 1 416 ? -4.645 -2.082 -4.957 1.00 84.81 416 ASP A O 1
ATOM 3392 N N . ASN A 1 417 ? -5.196 -4.230 -4.668 1.00 83.75 417 ASN A N 1
ATOM 3393 C CA . ASN A 1 417 ? -6.561 -3.991 -4.194 1.00 83.75 417 ASN A CA 1
ATOM 3394 C C . ASN A 1 417 ? -7.368 -3.061 -5.127 1.00 83.75 417 ASN A C 1
ATOM 3396 O O . ASN A 1 417 ? -8.087 -2.154 -4.696 1.00 83.75 417 ASN A O 1
ATOM 3400 N N . GLY A 1 418 ? -7.190 -3.254 -6.438 1.00 84.62 418 GLY A N 1
ATOM 3401 C CA . GLY A 1 418 ? -7.881 -2.496 -7.478 1.00 84.62 418 GLY A CA 1
ATOM 3402 C C . GLY A 1 418 ? -7.476 -1.025 -7.579 1.00 84.62 418 GLY A C 1
ATOM 3403 O O . GLY A 1 418 ? -8.239 -0.242 -8.138 1.00 84.62 418 GLY A O 1
ATOM 3404 N N . GLY A 1 419 ? -6.317 -0.625 -7.046 1.00 85.00 419 GLY A N 1
ATOM 3405 C CA . GLY A 1 419 ? -5.879 0.769 -7.131 1.00 85.00 419 GLY A CA 1
ATOM 3406 C C . GLY A 1 419 ? -6.636 1.711 -6.195 1.00 85.00 419 GLY A C 1
ATOM 3407 O O . GLY A 1 419 ? -6.674 2.917 -6.429 1.00 85.00 419 GLY A O 1
ATOM 3408 N N . CYS A 1 420 ? -7.306 1.180 -5.168 1.00 86.00 420 CYS A N 1
ATOM 3409 C CA . CYS A 1 420 ? -8.280 1.948 -4.395 1.00 86.00 420 CYS A CA 1
ATOM 3410 C C . CYS A 1 420 ? -7.653 2.892 -3.344 1.00 86.00 420 CYS A C 1
ATOM 3412 O O . CYS A 1 420 ? -8.377 3.642 -2.680 1.00 86.00 420 CYS A O 1
ATOM 3414 N N . GLY A 1 421 ? -6.325 2.840 -3.187 1.00 87.44 421 GLY A N 1
ATOM 3415 C CA . GLY A 1 421 ? -5.535 3.649 -2.255 1.00 87.44 421 GLY A CA 1
ATOM 3416 C C . GLY A 1 421 ? -5.590 3.201 -0.789 1.00 87.44 421 GLY A C 1
ATOM 3417 O O . GLY A 1 421 ? -5.082 3.905 0.083 1.00 87.44 421 GLY A O 1
ATOM 3418 N N . TYR A 1 422 ? -6.178 2.032 -0.514 1.00 87.62 422 TYR A N 1
ATOM 3419 C CA . TYR A 1 422 ? -6.136 1.351 0.781 1.00 87.62 422 TYR A CA 1
ATOM 3420 C C . TYR A 1 422 ? -5.661 -0.090 0.591 1.00 87.62 422 TYR A C 1
ATOM 3422 O O . TYR A 1 422 ? -6.231 -0.827 -0.212 1.00 87.62 422 TYR A O 1
ATOM 3430 N N . LEU A 1 423 ? -4.658 -0.515 1.358 1.00 88.12 423 LEU A N 1
ATOM 3431 C CA . LEU A 1 423 ? -4.168 -1.900 1.365 1.00 88.12 423 LEU A CA 1
ATOM 3432 C C . LEU A 1 423 ? -4.215 -2.444 2.779 1.00 88.12 423 LEU A C 1
ATOM 3434 O O . LEU A 1 423 ? -3.782 -1.767 3.704 1.00 88.12 423 LEU A O 1
ATOM 3438 N N . LEU A 1 424 ? -4.731 -3.652 2.976 1.00 84.75 424 LEU A N 1
ATOM 3439 C CA . LEU A 1 424 ? -4.723 -4.261 4.302 1.00 84.75 424 LEU A CA 1
ATOM 3440 C C . LEU A 1 424 ? -3.277 -4.574 4.707 1.00 84.75 424 LEU A C 1
ATOM 3442 O O . LEU A 1 424 ? -2.514 -5.114 3.907 1.00 84.75 424 LEU A O 1
ATOM 3446 N N . LYS A 1 425 ? -2.883 -4.224 5.938 1.00 87.88 425 LYS A N 1
ATOM 3447 C CA . LYS A 1 425 ? -1.565 -4.624 6.440 1.00 87.88 425 LYS A CA 1
ATOM 3448 C C . LYS A 1 425 ? -1.511 -6.149 6.621 1.00 87.88 425 LYS A C 1
ATOM 3450 O O . LYS A 1 425 ? -2.520 -6.734 7.014 1.00 87.88 425 LYS A O 1
ATOM 3455 N N . PRO A 1 426 ? -0.345 -6.788 6.433 1.00 85.94 426 PRO A N 1
ATOM 3456 C CA . PRO A 1 426 ? -0.162 -8.199 6.764 1.00 85.94 426 PRO A CA 1
ATOM 3457 C C . PRO A 1 426 ? -0.534 -8.506 8.220 1.00 85.94 426 PRO A C 1
ATOM 3459 O O . PRO A 1 426 ? -0.341 -7.663 9.103 1.00 85.94 426 PRO A O 1
ATOM 3462 N N . SER A 1 427 ? -1.004 -9.726 8.499 1.00 79.44 427 SER A N 1
ATOM 3463 C CA . SER A 1 427 ? -1.526 -10.119 9.820 1.00 79.44 427 SER A CA 1
ATOM 3464 C C . SER A 1 427 ? -0.548 -9.867 10.971 1.00 79.44 427 SER A C 1
ATOM 3466 O O . SER A 1 427 ? -0.961 -9.516 12.076 1.00 79.44 427 SER A O 1
ATOM 3468 N N . PHE A 1 428 ? 0.757 -9.990 10.725 1.00 82.62 428 PHE A N 1
ATOM 3469 C CA . PHE A 1 428 ? 1.800 -9.766 11.728 1.00 82.62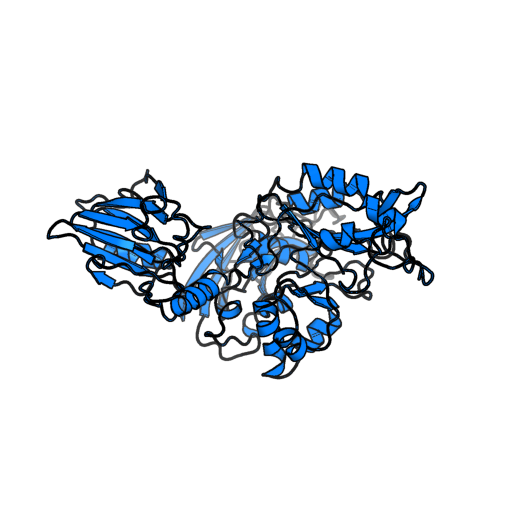 428 PHE A CA 1
ATOM 3470 C C . PHE A 1 428 ? 2.010 -8.283 12.089 1.00 82.62 428 PHE A C 1
ATOM 3472 O O . PHE A 1 428 ? 2.551 -7.973 13.150 1.00 82.62 428 PHE A O 1
ATOM 3479 N N . LEU A 1 429 ? 1.531 -7.353 11.256 1.00 85.75 429 LEU A N 1
ATOM 3480 C CA . LEU A 1 429 ? 1.458 -5.913 11.547 1.00 85.75 429 LEU A CA 1
ATOM 3481 C C . LEU A 1 429 ? 0.093 -5.484 12.117 1.00 85.75 429 LEU A C 1
ATOM 3483 O O . LEU A 1 429 ? -0.128 -4.288 12.350 1.00 85.75 429 LEU A O 1
ATOM 3487 N N . LEU A 1 430 ? -0.808 -6.446 12.340 1.00 75.25 430 LEU A N 1
ATOM 3488 C CA . LEU A 1 430 ? -2.131 -6.269 12.944 1.00 75.25 430 LEU A CA 1
ATOM 3489 C C . LEU A 1 430 ? -2.189 -6.905 14.336 1.00 75.25 430 LEU A C 1
ATOM 3491 O O . LEU A 1 430 ? -2.464 -6.225 15.318 1.00 75.25 430 LEU A O 1
ATOM 3495 N N . SER A 1 431 ? -1.846 -8.190 14.422 1.00 69.56 431 SER A N 1
ATOM 3496 C CA . SER A 1 431 ? -2.036 -9.021 15.608 1.00 69.56 431 SER A CA 1
ATOM 3497 C C . SER A 1 431 ? -0.840 -8.992 16.555 1.00 69.56 431 SER A C 1
ATOM 3499 O O . SER A 1 431 ? 0.317 -9.044 16.134 1.00 69.56 431 SER A O 1
ATOM 3501 N N . ASP A 1 432 ? -1.104 -8.992 17.860 1.00 65.56 432 ASP A N 1
ATOM 3502 C CA . ASP A 1 432 ? -0.078 -9.155 18.901 1.00 65.56 432 ASP A CA 1
ATOM 3503 C C . ASP A 1 432 ? 0.380 -10.610 19.087 1.00 65.56 432 ASP A C 1
ATOM 3505 O O . ASP A 1 432 ? 1.384 -10.865 19.749 1.00 65.56 432 ASP A O 1
ATOM 3509 N N . ASN A 1 433 ? -0.300 -11.567 18.448 1.00 59.09 433 ASN A N 1
ATOM 3510 C CA . ASN A 1 433 ? 0.014 -12.994 18.555 1.00 59.09 433 ASN A CA 1
ATOM 3511 C C . ASN A 1 433 ? 1.122 -13.454 17.593 1.00 59.09 433 ASN A C 1
ATOM 3513 O O . ASN A 1 433 ? 1.563 -14.604 17.657 1.00 59.09 433 ASN A O 1
ATOM 3517 N N . GLN A 1 434 ? 1.559 -12.588 16.678 1.00 67.56 434 GLN A N 1
ATOM 3518 C CA . GLN A 1 434 ? 2.621 -12.880 15.721 1.00 67.56 434 GLN A CA 1
ATOM 3519 C C . GLN A 1 434 ? 3.800 -11.940 15.977 1.00 67.56 434 GLN A C 1
ATOM 3521 O O . GLN A 1 434 ? 3.686 -10.725 15.843 1.00 67.56 434 GLN A O 1
ATOM 3526 N N . LEU A 1 435 ? 4.941 -12.516 16.363 1.00 77.31 435 LEU A N 1
ATOM 3527 C CA . LEU A 1 435 ? 6.192 -11.773 16.480 1.00 77.31 435 LEU A CA 1
ATOM 3528 C C . LEU A 1 435 ? 6.747 -11.516 15.080 1.00 77.31 435 LEU A C 1
ATOM 3530 O O . LEU A 1 435 ? 6.929 -12.455 14.303 1.00 77.31 435 LEU A O 1
ATOM 3534 N N . PHE A 1 436 ? 7.023 -10.252 14.788 1.00 88.56 436 PHE A N 1
ATOM 3535 C CA . PHE A 1 436 ? 7.661 -9.814 13.559 1.00 88.56 436 PHE A CA 1
ATOM 3536 C C . PHE A 1 436 ? 8.666 -8.715 13.879 1.00 88.56 436 PHE A C 1
ATOM 3538 O O . PHE A 1 436 ? 8.343 -7.744 14.565 1.00 88.56 436 PHE A O 1
ATOM 3545 N N . ASP A 1 437 ? 9.883 -8.901 13.385 1.00 93.06 437 ASP A N 1
ATOM 3546 C CA . ASP A 1 437 ? 10.981 -7.955 13.490 1.00 93.06 437 ASP A CA 1
ATOM 3547 C C . ASP A 1 437 ? 11.527 -7.721 12.069 1.00 93.06 437 ASP A C 1
ATOM 3549 O O . ASP A 1 437 ? 12.091 -8.649 11.492 1.00 93.06 437 ASP A O 1
ATOM 3553 N N . PRO A 1 438 ? 11.372 -6.512 11.493 1.00 93.00 438 PRO A N 1
ATOM 3554 C CA . PRO A 1 438 ? 11.871 -6.187 10.152 1.00 93.00 438 PRO A CA 1
ATOM 3555 C C . PRO A 1 438 ? 13.394 -6.305 9.980 1.00 93.00 438 PRO A C 1
ATOM 3557 O O . PRO A 1 438 ? 13.892 -6.252 8.855 1.00 93.00 438 PRO A O 1
ATOM 3560 N N . LYS A 1 439 ? 14.144 -6.372 11.086 1.00 93.12 439 LYS A N 1
ATOM 3561 C CA . LYS A 1 439 ? 15.605 -6.479 11.125 1.00 93.12 439 LYS A CA 1
ATOM 3562 C C . LYS A 1 439 ? 16.087 -7.895 11.445 1.00 93.12 439 LYS A C 1
ATOM 3564 O O . LYS A 1 439 ? 17.301 -8.091 11.535 1.00 93.12 439 LYS A O 1
ATOM 3569 N N . ASP A 1 440 ? 15.191 -8.860 11.652 1.00 88.25 440 ASP A N 1
ATOM 3570 C CA . ASP A 1 440 ? 15.605 -10.241 11.877 1.00 88.25 440 ASP A CA 1
ATOM 3571 C C . ASP A 1 440 ? 16.226 -10.815 10.594 1.00 88.25 440 ASP A C 1
ATOM 3573 O O . ASP A 1 440 ? 15.652 -10.794 9.508 1.00 88.25 440 ASP A O 1
ATOM 3577 N N . ASN A 1 441 ? 17.439 -11.346 10.715 1.00 77.62 441 ASN A N 1
ATOM 3578 C CA . ASN A 1 441 ? 18.124 -12.004 9.603 1.00 77.62 441 ASN A CA 1
ATOM 3579 C C . ASN A 1 441 ? 17.769 -13.499 9.516 1.00 77.62 441 ASN A C 1
ATOM 3581 O O . ASN A 1 441 ? 18.213 -14.177 8.596 1.00 77.62 441 ASN A O 1
ATOM 3585 N N . ASN A 1 442 ? 17.001 -14.030 10.475 1.00 75.44 442 ASN A N 1
ATOM 3586 C CA . ASN A 1 442 ? 16.676 -15.451 10.601 1.00 75.44 442 ASN A CA 1
ATOM 3587 C C . ASN A 1 442 ? 15.191 -15.748 10.365 1.00 75.44 442 ASN A C 1
ATOM 3589 O O . ASN A 1 442 ? 14.639 -16.675 10.972 1.00 75.44 442 ASN A O 1
ATOM 3593 N N . HIS A 1 443 ? 14.530 -14.990 9.490 1.00 77.88 443 HIS A N 1
ATOM 3594 C CA . HIS A 1 443 ? 13.174 -15.318 9.066 1.00 77.88 443 HIS A CA 1
ATOM 3595 C C . HIS A 1 443 ? 13.126 -16.757 8.518 1.00 77.88 443 HIS A C 1
ATOM 3597 O O . HIS A 1 443 ? 13.816 -17.115 7.569 1.00 77.88 443 HIS A O 1
ATOM 3603 N N . LYS A 1 444 ? 12.325 -17.616 9.163 1.00 73.12 444 LYS A N 1
ATOM 3604 C CA . LYS A 1 444 ? 12.254 -19.069 8.879 1.00 73.12 444 LYS A CA 1
ATOM 3605 C C . LYS A 1 444 ? 11.146 -19.455 7.902 1.00 73.12 444 LYS A C 1
ATOM 3607 O O . LYS A 1 444 ? 10.700 -20.598 7.902 1.00 73.12 444 LYS A O 1
ATOM 3612 N N . LYS A 1 445 ? 10.601 -18.472 7.203 1.00 81.94 445 LYS A N 1
ATOM 3613 C CA . LYS A 1 445 ? 9.505 -18.624 6.257 1.00 81.94 445 LYS A CA 1
ATOM 3614 C C . LYS A 1 445 ? 9.794 -17.698 5.099 1.00 81.94 445 LYS A C 1
ATOM 3616 O O . LYS A 1 445 ? 10.253 -16.585 5.341 1.00 81.94 445 LYS A O 1
ATOM 3621 N N . GLY A 1 446 ? 9.516 -18.151 3.890 1.00 90.38 446 GLY A N 1
ATOM 3622 C CA . GLY A 1 446 ? 9.707 -17.321 2.719 1.00 90.38 446 GLY A CA 1
ATOM 3623 C C . GLY A 1 446 ? 9.327 -18.029 1.435 1.00 90.38 446 GLY A C 1
ATOM 3624 O O . GLY A 1 446 ? 8.578 -19.011 1.421 1.00 90.38 446 GLY A O 1
ATOM 3625 N N . LYS A 1 447 ? 9.826 -17.473 0.338 1.00 95.25 447 LYS A N 1
ATOM 3626 C CA . LYS A 1 447 ? 9.602 -17.951 -1.017 1.00 95.25 447 LYS A CA 1
ATOM 3627 C C . LYS A 1 447 ? 10.907 -17.907 -1.799 1.00 95.25 447 LYS A C 1
ATOM 3629 O O . LYS A 1 447 ? 11.568 -16.870 -1.848 1.00 95.25 447 LYS A O 1
ATOM 3634 N N . HIS A 1 448 ? 11.256 -19.013 -2.440 1.00 96.25 448 HIS A N 1
ATOM 3635 C CA . HIS A 1 448 ? 12.307 -19.056 -3.446 1.00 96.25 448 HIS A CA 1
ATOM 3636 C C . HIS A 1 448 ? 11.703 -18.569 -4.758 1.00 96.25 448 HIS A C 1
ATOM 3638 O O . HIS A 1 448 ? 10.743 -19.161 -5.257 1.00 96.25 448 HIS A O 1
ATOM 3644 N N . ILE A 1 449 ? 12.249 -17.502 -5.335 1.00 97.38 449 ILE A N 1
ATOM 3645 C CA . ILE A 1 449 ? 11.815 -16.983 -6.632 1.00 97.38 449 ILE A CA 1
ATOM 3646 C C . ILE A 1 449 ? 12.923 -17.141 -7.668 1.00 97.38 449 ILE A C 1
ATOM 3648 O O . ILE A 1 449 ? 14.059 -16.717 -7.473 1.00 97.38 449 ILE A O 1
ATOM 3652 N N . GLN A 1 450 ? 12.566 -17.720 -8.813 1.00 98.25 450 GLN A N 1
ATOM 3653 C CA . GLN A 1 450 ? 13.387 -17.704 -10.015 1.00 98.25 450 GLN A CA 1
ATOM 3654 C C . GLN A 1 450 ? 12.764 -16.766 -11.045 1.00 98.25 450 GLN A C 1
ATOM 3656 O O . GLN A 1 450 ? 11.641 -16.983 -11.507 1.00 98.25 450 GLN A O 1
ATOM 3661 N N . ILE A 1 451 ? 13.530 -15.757 -11.448 1.00 98.50 451 ILE A N 1
ATOM 3662 C CA . ILE A 1 451 ? 13.171 -14.798 -12.487 1.00 98.50 451 ILE A CA 1
ATOM 3663 C C . ILE A 1 451 ? 14.094 -15.031 -13.679 1.00 98.50 451 ILE A C 1
ATOM 3665 O O . ILE A 1 451 ? 15.295 -14.769 -13.626 1.00 98.50 451 ILE A O 1
ATOM 3669 N N . HIS A 1 452 ? 13.533 -15.527 -14.774 1.00 98.69 452 HIS A N 1
ATOM 3670 C CA . HIS A 1 452 ? 14.239 -15.690 -16.039 1.00 98.69 452 HIS A CA 1
ATOM 3671 C C . HIS A 1 452 ? 13.921 -14.501 -16.943 1.00 98.69 452 HIS A C 1
ATOM 3673 O O . HIS A 1 452 ? 12.820 -14.406 -17.481 1.00 98.69 452 HIS A O 1
ATOM 3679 N N . ILE A 1 453 ? 14.877 -13.587 -17.095 1.00 98.69 453 ILE A N 1
ATOM 3680 C CA . ILE A 1 453 ? 14.808 -12.442 -18.005 1.00 98.69 453 ILE A CA 1
ATOM 3681 C C . ILE A 1 453 ? 15.204 -12.919 -19.402 1.00 98.69 453 ILE A C 1
ATOM 3683 O O . ILE A 1 453 ? 16.380 -13.159 -19.676 1.00 98.69 453 ILE A O 1
ATOM 3687 N N . ILE A 1 454 ? 14.221 -13.091 -20.286 1.00 98.81 454 ILE A N 1
ATOM 3688 C CA . ILE A 1 454 ? 14.432 -13.737 -21.586 1.00 98.81 454 ILE A CA 1
ATOM 3689 C C . ILE A 1 454 ? 14.834 -12.695 -22.631 1.00 98.81 454 ILE A C 1
ATOM 3691 O O . ILE A 1 454 ? 15.914 -12.784 -23.210 1.00 98.81 454 ILE A O 1
ATOM 3695 N N . SER A 1 455 ? 13.973 -11.707 -22.883 1.00 98.81 455 SER A N 1
ATOM 3696 C CA . SER A 1 455 ? 14.166 -10.720 -23.957 1.00 98.81 455 SER A CA 1
ATOM 3697 C C . SER A 1 455 ? 13.406 -9.420 -23.708 1.00 98.81 455 SER A C 1
ATOM 3699 O O . SER A 1 455 ? 12.558 -9.360 -22.822 1.00 98.81 455 SER A O 1
ATOM 3701 N N . GLY A 1 456 ? 13.705 -8.377 -24.479 1.00 98.38 456 GLY A N 1
ATOM 3702 C CA . GLY A 1 456 ? 12.969 -7.113 -24.513 1.00 98.38 456 GLY A CA 1
ATOM 3703 C C . GLY A 1 456 ? 12.324 -6.895 -25.876 1.00 98.38 456 GLY A C 1
ATOM 3704 O O . GLY A 1 456 ? 12.724 -7.521 -26.855 1.00 98.38 456 GLY A O 1
ATOM 3705 N N . GLN A 1 457 ? 11.320 -6.026 -25.955 1.00 98.19 457 GLN A N 1
ATOM 3706 C CA . GLN A 1 457 ? 10.662 -5.660 -27.210 1.00 98.19 457 GLN A CA 1
ATOM 3707 C C . GLN A 1 457 ? 10.430 -4.152 -27.243 1.00 98.19 457 GLN A C 1
ATOM 3709 O O . GLN A 1 457 ? 9.954 -3.594 -26.258 1.00 98.19 457 GLN A O 1
ATOM 3714 N N . HIS A 1 458 ? 10.734 -3.510 -28.374 1.00 95.56 458 HIS A N 1
ATOM 3715 C CA . HIS A 1 458 ? 10.446 -2.091 -28.634 1.00 95.56 458 HIS A CA 1
ATOM 3716 C C . HIS A 1 458 ? 10.910 -1.134 -27.521 1.00 95.56 458 HIS A C 1
ATOM 3718 O O . HIS A 1 458 ? 10.178 -0.225 -27.125 1.00 95.56 458 HIS A O 1
ATOM 3724 N N . LEU A 1 459 ? 12.120 -1.341 -26.996 1.00 95.19 459 LEU A N 1
ATOM 3725 C CA . LEU A 1 459 ? 12.682 -0.464 -25.977 1.00 95.19 459 LEU A CA 1
ATOM 3726 C C . LEU A 1 459 ? 12.882 0.937 -26.569 1.00 95.19 459 LEU A C 1
ATOM 3728 O O . LEU A 1 459 ? 13.465 1.066 -27.652 1.00 95.19 459 LEU A O 1
ATOM 3732 N N . PRO A 1 460 ? 12.381 1.987 -25.898 1.00 88.12 460 PRO A N 1
ATOM 3733 C CA . PRO A 1 460 ? 12.493 3.337 -26.415 1.00 88.12 460 PRO A CA 1
ATOM 3734 C C . PRO A 1 460 ? 13.945 3.805 -26.347 1.00 88.12 460 PRO A C 1
ATOM 3736 O O . PRO A 1 460 ? 14.754 3.275 -25.590 1.00 88.12 460 PRO A O 1
ATOM 3739 N N . LYS A 1 461 ? 14.248 4.855 -27.103 1.00 81.38 461 LYS A N 1
ATOM 3740 C CA . LYS A 1 461 ? 15.452 5.664 -26.917 1.00 81.38 461 LYS A CA 1
ATOM 3741 C C . LYS A 1 461 ? 15.049 6.964 -26.226 1.00 81.38 461 LYS A C 1
ATOM 3743 O O . LYS A 1 461 ? 13.985 7.510 -26.529 1.00 81.38 461 LYS A O 1
ATOM 3748 N N . GLU A 1 462 ? 15.863 7.465 -25.301 1.00 70.69 462 GLU A N 1
ATOM 3749 C CA . GLU A 1 462 ? 15.577 8.757 -24.673 1.00 70.69 462 GLU A CA 1
ATOM 3750 C C . GLU A 1 462 ? 15.666 9.877 -25.728 1.00 70.69 462 GLU A C 1
ATOM 3752 O O . GLU A 1 462 ? 16.596 9.922 -26.537 1.00 70.69 462 GLU A O 1
ATOM 3757 N N . LYS A 1 463 ? 14.675 10.782 -25.745 1.00 63.50 463 LYS A N 1
ATOM 3758 C CA . LYS A 1 463 ? 14.498 11.799 -26.804 1.00 63.50 463 LYS A CA 1
ATOM 3759 C C . LYS A 1 463 ? 15.661 12.799 -26.920 1.00 63.50 463 LYS A C 1
ATOM 3761 O O . LYS A 1 463 ? 15.750 13.490 -27.929 1.00 63.50 463 LYS A O 1
ATOM 3766 N N . ASN A 1 464 ? 16.533 12.874 -25.914 1.00 56.34 464 ASN A N 1
ATOM 3767 C CA . ASN A 1 464 ? 17.604 13.869 -25.817 1.00 56.34 464 ASN A CA 1
ATOM 3768 C C . ASN A 1 464 ? 18.944 13.423 -26.427 1.00 56.34 464 ASN A C 1
ATOM 3770 O O . ASN A 1 464 ? 19.890 14.209 -26.430 1.00 56.34 464 ASN A O 1
ATOM 3774 N N . HIS A 1 465 ? 19.056 12.199 -26.957 1.00 57.19 465 HIS A N 1
ATOM 3775 C CA . HIS A 1 465 ? 20.270 11.784 -27.662 1.00 57.19 465 HIS A CA 1
ATOM 3776 C C . HIS A 1 465 ? 20.332 12.448 -29.047 1.00 57.19 465 HIS A C 1
ATOM 3778 O O . HIS A 1 465 ? 19.601 12.084 -29.967 1.00 57.19 465 HIS A O 1
ATOM 3784 N N . ILE A 1 466 ? 21.236 13.427 -29.159 1.00 53.41 466 ILE A N 1
ATOM 3785 C CA . ILE A 1 466 ? 21.477 14.325 -30.306 1.00 53.41 466 ILE A CA 1
ATOM 3786 C C . ILE A 1 466 ? 21.859 13.559 -31.590 1.00 53.41 466 ILE A C 1
ATOM 3788 O O . ILE A 1 466 ? 21.717 14.077 -32.697 1.00 53.41 466 ILE A O 1
ATOM 3792 N N . GLU A 1 467 ? 22.288 12.303 -31.470 1.00 57.84 467 GLU A N 1
ATOM 3793 C CA . GLU A 1 467 ? 22.686 11.474 -32.604 1.00 57.84 467 GLU A CA 1
ATOM 3794 C C . GLU A 1 467 ? 21.583 10.476 -32.986 1.00 57.84 467 GLU A C 1
ATOM 3796 O O . GLU A 1 467 ? 21.346 9.466 -32.314 1.00 57.84 467 GLU A O 1
ATOM 3801 N N . HIS A 1 468 ? 20.923 10.732 -34.120 1.00 56.69 468 HIS A N 1
ATOM 3802 C CA . HIS A 1 468 ? 19.921 9.846 -34.730 1.00 56.69 468 HIS A CA 1
ATOM 3803 C C . HIS A 1 468 ? 20.455 8.443 -35.101 1.00 56.69 468 HIS A C 1
ATOM 3805 O O . HIS A 1 468 ? 19.671 7.580 -35.486 1.00 56.69 468 HIS A O 1
ATOM 3811 N N . THR A 1 469 ? 21.765 8.207 -34.992 1.00 64.25 469 THR A N 1
ATOM 3812 C CA . THR A 1 469 ? 22.449 6.962 -35.378 1.00 64.25 469 THR A CA 1
ATOM 3813 C C . THR A 1 469 ? 22.756 6.015 -34.222 1.00 64.25 469 THR A C 1
ATOM 3815 O O . THR A 1 469 ? 23.043 4.848 -34.473 1.00 64.25 469 THR A O 1
ATOM 3818 N N . ASP A 1 470 ? 22.725 6.491 -32.977 1.00 80.00 470 ASP A N 1
ATOM 3819 C CA . ASP A 1 470 ? 23.094 5.668 -31.823 1.00 80.00 470 ASP A CA 1
ATOM 3820 C C . ASP A 1 470 ? 21.963 4.682 -31.457 1.00 80.00 470 ASP A C 1
ATOM 3822 O O . ASP A 1 470 ? 20.782 5.049 -31.466 1.00 80.00 470 ASP A O 1
ATOM 3826 N N . ILE A 1 471 ? 22.300 3.419 -31.199 1.00 88.19 471 ILE A N 1
ATOM 3827 C CA . ILE A 1 471 ? 21.336 2.354 -30.895 1.00 88.19 471 ILE A CA 1
ATOM 3828 C C . ILE A 1 471 ? 21.603 1.903 -29.469 1.00 88.19 471 ILE A C 1
ATOM 3830 O O . ILE A 1 471 ? 22.733 1.575 -29.141 1.00 88.19 471 ILE A O 1
ATOM 3834 N N . VAL A 1 472 ? 20.546 1.824 -28.663 1.00 91.94 472 VAL A N 1
ATOM 3835 C CA . VAL A 1 472 ? 20.653 1.462 -27.248 1.00 91.94 472 VAL A CA 1
ATOM 3836 C C . VAL A 1 472 ? 21.385 0.123 -27.038 1.00 91.94 472 VAL A C 1
ATOM 3838 O O . VAL A 1 472 ? 21.170 -0.845 -27.780 1.00 91.94 472 VAL A O 1
ATOM 3841 N N . ASP A 1 473 ? 22.192 0.069 -25.980 1.00 95.25 473 ASP A N 1
ATOM 3842 C CA . ASP A 1 473 ? 22.921 -1.085 -25.449 1.00 95.25 473 ASP A CA 1
ATOM 3843 C C . ASP A 1 473 ? 22.223 -1.610 -24.164 1.00 95.25 473 ASP A C 1
ATOM 3845 O O . ASP A 1 473 ? 22.738 -1.432 -23.050 1.00 95.25 473 ASP A O 1
ATOM 3849 N N . PRO A 1 474 ? 21.017 -2.215 -24.237 1.00 97.19 474 PRO A N 1
ATOM 3850 C CA . PRO A 1 474 ? 20.174 -2.340 -23.061 1.00 97.19 474 PRO A CA 1
ATOM 3851 C C . PRO A 1 474 ? 20.590 -3.472 -22.116 1.00 97.19 474 PRO A C 1
ATOM 3853 O O . PRO A 1 474 ? 20.963 -4.577 -22.528 1.00 97.19 474 PRO A O 1
ATOM 3856 N N . TYR A 1 475 ? 20.421 -3.222 -20.822 1.00 98.25 475 TYR A N 1
ATOM 3857 C CA . TYR A 1 475 ? 20.446 -4.226 -19.759 1.00 98.25 475 TYR A CA 1
ATOM 3858 C C . TYR A 1 475 ? 19.267 -4.030 -18.803 1.00 98.25 475 TYR A C 1
ATOM 3860 O O . TYR A 1 475 ? 18.674 -2.949 -18.742 1.00 98.25 475 TYR A O 1
ATOM 3868 N N . VAL A 1 476 ? 18.922 -5.089 -18.070 1.00 98.50 476 VAL A N 1
ATOM 3869 C CA . VAL A 1 476 ? 17.859 -5.075 -17.063 1.00 98.50 476 VAL A CA 1
ATOM 3870 C C . VAL A 1 476 ? 18.478 -5.160 -15.674 1.00 98.50 476 VAL A C 1
ATOM 3872 O O . VAL A 1 476 ? 19.287 -6.044 -15.396 1.00 98.50 476 VAL A O 1
ATOM 3875 N N . THR A 1 477 ? 18.059 -4.254 -14.803 1.00 98.31 477 THR A N 1
ATOM 3876 C CA . THR A 1 477 ? 18.323 -4.261 -13.369 1.00 98.31 477 THR A CA 1
ATOM 3877 C C . THR A 1 477 ? 17.064 -4.735 -12.651 1.00 98.31 477 THR A C 1
ATOM 3879 O O . THR A 1 477 ? 15.998 -4.144 -12.819 1.00 98.31 477 THR A O 1
ATOM 3882 N N . VAL A 1 478 ? 17.168 -5.809 -11.874 1.00 98.31 478 VAL A N 1
ATOM 3883 C CA . VAL A 1 478 ? 16.103 -6.317 -11.003 1.00 98.31 478 VAL A CA 1
ATOM 3884 C C . VAL A 1 478 ? 16.469 -5.965 -9.569 1.00 98.31 478 VAL A C 1
ATOM 3886 O O . VAL A 1 478 ? 17.516 -6.395 -9.088 1.00 98.31 478 VAL A O 1
ATOM 3889 N N . ILE A 1 479 ? 15.632 -5.169 -8.905 1.00 98.19 479 ILE A N 1
ATOM 3890 C CA . ILE A 1 479 ? 15.841 -4.723 -7.524 1.00 98.19 479 ILE A CA 1
ATOM 3891 C C . ILE A 1 479 ? 14.652 -5.153 -6.680 1.00 98.19 479 ILE A C 1
ATOM 3893 O O . ILE A 1 479 ? 13.509 -4.898 -7.061 1.00 98.19 479 ILE A O 1
ATOM 3897 N N . THR A 1 480 ? 14.916 -5.758 -5.531 1.00 97.81 480 THR A N 1
ATOM 3898 C CA . THR A 1 480 ? 13.891 -6.096 -4.542 1.00 97.81 480 THR A CA 1
ATOM 3899 C C . THR A 1 480 ? 13.900 -5.084 -3.400 1.00 97.81 480 THR A C 1
ATOM 3901 O O . THR A 1 480 ? 14.960 -4.663 -2.941 1.00 97.81 480 THR A O 1
ATOM 3904 N N . TYR A 1 481 ? 12.710 -4.678 -2.962 1.00 97.38 481 TYR A N 1
ATOM 3905 C CA . TYR A 1 481 ? 12.480 -3.847 -1.775 1.00 97.38 481 TYR A CA 1
ATOM 3906 C C . TYR A 1 481 ? 11.622 -4.630 -0.800 1.00 97.38 481 TYR A C 1
ATOM 3908 O O . TYR A 1 481 ? 10.809 -5.441 -1.232 1.00 97.38 481 TYR A O 1
ATOM 3916 N N . GLY A 1 482 ? 11.767 -4.364 0.489 1.00 95.56 482 GLY A N 1
ATOM 3917 C CA . GLY A 1 482 ? 10.971 -4.971 1.544 1.00 95.56 482 GLY A CA 1
ATOM 3918 C C . GLY A 1 482 ? 11.686 -4.794 2.871 1.00 95.56 482 GLY A C 1
ATOM 3919 O O . GLY A 1 482 ? 12.287 -3.751 3.128 1.00 95.56 482 GLY A O 1
ATOM 3920 N N . ILE A 1 483 ? 11.676 -5.837 3.696 1.00 94.94 483 ILE A N 1
ATOM 3921 C CA . ILE A 1 483 ? 12.590 -5.897 4.837 1.00 94.94 483 ILE A CA 1
ATOM 3922 C C . ILE A 1 483 ? 14.044 -5.926 4.357 1.00 94.94 483 ILE A C 1
ATOM 3924 O O . ILE A 1 483 ? 14.342 -6.361 3.245 1.00 94.94 483 ILE A O 1
ATOM 3928 N N . LYS A 1 484 ? 14.976 -5.513 5.218 1.00 91.56 484 LYS A N 1
ATOM 3929 C CA . LYS A 1 484 ? 16.389 -5.363 4.841 1.00 91.56 484 LYS A CA 1
ATOM 3930 C C . LYS A 1 484 ? 17.012 -6.648 4.282 1.00 91.56 484 LYS A C 1
ATOM 3932 O O . LYS A 1 484 ? 17.834 -6.569 3.374 1.00 91.56 484 LYS A O 1
ATOM 3937 N N . SER A 1 485 ? 16.612 -7.804 4.811 1.00 93.06 485 SER A N 1
ATOM 3938 C CA . SER A 1 485 ? 17.072 -9.128 4.373 1.00 93.06 485 SER A CA 1
ATOM 3939 C C . SER A 1 485 ? 16.623 -9.493 2.953 1.00 93.06 485 SER A C 1
ATOM 3941 O O . SER A 1 485 ? 17.289 -10.296 2.308 1.00 93.06 485 SER A O 1
ATOM 3943 N N . ASP A 1 486 ? 15.547 -8.875 2.454 1.00 95.44 486 ASP A N 1
ATOM 3944 C CA . ASP A 1 486 ? 15.000 -9.112 1.112 1.00 95.44 486 ASP A CA 1
ATOM 3945 C C . ASP A 1 486 ? 15.557 -8.138 0.069 1.00 95.44 486 ASP A C 1
ATOM 3947 O O . ASP A 1 486 ? 15.315 -8.319 -1.123 1.00 95.44 486 ASP A O 1
ATOM 3951 N N . CYS A 1 487 ? 16.282 -7.090 0.474 1.00 95.31 487 CYS A N 1
ATOM 3952 C CA . CYS A 1 487 ? 16.764 -6.049 -0.431 1.00 95.31 487 CYS A CA 1
ATOM 3953 C C . CYS A 1 487 ? 17.995 -6.509 -1.229 1.00 95.31 487 CYS A C 1
ATOM 3955 O O . CYS A 1 487 ? 19.089 -6.655 -0.682 1.00 95.31 487 CYS A O 1
ATOM 3957 N N . THR A 1 488 ? 17.838 -6.684 -2.544 1.00 96.19 488 THR A N 1
ATOM 3958 C CA . THR A 1 488 ? 18.888 -7.154 -3.465 1.00 96.19 488 THR A CA 1
ATOM 3959 C C . THR A 1 488 ? 18.866 -6.374 -4.778 1.00 96.19 488 THR A C 1
ATOM 3961 O O . THR A 1 488 ? 17.840 -5.810 -5.150 1.00 96.19 488 THR A O 1
ATOM 3964 N N . GLU A 1 489 ? 19.987 -6.354 -5.504 1.00 97.56 489 GLU A N 1
ATOM 3965 C CA . GLU A 1 489 ? 20.088 -5.768 -6.847 1.00 97.56 489 GLU A CA 1
ATOM 3966 C C . GLU A 1 489 ? 20.883 -6.695 -7.775 1.00 97.56 489 GLU A C 1
ATOM 3968 O O . GLU A 1 489 ? 22.015 -7.079 -7.478 1.00 97.56 489 GLU A O 1
ATOM 3973 N N . HIS A 1 490 ? 20.293 -7.037 -8.921 1.00 98.00 490 HIS A N 1
ATOM 3974 C CA . HIS A 1 490 ? 20.879 -7.923 -9.923 1.00 98.00 490 HIS A CA 1
ATOM 3975 C C . HIS A 1 490 ? 20.814 -7.300 -11.314 1.00 98.00 490 HIS A C 1
ATOM 3977 O O . HIS A 1 490 ? 19.764 -6.834 -11.747 1.00 98.00 490 HIS A O 1
ATOM 3983 N N . ASN A 1 491 ? 21.925 -7.352 -12.047 1.00 97.88 491 ASN A N 1
ATOM 3984 C CA . ASN A 1 491 ? 22.025 -6.826 -13.406 1.00 97.88 491 ASN A CA 1
ATOM 3985 C C . ASN A 1 491 ? 22.221 -7.957 -14.415 1.00 97.88 491 ASN A C 1
ATOM 3987 O O . ASN A 1 491 ? 23.083 -8.818 -14.231 1.00 97.88 491 ASN A O 1
ATOM 3991 N N . THR A 1 492 ? 21.477 -7.920 -15.519 1.00 98.56 492 THR A N 1
ATOM 3992 C CA . THR A 1 492 ? 21.813 -8.725 -16.696 1.00 98.56 492 THR A CA 1
ATOM 3993 C C . THR A 1 492 ? 23.063 -8.159 -17.379 1.00 98.56 492 THR A C 1
ATOM 3995 O O . THR A 1 492 ? 23.391 -6.978 -17.221 1.00 98.56 492 THR A O 1
ATOM 3998 N N . PRO A 1 493 ? 23.745 -8.946 -18.227 1.00 97.75 493 PRO A N 1
ATOM 3999 C CA . PRO A 1 493 ? 24.651 -8.385 -19.221 1.00 97.75 493 PRO A CA 1
ATOM 4000 C C . PRO A 1 493 ? 23.926 -7.391 -20.144 1.00 97.75 493 PRO A C 1
ATOM 4002 O O . PRO A 1 493 ? 22.721 -7.508 -20.374 1.00 97.75 493 PRO A O 1
ATOM 4005 N N . SER A 1 494 ? 24.662 -6.429 -20.697 1.00 97.50 494 SER A N 1
ATOM 4006 C CA . SER A 1 494 ? 24.156 -5.522 -21.735 1.00 97.50 494 SER A CA 1
ATOM 4007 C C . SER A 1 494 ? 24.178 -6.189 -23.107 1.00 97.50 494 SER A C 1
ATOM 4009 O O . SER A 1 494 ? 25.182 -6.809 -23.468 1.00 97.50 494 SER A O 1
ATOM 4011 N N . VAL A 1 495 ? 23.121 -6.004 -23.893 1.00 97.75 495 VAL A N 1
ATOM 4012 C CA . VAL A 1 495 ? 23.057 -6.429 -25.299 1.00 97.75 495 VAL A CA 1
ATOM 4013 C C . VAL A 1 495 ? 23.454 -5.249 -26.169 1.00 97.75 495 VAL A C 1
ATOM 4015 O O . VAL A 1 495 ? 22.917 -4.169 -25.995 1.00 97.75 495 VAL A O 1
ATOM 4018 N N . ARG A 1 496 ? 24.392 -5.433 -27.098 1.00 95.62 496 ARG A N 1
ATOM 4019 C CA . ARG A 1 496 ? 24.923 -4.322 -27.895 1.00 95.62 496 ARG A CA 1
ATOM 4020 C C . ARG A 1 496 ? 24.005 -3.952 -29.068 1.00 95.62 496 ARG A C 1
ATOM 4022 O O . ARG A 1 496 ? 23.617 -4.845 -29.819 1.00 95.62 496 ARG A O 1
ATOM 4029 N N . ASN A 1 497 ? 23.771 -2.659 -29.279 1.00 93.38 497 ASN A N 1
ATOM 4030 C CA . ASN A 1 497 ? 23.089 -2.034 -30.407 1.00 93.38 497 ASN A CA 1
ATOM 4031 C C . ASN A 1 497 ? 21.756 -2.718 -30.745 1.00 93.38 497 ASN A C 1
ATOM 4033 O O . ASN A 1 497 ? 21.484 -3.024 -31.909 1.00 93.38 497 ASN A O 1
ATOM 4037 N N . ASN A 1 498 ? 20.926 -2.999 -29.738 1.00 95.62 498 ASN A N 1
ATOM 4038 C CA . ASN A 1 498 ? 19.637 -3.646 -29.960 1.00 95.62 498 ASN A CA 1
ATOM 4039 C C . ASN A 1 498 ? 18.564 -3.205 -28.957 1.00 95.62 498 ASN A C 1
ATOM 4041 O O . ASN A 1 498 ? 18.380 -3.829 -27.917 1.00 95.62 498 ASN A O 1
ATOM 4045 N N . GLY A 1 499 ? 17.785 -2.184 -29.322 1.00 93.75 499 GLY A N 1
ATOM 4046 C CA . GLY A 1 499 ? 16.553 -1.814 -28.611 1.00 93.75 499 GLY A CA 1
ATOM 4047 C C . GLY A 1 499 ? 15.286 -2.492 -29.131 1.00 93.75 499 GLY A C 1
ATOM 4048 O O . GLY A 1 499 ? 14.253 -2.458 -28.467 1.00 93.75 499 GLY A O 1
ATOM 4049 N N . LEU A 1 500 ? 15.327 -3.110 -30.315 1.00 95.56 500 LEU A N 1
ATOM 4050 C CA . LEU A 1 500 ? 14.127 -3.646 -30.958 1.00 95.56 500 LEU A CA 1
ATOM 4051 C C . LEU A 1 500 ? 13.693 -4.975 -30.334 1.00 95.56 500 LEU A C 1
ATOM 4053 O O . LEU A 1 500 ? 12.508 -5.156 -30.056 1.00 95.56 500 LEU A O 1
ATOM 4057 N N . ASN A 1 501 ? 14.642 -5.894 -30.145 1.00 97.50 501 ASN A N 1
ATOM 4058 C CA . ASN A 1 501 ? 14.398 -7.252 -29.662 1.00 97.50 501 ASN A CA 1
ATOM 4059 C C . ASN A 1 501 ? 15.620 -7.882 -28.949 1.00 97.50 501 ASN A C 1
ATOM 4061 O O . ASN A 1 501 ? 16.050 -8.976 -29.329 1.00 97.50 501 ASN A O 1
ATOM 4065 N N . PRO A 1 502 ? 16.230 -7.218 -27.947 1.00 98.25 502 PRO A N 1
ATOM 4066 C CA . PRO A 1 502 ? 17.379 -7.774 -27.231 1.00 98.25 502 PRO A CA 1
ATOM 4067 C C . PRO A 1 502 ? 17.025 -9.097 -26.543 1.00 98.25 502 PRO A C 1
ATOM 4069 O O . PRO A 1 502 ? 15.932 -9.244 -26.002 1.00 98.25 502 PRO A O 1
ATOM 4072 N N . ILE A 1 503 ? 17.961 -10.048 -26.523 1.00 98.69 503 ILE A N 1
ATOM 4073 C CA . ILE A 1 503 ? 17.830 -11.331 -25.818 1.00 98.69 503 ILE A CA 1
ATOM 4074 C C . ILE A 1 503 ? 18.911 -11.383 -24.740 1.00 98.69 503 ILE A C 1
ATOM 4076 O O . ILE A 1 503 ? 20.096 -11.293 -25.060 1.00 98.69 503 ILE A O 1
ATOM 4080 N N . TRP A 1 504 ? 18.500 -11.524 -23.481 1.00 98.62 504 TRP A N 1
ATOM 4081 C CA . TRP A 1 504 ? 19.409 -11.645 -22.337 1.00 98.62 504 TRP A CA 1
ATOM 4082 C C . TRP A 1 504 ? 19.577 -13.089 -21.872 1.00 98.62 504 TRP A C 1
ATOM 4084 O O . TRP A 1 504 ? 20.670 -13.448 -21.448 1.00 98.62 504 TRP A O 1
ATOM 4094 N N . ASP A 1 505 ? 18.506 -13.889 -21.942 1.00 98.25 505 ASP A N 1
ATOM 4095 C CA . ASP A 1 505 ? 18.457 -15.285 -21.482 1.00 98.25 505 ASP A CA 1
ATOM 4096 C C . ASP A 1 505 ? 19.132 -15.503 -20.107 1.00 98.25 505 ASP A C 1
ATOM 4098 O O . ASP A 1 505 ? 19.954 -16.397 -19.911 1.00 98.25 505 ASP A O 1
ATOM 4102 N N . TYR A 1 506 ? 18.808 -14.640 -19.140 1.00 98.50 506 TYR A N 1
ATOM 4103 C CA . TYR A 1 506 ? 19.497 -14.552 -17.852 1.00 98.50 506 TYR A CA 1
ATOM 4104 C C . TYR A 1 506 ? 18.581 -14.956 -16.694 1.00 98.50 506 TYR A C 1
ATOM 4106 O O . TYR A 1 506 ? 17.451 -14.477 -16.596 1.00 98.50 506 TYR A O 1
ATOM 4114 N N . LYS A 1 507 ? 19.052 -15.830 -15.798 1.00 98.50 507 LYS A N 1
ATOM 4115 C CA . LYS A 1 507 ? 18.273 -16.333 -14.655 1.00 98.50 507 LYS A CA 1
ATOM 4116 C C . LYS A 1 507 ? 18.797 -15.773 -13.342 1.00 98.50 507 LYS A C 1
ATOM 4118 O O . LYS A 1 507 ? 19.987 -15.865 -13.059 1.00 98.50 507 LYS A O 1
ATOM 4123 N N . ILE A 1 508 ? 17.882 -15.261 -12.534 1.00 98.12 508 ILE A N 1
ATOM 4124 C CA . ILE A 1 508 ? 18.120 -14.750 -11.187 1.00 98.12 508 ILE A CA 1
ATOM 4125 C C . ILE A 1 508 ? 17.347 -15.651 -10.222 1.00 98.12 508 ILE A C 1
ATOM 4127 O O . ILE A 1 508 ? 16.185 -15.955 -10.481 1.00 98.12 508 ILE A O 1
ATOM 4131 N N . ASN A 1 509 ? 17.988 -16.092 -9.140 1.00 97.56 509 ASN A N 1
ATOM 4132 C CA . ASN A 1 509 ? 17.342 -16.832 -8.055 1.00 97.56 509 ASN A CA 1
ATOM 4133 C C . ASN A 1 509 ? 17.502 -16.017 -6.773 1.00 97.56 509 ASN A C 1
ATOM 4135 O O . ASN A 1 509 ? 18.619 -15.585 -6.489 1.00 97.56 509 ASN A O 1
ATOM 4139 N N . LEU A 1 510 ? 16.409 -15.799 -6.048 1.00 95.56 510 LEU A N 1
ATOM 4140 C CA . LEU A 1 510 ? 16.368 -15.002 -4.823 1.00 95.56 510 LEU A CA 1
ATOM 4141 C C . LEU A 1 510 ? 15.549 -15.726 -3.761 1.00 95.56 510 LEU A C 1
ATOM 4143 O O . LEU A 1 510 ? 14.603 -16.449 -4.084 1.00 95.56 510 LEU A O 1
ATOM 4147 N N . ASP A 1 511 ? 15.876 -15.431 -2.512 1.00 95.19 511 ASP A N 1
ATOM 4148 C CA . ASP A 1 511 ? 15.114 -15.840 -1.342 1.00 95.19 511 ASP A CA 1
ATOM 4149 C C . ASP A 1 511 ? 14.403 -14.599 -0.805 1.00 95.19 511 ASP A C 1
ATOM 4151 O O . ASP A 1 511 ? 15.055 -13.596 -0.524 1.00 95.19 511 ASP A O 1
ATOM 4155 N N . ILE A 1 512 ? 13.073 -14.652 -0.718 1.00 96.25 512 ILE A N 1
ATOM 4156 C CA . ILE A 1 512 ? 12.241 -13.564 -0.192 1.00 96.25 512 ILE A CA 1
ATOM 4157 C C . ILE A 1 512 ? 11.585 -14.043 1.098 1.00 96.25 512 ILE A C 1
ATOM 4159 O O . ILE A 1 512 ? 10.740 -14.938 1.080 1.00 96.25 512 ILE A O 1
ATOM 4163 N N . PHE A 1 513 ? 11.980 -13.455 2.217 1.00 94.81 513 PHE A N 1
ATOM 4164 C CA . PHE A 1 513 ? 11.570 -13.827 3.565 1.00 94.81 513 PHE A CA 1
ATOM 4165 C C . PHE A 1 513 ? 10.262 -13.164 4.010 1.00 94.81 513 PHE A C 1
ATOM 4167 O O . PHE A 1 513 ? 9.529 -13.738 4.813 1.00 94.81 513 PHE A O 1
ATOM 4174 N N . CYS A 1 514 ? 9.938 -11.979 3.485 1.00 94.12 514 CYS A N 1
ATOM 4175 C CA . CYS A 1 514 ? 8.679 -11.284 3.751 1.00 94.12 514 CYS A CA 1
ATOM 4176 C C . CYS A 1 514 ? 7.957 -10.910 2.440 1.00 94.12 514 CYS A C 1
ATOM 4178 O O . CYS A 1 514 ? 7.886 -9.730 2.075 1.00 94.12 514 CYS A O 1
ATOM 4180 N N . PRO A 1 515 ? 7.415 -11.907 1.707 1.00 94.00 515 PRO A N 1
ATOM 4181 C CA . PRO A 1 515 ? 6.677 -11.697 0.459 1.00 94.00 515 PRO A CA 1
ATOM 4182 C C . PRO A 1 515 ? 5.588 -10.623 0.541 1.00 94.00 515 PRO A C 1
ATOM 4184 O O . PRO A 1 515 ? 5.381 -9.877 -0.410 1.00 94.00 515 PRO A O 1
ATOM 4187 N N . GLU A 1 516 ? 4.903 -10.528 1.678 1.00 91.50 516 GLU A N 1
ATOM 4188 C CA . GLU A 1 516 ? 3.758 -9.646 1.906 1.00 91.50 516 GLU A CA 1
ATOM 4189 C C . GLU A 1 516 ? 4.138 -8.158 1.914 1.00 91.50 516 GLU A C 1
ATOM 4191 O O . GLU A 1 516 ? 3.278 -7.299 1.728 1.00 91.50 516 GLU A O 1
ATOM 4196 N N . LEU A 1 517 ? 5.420 -7.844 2.122 1.00 94.12 517 LEU A N 1
ATOM 4197 C CA . LEU A 1 517 ? 5.962 -6.483 2.098 1.00 94.12 517 LEU A CA 1
ATOM 4198 C C . LEU A 1 517 ? 7.003 -6.284 0.988 1.00 94.12 517 LEU A C 1
ATOM 4200 O O . LEU A 1 517 ? 7.622 -5.222 0.916 1.00 94.12 517 LEU A O 1
ATOM 4204 N N . CYS A 1 518 ? 7.208 -7.288 0.130 1.00 96.44 518 CYS A N 1
ATOM 4205 C CA . CYS A 1 518 ? 8.224 -7.244 -0.910 1.00 96.44 518 CYS A CA 1
ATOM 4206 C C . CYS A 1 518 ? 7.688 -6.640 -2.219 1.00 96.44 518 CYS A C 1
ATOM 4208 O O . CYS A 1 518 ? 6.596 -6.976 -2.682 1.00 96.44 518 CYS A O 1
ATOM 4210 N N . LEU A 1 519 ? 8.484 -5.785 -2.865 1.00 97.94 519 LEU A N 1
ATOM 4211 C CA . LEU A 1 519 ? 8.256 -5.296 -4.226 1.00 97.94 519 LEU A CA 1
ATOM 4212 C C . LEU A 1 519 ? 9.449 -5.620 -5.122 1.00 97.94 519 LEU A C 1
ATOM 4214 O O . LEU A 1 519 ? 10.597 -5.532 -4.690 1.00 97.94 519 LEU A O 1
ATOM 4218 N N . ILE A 1 520 ? 9.186 -5.914 -6.396 1.00 97.88 520 ILE A N 1
ATOM 4219 C CA . ILE A 1 520 ? 10.220 -6.152 -7.407 1.00 97.88 520 ILE A CA 1
ATOM 4220 C C . ILE A 1 520 ? 10.161 -5.055 -8.469 1.00 97.88 520 ILE A C 1
ATOM 4222 O O . ILE A 1 520 ? 9.168 -4.919 -9.185 1.00 97.88 520 ILE A O 1
ATOM 4226 N N . LEU A 1 521 ? 11.247 -4.294 -8.594 1.00 98.12 521 LEU A N 1
ATOM 4227 C CA . LEU A 1 521 ? 11.465 -3.305 -9.644 1.00 98.12 521 LEU A CA 1
ATOM 4228 C C . LEU A 1 521 ? 12.321 -3.903 -10.756 1.00 98.12 521 LEU A C 1
ATOM 4230 O O . LEU A 1 521 ? 13.473 -4.272 -10.545 1.00 98.12 521 LEU A O 1
ATOM 4234 N N . PHE A 1 522 ? 11.777 -3.904 -11.962 1.00 98.06 522 PHE A N 1
ATOM 4235 C CA . PHE A 1 522 ? 12.492 -4.143 -13.202 1.00 98.06 522 PHE A CA 1
ATOM 4236 C C . PHE A 1 522 ? 12.810 -2.794 -13.830 1.00 98.06 522 PHE A C 1
ATOM 4238 O O . PHE A 1 522 ? 11.898 -2.040 -14.164 1.00 98.06 522 PHE A O 1
ATOM 4245 N N . GLN A 1 523 ? 14.084 -2.483 -14.016 1.00 97.50 523 GLN A N 1
ATOM 4246 C CA . GLN A 1 523 ? 14.525 -1.251 -14.648 1.00 97.50 523 GLN A CA 1
ATOM 4247 C C . GLN A 1 523 ? 15.373 -1.575 -15.872 1.00 97.50 523 GLN A C 1
ATOM 4249 O O . GLN A 1 523 ? 16.350 -2.307 -15.783 1.00 97.50 523 GLN A O 1
ATOM 4254 N N . VAL A 1 524 ? 15.012 -1.013 -17.019 1.00 97.38 524 VAL A N 1
ATOM 4255 C CA . VAL A 1 524 ? 15.766 -1.161 -18.263 1.00 97.38 524 VAL A CA 1
ATOM 4256 C C . VAL A 1 524 ? 16.577 0.103 -18.492 1.00 97.38 524 VAL A C 1
ATOM 4258 O O . VAL A 1 524 ? 16.055 1.220 -18.392 1.00 97.38 524 VAL A O 1
ATOM 4261 N N . ARG A 1 525 ? 17.867 -0.070 -18.770 1.00 95.50 525 ARG A N 1
ATOM 4262 C CA . ARG A 1 525 ? 18.819 1.029 -18.942 1.00 95.50 525 ARG A CA 1
ATOM 4263 C C . ARG A 1 525 ? 19.676 0.813 -20.174 1.00 95.50 525 ARG A C 1
ATOM 4265 O O . ARG A 1 525 ? 19.936 -0.326 -20.546 1.00 95.50 525 ARG A O 1
ATOM 4272 N N . ASP A 1 526 ? 20.114 1.912 -20.766 1.00 94.38 526 ASP A N 1
ATOM 4273 C CA . ASP A 1 526 ? 21.060 1.947 -21.871 1.00 94.38 526 ASP A CA 1
ATOM 4274 C C . ASP A 1 526 ? 22.481 2.076 -21.326 1.00 94.38 526 ASP A C 1
ATOM 4276 O O . ASP A 1 526 ? 22.778 3.010 -20.573 1.00 94.38 526 ASP A O 1
ATOM 4280 N N . LYS A 1 527 ? 23.354 1.123 -21.647 1.00 93.56 527 LYS A N 1
ATOM 4281 C CA . LYS A 1 527 ? 24.724 1.134 -21.151 1.00 93.56 527 LYS A CA 1
ATOM 4282 C C . LYS A 1 527 ? 25.595 2.079 -21.974 1.00 93.56 527 LYS A C 1
ATOM 4284 O O . LYS A 1 527 ? 26.136 1.702 -23.006 1.00 93.56 527 LYS A O 1
ATOM 4289 N N . ASP A 1 528 ? 25.862 3.252 -21.418 1.00 86.38 528 ASP A N 1
ATOM 4290 C CA . ASP A 1 528 ? 26.915 4.129 -21.925 1.00 86.38 528 ASP A CA 1
ATOM 4291 C C . ASP A 1 528 ? 28.316 3.604 -21.523 1.00 86.38 528 ASP A C 1
ATOM 4293 O O . ASP A 1 528 ? 28.526 3.095 -20.418 1.00 86.38 528 ASP A O 1
ATOM 4297 N N . ARG A 1 529 ? 29.285 3.685 -22.443 1.00 79.06 529 ARG A N 1
ATOM 4298 C CA . ARG A 1 529 ? 30.685 3.272 -22.221 1.00 79.06 529 ARG A CA 1
ATOM 4299 C C . ARG A 1 529 ? 31.521 4.323 -21.500 1.00 79.06 529 ARG A C 1
ATOM 4301 O O . ARG A 1 529 ? 32.510 3.964 -20.865 1.00 79.06 529 ARG A O 1
ATOM 4308 N N . TYR A 1 530 ? 31.173 5.594 -21.661 1.00 79.94 530 TYR A N 1
ATOM 4309 C CA . TYR A 1 530 ? 31.956 6.744 -21.213 1.00 79.94 530 TYR A CA 1
ATOM 4310 C C . TYR A 1 530 ? 31.181 7.637 -20.232 1.00 79.94 530 TYR A C 1
ATOM 4312 O O . TYR A 1 530 ? 31.789 8.486 -19.583 1.00 79.94 530 TYR A O 1
ATOM 4320 N N . GLY A 1 531 ? 29.868 7.431 -20.100 1.00 81.50 531 GLY A N 1
ATOM 4321 C CA . GLY A 1 531 ? 28.976 8.158 -19.199 1.00 81.50 531 GLY A CA 1
ATOM 4322 C C . GLY A 1 531 ? 28.131 7.257 -18.286 1.00 81.50 531 GLY A C 1
ATOM 4323 O O . GLY A 1 531 ? 28.289 6.034 -18.269 1.00 81.50 531 GLY A O 1
ATOM 4324 N N . PRO A 1 532 ? 27.234 7.853 -17.482 1.00 85.50 532 PRO A N 1
ATOM 4325 C CA . PRO A 1 532 ? 26.259 7.099 -16.705 1.00 85.50 532 PRO A CA 1
ATOM 4326 C C . PRO A 1 532 ? 25.232 6.437 -17.630 1.00 85.50 532 PRO A C 1
ATOM 4328 O O . PRO A 1 532 ? 24.795 7.031 -18.609 1.00 85.50 532 PRO A O 1
ATOM 4331 N N . SER A 1 533 ? 24.792 5.227 -17.286 1.00 90.12 533 SER A N 1
ATOM 4332 C CA . SER A 1 533 ? 23.754 4.535 -18.055 1.00 90.12 533 SER A CA 1
ATOM 4333 C C . SER A 1 533 ? 22.432 5.305 -18.046 1.00 90.12 533 SER A C 1
ATOM 4335 O O . SER A 1 533 ? 21.977 5.743 -16.985 1.00 90.12 533 SER A O 1
ATOM 4337 N N . THR A 1 534 ? 21.775 5.404 -19.195 1.00 91.25 534 THR A N 1
ATOM 4338 C CA . THR A 1 534 ? 20.542 6.183 -19.373 1.00 91.25 534 THR A CA 1
ATOM 4339 C C . THR A 1 534 ? 19.305 5.342 -19.051 1.00 91.25 534 THR A C 1
ATOM 4341 O O . THR A 1 534 ? 19.305 4.123 -19.198 1.00 91.25 534 THR A O 1
ATOM 4344 N N . PHE A 1 535 ? 18.234 5.961 -18.553 1.00 92.94 535 PHE A N 1
ATOM 4345 C CA . PHE A 1 535 ? 16.976 5.269 -18.254 1.00 92.94 535 PHE A CA 1
ATOM 4346 C C . PHE A 1 535 ? 16.183 4.994 -19.539 1.00 92.94 535 PHE A C 1
ATOM 4348 O O . PHE A 1 535 ? 15.967 5.916 -20.320 1.00 92.94 535 PHE A O 1
ATOM 4355 N N . LEU A 1 536 ? 15.685 3.766 -19.719 1.00 94.25 536 LEU A N 1
ATOM 4356 C CA . LEU A 1 536 ? 14.812 3.413 -20.849 1.00 94.25 536 LEU A CA 1
ATOM 4357 C C . LEU A 1 536 ? 13.374 3.101 -20.421 1.00 94.25 536 LEU A C 1
ATOM 4359 O O . LEU A 1 536 ? 12.435 3.386 -21.156 1.00 94.25 536 LEU A O 1
ATOM 4363 N N . GLY A 1 537 ? 13.180 2.523 -19.238 1.00 95.38 537 GLY A N 1
ATOM 4364 C CA . GLY A 1 537 ? 11.854 2.180 -18.735 1.00 95.38 537 GLY A CA 1
ATOM 4365 C C . GLY A 1 537 ? 11.915 1.424 -17.419 1.00 95.38 537 GLY A C 1
ATOM 4366 O O . GLY A 1 537 ? 12.968 0.918 -17.032 1.00 95.38 537 GLY A O 1
ATOM 4367 N N . GLN A 1 538 ? 10.783 1.329 -16.731 1.00 96.94 538 GLN A N 1
ATOM 4368 C CA . GLN A 1 538 ? 10.679 0.578 -15.484 1.00 96.94 538 GLN A CA 1
ATOM 4369 C C . GLN A 1 538 ? 9.318 -0.080 -15.293 1.00 96.94 538 GLN A C 1
ATOM 4371 O O . GLN A 1 538 ? 8.319 0.365 -15.844 1.00 96.94 538 GLN A O 1
ATOM 4376 N N . ALA A 1 539 ? 9.262 -1.102 -14.455 1.00 96.69 539 ALA A N 1
ATOM 4377 C CA . ALA A 1 539 ? 8.028 -1.664 -13.939 1.00 96.69 539 ALA A CA 1
ATOM 4378 C C . ALA A 1 539 ? 8.277 -2.160 -12.518 1.00 96.69 539 ALA A C 1
ATOM 4380 O O . ALA A 1 539 ? 9.186 -2.954 -12.300 1.00 96.69 539 ALA A O 1
ATOM 4381 N N . CYS A 1 540 ? 7.484 -1.692 -11.562 1.00 97.31 540 CYS A N 1
ATOM 4382 C CA . CYS A 1 540 ? 7.512 -2.182 -10.190 1.00 97.31 540 CYS A CA 1
ATOM 4383 C C . CYS A 1 540 ? 6.230 -2.975 -9.927 1.00 97.31 540 CYS A C 1
ATOM 4385 O O . CYS A 1 540 ? 5.159 -2.565 -10.382 1.00 97.31 540 CYS A O 1
ATOM 4387 N N . VAL A 1 541 ? 6.348 -4.121 -9.257 1.00 95.00 541 VAL A N 1
ATOM 4388 C CA . VAL A 1 541 ? 5.233 -5.038 -8.987 1.00 95.00 541 VAL A CA 1
ATOM 4389 C C . VAL A 1 541 ? 5.340 -5.546 -7.544 1.00 95.00 541 VAL A C 1
ATOM 4391 O O . VAL A 1 541 ? 6.423 -5.998 -7.162 1.00 95.00 541 VAL A O 1
ATOM 4394 N N . PRO A 1 542 ? 4.260 -5.502 -6.741 1.00 95.06 542 PRO A N 1
ATOM 4395 C CA . PRO A 1 542 ? 4.215 -6.194 -5.453 1.00 95.06 542 PRO A CA 1
ATOM 4396 C C . PRO A 1 542 ? 4.446 -7.695 -5.640 1.00 95.06 542 PRO A C 1
ATOM 4398 O O . PRO A 1 542 ? 3.908 -8.290 -6.575 1.00 95.06 542 PRO A O 1
ATOM 4401 N N . PHE A 1 543 ? 5.217 -8.325 -4.756 1.00 95.12 543 PHE A N 1
ATOM 4402 C CA . PHE A 1 543 ? 5.522 -9.753 -4.860 1.00 95.12 543 PHE A CA 1
ATOM 4403 C C . PHE A 1 543 ? 4.243 -10.603 -4.854 1.00 95.12 543 PHE A C 1
ATOM 4405 O O . PHE A 1 543 ? 4.098 -11.518 -5.663 1.00 95.12 543 PHE A O 1
ATOM 4412 N N . THR A 1 544 ? 3.280 -10.251 -3.999 1.00 89.62 544 THR A N 1
ATOM 4413 C CA . THR A 1 544 ? 1.961 -10.898 -3.885 1.00 89.62 544 THR A CA 1
ATOM 4414 C C . THR A 1 544 ? 1.125 -10.822 -5.166 1.00 89.62 544 THR A C 1
ATOM 4416 O O . THR A 1 544 ? 0.264 -11.672 -5.381 1.00 89.62 544 THR A O 1
ATOM 4419 N N . ALA A 1 545 ? 1.401 -9.854 -6.044 1.00 89.56 545 ALA A N 1
ATOM 4420 C CA . ALA A 1 545 ? 0.701 -9.652 -7.310 1.00 89.56 545 ALA A CA 1
ATOM 4421 C C . ALA A 1 545 ? 1.429 -10.275 -8.522 1.00 89.56 545 ALA A C 1
ATOM 4423 O O . ALA A 1 545 ? 0.968 -10.146 -9.662 1.00 89.56 545 ALA A O 1
ATOM 4424 N N . LEU A 1 546 ? 2.574 -10.941 -8.319 1.00 91.69 546 LEU A N 1
ATOM 4425 C CA . LEU A 1 546 ? 3.337 -11.554 -9.407 1.00 91.69 546 LEU A CA 1
ATOM 4426 C C . LEU A 1 546 ? 2.581 -12.726 -10.037 1.00 91.69 546 LEU A C 1
ATOM 4428 O O . LEU A 1 546 ? 2.185 -13.686 -9.379 1.00 91.69 546 LEU A O 1
ATOM 4432 N N . GLN A 1 547 ? 2.463 -12.694 -11.362 1.00 92.56 547 GLN A N 1
ATOM 4433 C CA . GLN A 1 547 ? 1.923 -13.814 -12.124 1.00 92.56 547 GLN A CA 1
ATOM 4434 C C . GLN A 1 547 ? 3.036 -14.772 -12.564 1.00 92.56 547 GLN A C 1
ATOM 4436 O O . GLN A 1 547 ? 4.027 -14.356 -13.163 1.00 92.56 547 GLN A O 1
ATOM 4441 N N . LEU A 1 548 ? 2.833 -16.068 -12.319 1.00 95.94 548 LEU A N 1
ATOM 4442 C CA . LEU A 1 548 ? 3.799 -17.126 -12.629 1.00 95.94 548 LEU A CA 1
ATOM 4443 C C . LEU A 1 548 ? 3.821 -17.524 -14.114 1.00 95.94 548 LEU A C 1
ATOM 4445 O O . LEU A 1 548 ? 2.855 -17.335 -14.857 1.00 95.94 548 LEU A O 1
ATOM 4449 N N . GLY A 1 549 ? 4.911 -18.169 -14.528 1.00 97.94 549 GLY A N 1
ATOM 4450 C CA . GLY A 1 549 ? 5.138 -18.648 -15.887 1.00 97.94 549 GLY A CA 1
ATOM 4451 C C . GLY A 1 549 ? 5.602 -17.540 -16.832 1.00 97.94 549 GLY A C 1
ATOM 4452 O O . GLY A 1 549 ? 6.164 -16.533 -16.406 1.00 97.94 549 GLY A O 1
ATOM 4453 N N . TYR A 1 550 ? 5.383 -17.736 -18.133 1.00 98.56 550 TYR A N 1
ATOM 4454 C CA . TYR A 1 550 ? 5.785 -16.787 -19.174 1.00 98.56 550 TYR A CA 1
ATOM 4455 C C . TYR A 1 550 ? 4.898 -15.541 -19.186 1.00 98.56 550 TYR A C 1
ATOM 4457 O O . TYR A 1 550 ? 3.679 -15.652 -19.342 1.00 98.56 550 TYR A O 1
ATOM 4465 N N . ARG A 1 551 ? 5.489 -14.352 -19.056 1.00 98.06 551 ARG A N 1
ATOM 4466 C CA . ARG A 1 551 ? 4.773 -13.071 -18.993 1.00 98.06 551 ARG A CA 1
ATOM 4467 C C . ARG A 1 551 ? 5.525 -11.973 -19.732 1.00 98.06 551 ARG A C 1
ATOM 4469 O O . ARG A 1 551 ? 6.750 -11.952 -19.754 1.00 98.06 551 ARG A O 1
ATOM 4476 N N . HIS A 1 552 ? 4.773 -11.041 -20.312 1.00 97.75 552 HIS A N 1
ATOM 4477 C CA . HIS A 1 552 ? 5.312 -9.749 -20.726 1.00 97.75 552 HIS A CA 1
ATOM 4478 C C . HIS A 1 552 ? 5.045 -8.735 -19.617 1.00 97.75 552 HIS A C 1
ATOM 4480 O O . HIS A 1 552 ? 3.896 -8.541 -19.221 1.00 97.75 552 HIS A O 1
ATOM 4486 N N . ILE A 1 553 ? 6.095 -8.071 -19.149 1.00 97.12 553 ILE A N 1
ATOM 4487 C CA . ILE A 1 553 ? 5.996 -6.929 -18.247 1.00 97.12 553 ILE A CA 1
ATOM 4488 C C . ILE A 1 553 ? 6.041 -5.669 -19.110 1.00 97.12 553 ILE A C 1
ATOM 4490 O O . ILE A 1 553 ? 7.013 -5.429 -19.831 1.00 97.12 553 ILE A O 1
ATOM 4494 N N . LYS A 1 554 ? 4.969 -4.877 -19.049 1.00 97.00 554 LYS A N 1
ATOM 4495 C CA . LYS A 1 554 ? 4.893 -3.579 -19.727 1.00 97.00 554 LYS A CA 1
ATOM 4496 C C . LYS A 1 554 ? 5.690 -2.545 -18.955 1.00 97.00 554 LYS A C 1
ATOM 4498 O O . LYS A 1 554 ? 5.492 -2.396 -17.751 1.00 97.00 554 LYS A O 1
ATOM 4503 N N . LEU A 1 555 ? 6.563 -1.832 -19.655 1.00 97.06 555 LEU A N 1
ATOM 4504 C CA . LEU A 1 555 ? 7.377 -0.793 -19.050 1.00 97.06 555 LEU A CA 1
ATOM 4505 C C . LEU A 1 555 ? 6.607 0.528 -18.990 1.00 97.06 555 LEU A C 1
ATOM 4507 O O . LEU A 1 555 ? 5.712 0.809 -19.791 1.00 97.06 555 LEU A O 1
ATOM 4511 N N . LYS A 1 556 ? 7.001 1.347 -18.026 1.00 95.38 556 LYS A N 1
ATOM 4512 C CA . LYS A 1 556 ? 6.531 2.703 -17.787 1.00 95.38 556 LYS A CA 1
ATOM 4513 C C . LYS A 1 556 ? 7.701 3.681 -17.842 1.00 95.38 556 LYS A C 1
ATOM 4515 O O . LYS A 1 556 ? 8.843 3.313 -17.548 1.00 95.38 556 LYS A O 1
ATOM 4520 N N . ALA A 1 557 ? 7.414 4.923 -18.206 1.00 92.94 557 ALA A N 1
ATOM 4521 C CA . ALA A 1 557 ? 8.338 6.039 -18.060 1.00 92.94 557 ALA A CA 1
ATOM 4522 C C . ALA A 1 557 ? 8.440 6.483 -16.583 1.00 92.94 557 ALA A C 1
ATOM 4524 O O . ALA A 1 557 ? 7.848 5.879 -15.681 1.00 92.94 557 ALA A O 1
ATOM 4525 N N . LYS A 1 558 ? 9.244 7.519 -16.309 1.00 89.69 558 LYS A N 1
ATOM 4526 C CA . LYS A 1 558 ? 9.445 8.055 -14.946 1.00 89.69 558 LYS A CA 1
ATOM 4527 C C . LYS A 1 558 ? 8.167 8.667 -14.359 1.00 89.69 558 LYS A C 1
ATOM 4529 O O . LYS A 1 558 ? 7.900 8.522 -13.170 1.00 89.69 558 LYS A O 1
ATOM 4534 N N . ASP A 1 559 ? 7.357 9.292 -15.206 1.00 85.69 559 ASP A N 1
ATOM 4535 C CA . ASP A 1 559 ? 6.037 9.837 -14.865 1.00 85.69 559 ASP A CA 1
ATOM 4536 C C . ASP A 1 559 ? 4.980 8.762 -14.558 1.00 85.69 559 ASP A C 1
ATOM 4538 O O . ASP A 1 559 ? 3.955 9.069 -13.958 1.00 85.69 559 ASP A O 1
ATOM 4542 N N . GLY A 1 560 ? 5.268 7.492 -14.856 1.00 88.06 560 GLY A N 1
ATOM 4543 C CA . GLY A 1 560 ? 4.376 6.362 -14.613 1.00 88.06 560 GLY A CA 1
ATOM 4544 C C . GLY A 1 560 ? 3.511 5.974 -15.811 1.00 88.06 560 GLY A C 1
ATOM 4545 O O . GLY A 1 560 ? 2.806 4.963 -15.720 1.00 88.06 560 GLY A O 1
ATOM 4546 N N . ASP A 1 561 ? 3.600 6.696 -16.929 1.00 90.69 561 ASP A N 1
ATOM 4547 C CA . ASP A 1 561 ? 2.854 6.376 -18.143 1.00 90.69 561 ASP A CA 1
ATOM 4548 C C . ASP A 1 561 ? 3.442 5.158 -18.853 1.00 90.69 561 ASP A C 1
ATOM 4550 O O . ASP A 1 561 ? 4.657 4.946 -18.885 1.00 90.69 561 ASP A O 1
ATOM 4554 N N . TYR A 1 562 ? 2.571 4.335 -19.441 1.00 93.19 562 TYR A N 1
ATOM 4555 C CA . TYR A 1 562 ? 3.005 3.180 -20.221 1.00 93.19 562 TYR A CA 1
ATOM 4556 C C . TYR A 1 562 ? 3.779 3.616 -21.462 1.00 93.19 562 TYR A C 1
ATOM 4558 O O . TYR A 1 562 ? 3.333 4.464 -22.234 1.00 93.19 562 TYR A O 1
ATOM 4566 N N . ILE A 1 563 ? 4.909 2.956 -21.692 1.00 93.81 563 ILE A N 1
ATOM 4567 C CA . ILE A 1 563 ? 5.679 3.076 -22.928 1.00 93.81 563 ILE A CA 1
ATOM 4568 C C . ILE A 1 563 ? 5.470 1.833 -23.794 1.00 93.81 563 ILE A C 1
ATOM 4570 O O . ILE A 1 563 ? 4.945 0.814 -23.346 1.00 93.81 563 ILE A O 1
ATOM 4574 N N . GLN A 1 564 ? 5.889 1.905 -25.058 1.00 91.06 564 GLN A N 1
ATOM 4575 C CA . GLN A 1 564 ? 5.757 0.787 -25.997 1.00 91.06 564 GLN A CA 1
ATOM 4576 C C . GLN A 1 564 ? 6.610 -0.433 -25.599 1.00 91.06 564 GLN A C 1
ATOM 4578 O O . GLN A 1 564 ? 6.303 -1.553 -26.005 1.00 91.06 564 GLN A O 1
ATOM 4583 N N . GLY A 1 565 ? 7.666 -0.214 -24.810 1.00 95.75 565 GLY A N 1
ATOM 4584 C CA . GLY A 1 565 ? 8.633 -1.239 -24.445 1.00 95.75 565 GLY A CA 1
ATOM 4585 C C . GLY A 1 565 ? 8.094 -2.296 -23.478 1.00 95.75 565 GLY A C 1
ATOM 4586 O O . GLY A 1 565 ? 7.383 -1.984 -22.519 1.00 95.75 565 GLY A O 1
ATOM 4587 N N . THR A 1 566 ? 8.494 -3.548 -23.687 1.00 98.12 566 THR A N 1
ATOM 4588 C CA . THR A 1 566 ? 8.205 -4.668 -22.779 1.00 98.12 566 THR A CA 1
ATOM 4589 C C . THR A 1 566 ? 9.451 -5.498 -22.494 1.00 98.12 566 THR A C 1
ATOM 4591 O O . THR A 1 566 ? 10.399 -5.503 -23.280 1.00 98.12 566 THR A O 1
ATOM 4594 N N . ILE A 1 567 ? 9.435 -6.228 -21.378 1.00 98.25 567 ILE A N 1
ATOM 4595 C CA . ILE A 1 567 ? 10.357 -7.343 -21.127 1.00 98.25 567 ILE A CA 1
ATOM 4596 C C . ILE A 1 567 ? 9.566 -8.649 -21.048 1.00 98.25 567 ILE A C 1
ATOM 4598 O O . ILE A 1 567 ? 8.517 -8.716 -20.409 1.00 98.25 567 ILE A O 1
ATOM 4602 N N . PHE A 1 568 ? 10.059 -9.688 -21.710 1.00 98.75 568 PHE A N 1
ATOM 4603 C CA . PHE A 1 568 ? 9.515 -11.036 -21.663 1.00 98.75 568 PHE A CA 1
ATOM 4604 C C . PHE A 1 568 ? 10.293 -11.860 -20.642 1.00 98.75 568 PHE A C 1
ATOM 4606 O O . PHE A 1 568 ? 11.521 -11.973 -20.721 1.00 98.75 568 PHE A O 1
ATOM 4613 N N . VAL A 1 569 ? 9.571 -12.424 -19.681 1.00 98.62 569 VAL A N 1
ATOM 4614 C CA . VAL A 1 569 ? 10.138 -13.132 -18.536 1.00 98.62 569 VAL A CA 1
ATOM 4615 C C . VAL A 1 569 ? 9.434 -14.463 -18.304 1.00 98.62 569 VAL A C 1
ATOM 4617 O O . VAL A 1 569 ? 8.298 -14.659 -18.735 1.00 98.62 569 VAL A O 1
ATOM 4620 N N . HIS A 1 570 ? 10.090 -15.364 -17.580 1.00 98.62 570 HIS A N 1
ATOM 4621 C CA . HIS A 1 570 ? 9.451 -16.513 -16.949 1.00 98.62 570 HIS A CA 1
ATOM 4622 C C . HIS A 1 570 ? 9.681 -16.466 -15.435 1.00 98.62 570 HIS A C 1
ATOM 4624 O O . HIS A 1 570 ? 10.824 -16.372 -14.991 1.00 98.62 570 HIS A O 1
ATOM 4630 N N . ILE A 1 571 ? 8.607 -16.542 -14.648 1.00 98.31 571 ILE A N 1
ATOM 4631 C CA . ILE A 1 571 ? 8.656 -16.442 -13.181 1.00 98.31 571 ILE A CA 1
ATOM 4632 C C . ILE A 1 571 ? 8.232 -17.771 -12.551 1.00 98.31 571 ILE A C 1
ATOM 4634 O O . ILE A 1 571 ? 7.201 -18.336 -12.917 1.00 98.31 571 ILE A O 1
ATOM 4638 N N . LYS A 1 572 ? 9.004 -18.260 -11.580 1.00 97.94 572 LYS A N 1
ATOM 4639 C CA . LYS A 1 572 ? 8.668 -19.431 -10.759 1.00 97.94 572 LYS A CA 1
ATOM 4640 C C . LYS A 1 572 ? 8.826 -19.078 -9.284 1.00 97.94 572 LYS A C 1
ATOM 4642 O O . LYS A 1 572 ? 9.810 -18.434 -8.936 1.00 97.94 572 LYS A O 1
ATOM 4647 N N . ILE A 1 573 ? 7.882 -19.503 -8.450 1.00 96.56 573 ILE A N 1
ATOM 4648 C CA . ILE A 1 573 ? 7.909 -19.297 -6.999 1.00 96.56 573 ILE A CA 1
ATOM 4649 C C . ILE A 1 573 ? 7.678 -20.644 -6.310 1.00 96.56 573 ILE A C 1
ATOM 4651 O O . ILE A 1 573 ? 6.800 -21.401 -6.728 1.00 96.56 573 ILE A O 1
ATOM 4655 N N . GLU A 1 574 ? 8.468 -20.936 -5.281 1.00 93.69 574 GLU A N 1
ATOM 4656 C CA . GLU A 1 574 ? 8.378 -22.133 -4.439 1.00 93.69 574 GLU A CA 1
ATOM 4657 C C . GLU A 1 574 ? 8.459 -21.742 -2.957 1.00 93.69 574 GLU A C 1
ATOM 4659 O O . GLU A 1 574 ? 9.086 -20.742 -2.613 1.00 93.69 574 GLU A O 1
ATOM 4664 N N . ASP A 1 575 ? 7.822 -22.515 -2.079 1.00 88.12 575 ASP A N 1
ATOM 4665 C CA . ASP A 1 575 ? 7.830 -22.275 -0.629 1.00 88.12 575 ASP A CA 1
ATOM 4666 C C . ASP A 1 575 ? 9.087 -22.859 0.020 1.00 88.12 575 ASP A C 1
ATOM 4668 O O . ASP A 1 575 ? 9.549 -23.922 -0.408 1.00 88.12 575 ASP A O 1
ATOM 4672 N N . PHE A 1 576 ? 9.579 -22.221 1.089 1.00 82.62 576 PHE A N 1
ATOM 4673 C CA . PHE A 1 576 ? 10.585 -22.812 1.976 1.00 82.62 576 PHE A CA 1
ATOM 4674 C C . PHE A 1 576 ? 10.412 -22.443 3.451 1.00 82.62 576 PHE A C 1
ATOM 4676 O O . PHE A 1 576 ? 9.851 -21.358 3.759 1.00 82.62 576 PHE A O 1
#

Foldseek 3Di:
DFDPDWDKDWAQFPQPVAQFRFDNQGTKIKTPQRDDLVPADLVVVQVVCVVVQWDPKDKDAWAQAKKFFLAWKKKKAKNAWKFWKWKADPPPVRIDIDIDHHRMMIIGDGRIIMHTPDTDPITMIIMTTHNQCPDGDIGRRPHPVSVVVSVVSNQLFAWFFAAAEQAAQFLAEGERDLVRVLVCLVLQHQEYEFEWEADPPLFIWGDDPPHHYDTDGPVRNCVSCVVRVPPQAQFEHEYAYNDHYFLSSLVVVDDDADDDDQQGQDDRSVQGNHYAYAEAAADPPPDPDDPPDDDDDDDPDPDRRHHHPRSNVRNRQHHEDDDDDLVCCLVPPQLSYAYEDEPVRLVVLCPDDPPRVLSLLVSLLRYAYEYEYDPVPRSQDADQVQSVVLSNHRHYYGNCNNLDPSNLQSSQVCPPPVNNRIGGRPVLSHDPVHDDDLADLCQPKWKKKKKFFFKKAQFDDDPPPPDPPQAFFKKKWKFKGHRPNQTDIDIFHTHHRDNHIGTRRDMDIGTGRCLSSMKIKIWMWGDDPVDDTHGRFMHIHRSVRDDAAWDWDFTADSNRHTDPMIIIMHMDMDID

Sequence (576 aa):
MVSNNIKIETFFVHDDGQYFPNNNHLSVIVYRQVFDSKTVSASKWEQLFKENNFGKSWRDGIFSFHHYHSTAHEALGCYDGRAQVRLGGDNEQVRKDIELVSGDCILIPVGVAHKNIGQDNDFAVVGAYDIDGKNYDMNYGKNAEERRKAEENIKQTSFFIDLTRYIRDNQVYGDCTPETYIHALRTGCRAVEMDCYDGDNMEPIVYHGNTLTKPIPFREIILAIKTEAFTTSPYPLFFNIENHCSYEQQDHLLSKPLVDDYEKLPSPEELKYKVIIRSRRYPKGKIAADPKSDRSNDETEPNPKDYHPDFSNLIIYSQIVSFMNIIHTIYTQKCFHSISFKESKADDLINQPSPEHLDLIKLTKQHMVRVYPGTKRQDSSNIDPVDYWTYGVQMVALNYQANDKAMCIQRAFFSDNGGCGYLLKPSFLLSDNQLFDPKDNNHKKGKHIQIHIISGQHLPKEKNHIEHTDIVDPYVTVITYGIKSDCTEHNTPSVRNNGLNPIWDYKINLDIFCPELCLILFQVRDKDRYGPSTFLGQACVPFTALQLGYRHIKLKAKDGDYIQGTIFVHIKIEDF

Secondary structure (DSSP, 8-state):
---SS-EEEEEEE---SSS---EEEEEEEEEETSS-TTT--HHHHHHHHHHTTEEEEEEE---SS-BB-SS--EEEEEEESEEEEEES-S-TTT-EEEEEETT-EEEE-TT--EEEEEE-TT-EEEEEEETT-SS---B---SHHHHHHHHHHHT--PEEE-BEE---S-SSS----HHHHHHHHHTT--EEEEEEE--GGG--EE--TTS-PPPEEHHHHHHHHHHHTTTS--S-EEEEEEE---TTGGGGG---------SSPPPTTTTTT-EEEEE----TTS----TT----S---PPPTTSPPHHHHHT--SEEE-----HHHHHHHS-TTEEEEEEHHHHHHHHTSPTTGGGHHHHHHHHS-EEEE--TT-TT-PPP-HHHHHTTT-SEE-EEGGG-SHHHHHHHHHTTSGGG-SEEEPPGGGT-TTS---TT-S-----EEEEEEEEEEESPPPPTT-S-TT----EEEEEEEESSGGG-EEEEPPPPTT-SSS-EEEEEEEEEES-GGG-EEEEEEEE--SSSPPEEEEEEEEEGGGPPPEEEEEEEE-TTS-EEEEEEEEEEEEEE-